Protein AF-A0A7S1L517-F1 (afdb_monomer_lite)

Sequence (515 aa):
VSVLYWRNRRLRQRVLGSGVAPTSGGRKPTMGRVLSFLVDAPTPRLFAAAFASRVALLAWVVMWGSVLRDYDEGALLYDADLRRPAVANGTRPSPALPMLWHWDAVHYRHIADYGYTHESNYAFFPLVPLLVRALEHLVPAAPFVAFTALQFVLFSASAVAMRSLLRRTIDDRLDAFLALAAQPTAAELAKAGGEEERRRRHRRTVLGVALFFYIASPASIFTIVSYTEPFYVALTLAGLLQLHVKGRPIVAAACLSFATAARSNGILAAPYLLLFGISRLRRLKDRSVAAVAGALHVAAVRVISAGLVCIPYFAVNKLAFARFCAVVEESPQSLEIAAWIRATADAIAPASRPTLQRMALSAAASAEYVLDGMLSTKAVSRTRDRSHSCPPNWLGMYTDIQRRHWGLGWFSYYEWRNGHNFCIAAPLFIGVAIALRMLSRRIGWRWSRPHRWITSLVFDSPQTCWLLAMLGIAATRMHVQVVTRFVFVCPAFYLLLGAAGAASGKYWGFLLTYV

Organism: Neobodo designis (NCBI:txid312471)

Structure (mmCIF, N/CA/C/O backbone):
data_AF-A0A7S1L517-F1
#
_entry.id   AF-A0A7S1L517-F1
#
loop_
_atom_site.group_PDB
_atom_site.id
_atom_site.type_symbol
_atom_site.label_atom_id
_atom_site.label_alt_id
_atom_site.label_comp_id
_atom_site.label_asym_id
_atom_site.label_entity_id
_atom_site.label_seq_id
_atom_site.pdbx_PDB_ins_code
_atom_site.Cartn_x
_atom_site.Cartn_y
_atom_site.Cartn_z
_atom_site.occupancy
_atom_site.B_iso_or_equiv
_atom_site.auth_seq_id
_atom_site.auth_comp_id
_atom_site.auth_asym_id
_atom_site.auth_atom_id
_atom_site.pdbx_PDB_model_num
ATOM 1 N N . VAL A 1 1 ? -27.236 -7.174 -16.263 1.00 30.88 1 VAL A N 1
ATOM 2 C CA . VAL A 1 1 ? -27.926 -8.101 -15.323 1.00 30.88 1 VAL A CA 1
ATOM 3 C C . VAL A 1 1 ? -28.453 -7.390 -14.064 1.00 30.88 1 VAL A C 1
ATOM 5 O O . VAL A 1 1 ? -29.631 -7.529 -13.756 1.00 30.88 1 VAL A O 1
ATOM 8 N N . SER A 1 2 ? -27.667 -6.540 -13.391 1.00 27.31 2 SER A N 1
ATOM 9 C CA . SER A 1 2 ? -28.066 -5.842 -12.146 1.00 27.31 2 SER A CA 1
ATOM 10 C C . SER A 1 2 ? -29.187 -4.794 -12.302 1.00 27.31 2 SER A C 1
ATOM 12 O O . SER A 1 2 ? -30.008 -4.629 -11.401 1.00 27.31 2 SER A O 1
ATOM 14 N N . VAL A 1 3 ? -29.296 -4.141 -13.465 1.00 26.31 3 VAL A N 1
ATOM 15 C CA . VAL A 1 3 ? -30.359 -3.150 -13.750 1.00 26.31 3 VAL A CA 1
ATOM 16 C C . VAL A 1 3 ? -31.722 -3.820 -14.001 1.00 26.31 3 VAL A C 1
ATOM 18 O O . VAL A 1 3 ? -32.757 -3.321 -13.558 1.00 26.31 3 VAL A O 1
ATOM 21 N N . LEU A 1 4 ? -31.729 -5.006 -14.621 1.00 27.56 4 LEU A N 1
ATOM 22 C CA . LEU A 1 4 ? -32.943 -5.804 -14.851 1.00 27.56 4 LEU A CA 1
ATOM 23 C C . LEU A 1 4 ? -33.474 -6.443 -13.557 1.00 27.56 4 LEU A C 1
ATOM 25 O O . LEU A 1 4 ? -34.687 -6.510 -13.358 1.00 27.56 4 LEU A O 1
ATOM 29 N N . TYR A 1 5 ? -32.582 -6.824 -12.634 1.00 32.12 5 TYR A N 1
ATOM 30 C CA . TYR A 1 5 ? -32.965 -7.344 -11.316 1.00 32.12 5 TYR A CA 1
ATOM 31 C C . TYR A 1 5 ? -33.659 -6.284 -10.440 1.00 32.12 5 TYR A C 1
ATOM 33 O O . TYR A 1 5 ? -34.587 -6.586 -9.682 1.00 32.12 5 TYR A O 1
ATOM 41 N N . TRP A 1 6 ? -33.252 -5.014 -10.556 1.00 34.19 6 TRP A N 1
ATOM 42 C CA . TRP A 1 6 ? -33.805 -3.947 -9.722 1.00 34.19 6 TRP A CA 1
ATOM 43 C C . TRP A 1 6 ? -35.203 -3.502 -10.169 1.00 34.19 6 TRP A C 1
ATOM 45 O O . TRP A 1 6 ? -36.048 -3.207 -9.321 1.00 34.19 6 TRP A O 1
ATOM 55 N N . ARG A 1 7 ? -35.489 -3.529 -11.476 1.00 31.22 7 ARG A N 1
ATOM 56 C CA . ARG A 1 7 ? -36.708 -2.932 -12.045 1.00 31.22 7 ARG A CA 1
ATOM 57 C C . ARG A 1 7 ? -37.954 -3.824 -11.976 1.00 31.22 7 ARG A C 1
ATOM 59 O O . ARG A 1 7 ? -39.061 -3.313 -12.102 1.00 31.22 7 ARG A O 1
ATOM 66 N N . ASN A 1 8 ? -37.815 -5.132 -11.736 1.00 35.50 8 ASN A N 1
ATOM 67 C CA . ASN A 1 8 ? -38.938 -6.064 -11.868 1.00 35.50 8 ASN A CA 1
ATOM 68 C C . ASN A 1 8 ? -39.344 -6.726 -10.533 1.00 35.50 8 ASN A C 1
ATOM 70 O O . ASN A 1 8 ? -38.799 -7.751 -10.119 1.00 35.50 8 ASN A O 1
ATOM 74 N N . ARG A 1 9 ? -40.338 -6.138 -9.843 1.00 38.47 9 ARG A N 1
ATOM 75 C CA . ARG A 1 9 ? -40.905 -6.666 -8.580 1.00 38.47 9 ARG A CA 1
ATOM 76 C C . ARG A 1 9 ? -41.480 -8.086 -8.731 1.00 38.47 9 ARG A C 1
ATOM 78 O O . ARG A 1 9 ? -41.397 -8.859 -7.780 1.00 38.47 9 ARG A O 1
ATOM 85 N N . ARG A 1 10 ? -41.993 -8.454 -9.915 1.00 35.91 10 ARG A N 1
ATOM 86 C CA . ARG A 1 10 ? -42.586 -9.781 -10.186 1.00 35.91 10 ARG A CA 1
ATOM 87 C C . ARG A 1 10 ? -41.539 -10.900 -10.287 1.00 35.91 10 ARG A C 1
ATOM 89 O O . ARG A 1 10 ? -41.813 -12.023 -9.875 1.00 35.91 10 ARG A O 1
ATOM 96 N N . LEU A 1 11 ? -40.319 -10.596 -10.744 1.00 40.09 11 LEU A N 1
ATOM 97 C CA . LEU A 1 11 ? -39.209 -11.564 -10.776 1.00 40.09 11 LEU A CA 1
ATOM 98 C C . LEU A 1 11 ? -38.697 -11.911 -9.368 1.00 40.09 11 LEU A C 1
ATOM 100 O O . LEU A 1 11 ? -38.358 -13.063 -9.113 1.00 40.09 11 LEU A O 1
ATOM 104 N N . ARG A 1 12 ? -38.726 -10.960 -8.420 1.00 43.03 12 ARG A N 1
ATOM 105 C CA . ARG A 1 12 ? -38.324 -11.219 -7.021 1.00 43.03 12 ARG A CA 1
ATOM 106 C C . ARG A 1 12 ? -39.244 -12.212 -6.316 1.00 43.03 12 ARG A C 1
ATOM 108 O O . ARG A 1 12 ? -38.759 -13.032 -5.547 1.00 43.03 12 ARG A O 1
ATOM 115 N N . GLN A 1 13 ? -40.548 -12.151 -6.580 1.00 38.31 13 GLN A N 1
ATOM 116 C CA . GLN A 1 13 ? -41.510 -13.071 -5.970 1.00 38.31 13 GLN A CA 1
ATOM 117 C C . GLN A 1 13 ? -41.484 -14.463 -6.613 1.00 38.31 13 GLN A C 1
ATOM 119 O O . GLN A 1 13 ? -41.633 -15.446 -5.900 1.00 38.31 13 GLN A O 1
ATOM 124 N N . ARG A 1 14 ? -41.213 -14.583 -7.922 1.00 38.28 14 ARG A N 1
ATOM 125 C CA . ARG A 1 14 ? -41.117 -15.899 -8.587 1.00 38.28 14 ARG A CA 1
ATOM 126 C C . ARG A 1 14 ? -39.850 -16.685 -8.225 1.00 38.28 14 ARG A C 1
ATOM 128 O O . ARG A 1 14 ? -39.923 -17.902 -8.103 1.00 38.28 14 ARG A O 1
ATOM 135 N N . VAL A 1 15 ? -38.719 -16.010 -7.994 1.00 40.88 15 VAL A N 1
ATOM 136 C CA . VAL A 1 15 ? -37.455 -16.671 -7.593 1.00 40.88 15 VAL A CA 1
ATOM 137 C C . VAL A 1 15 ? -37.445 -17.066 -6.108 1.00 40.88 15 VAL A C 1
ATOM 139 O O . VAL A 1 15 ? -36.773 -18.020 -5.736 1.00 40.88 15 VAL A O 1
ATOM 142 N N . LEU A 1 16 ? -38.205 -16.371 -5.254 1.00 40.09 16 LEU A N 1
ATOM 143 C CA . LEU A 1 16 ? -38.325 -16.692 -3.822 1.00 40.09 16 LEU A CA 1
ATOM 144 C C . LEU A 1 16 ? -39.571 -17.528 -3.471 1.00 40.09 16 LEU A C 1
ATOM 146 O O . LEU A 1 16 ? -39.708 -17.937 -2.323 1.00 40.09 16 LEU A O 1
ATOM 150 N N . GLY A 1 17 ? -40.476 -17.761 -4.428 1.00 33.09 17 GLY A N 1
ATOM 151 C CA . GLY A 1 17 ? -41.798 -18.354 -4.193 1.00 33.09 17 GLY A CA 1
ATOM 152 C C . GLY A 1 17 ? -42.031 -19.752 -4.771 1.00 33.09 17 GLY A C 1
ATOM 153 O O . GLY A 1 17 ? -43.119 -20.284 -4.586 1.00 33.09 17 GLY A O 1
ATOM 154 N N . SER A 1 18 ? -41.064 -20.374 -5.452 1.00 32.50 18 SER A N 1
ATOM 155 C CA . SER A 1 18 ? -41.191 -21.788 -5.836 1.00 32.50 18 SER A CA 1
ATOM 156 C C . SER A 1 18 ? -40.631 -22.669 -4.722 1.00 32.50 18 SER A C 1
ATOM 158 O O . SER A 1 18 ? -39.428 -22.899 -4.605 1.00 32.50 18 SER A O 1
ATOM 160 N N . GLY A 1 19 ? -41.537 -23.121 -3.856 1.00 41.62 19 GLY A N 1
ATOM 161 C CA . GLY A 1 19 ? -41.277 -24.163 -2.878 1.00 41.62 19 GLY A CA 1
ATOM 162 C C . GLY A 1 19 ? -40.930 -25.472 -3.578 1.00 41.62 19 GLY A C 1
ATOM 163 O O . GLY A 1 19 ? -41.811 -26.201 -4.013 1.00 41.62 19 GLY A O 1
ATOM 164 N N . VAL A 1 20 ? -39.638 -25.773 -3.644 1.00 32.75 20 VAL A N 1
ATOM 165 C CA . VAL A 1 20 ? -39.127 -27.142 -3.680 1.00 32.75 20 VAL A CA 1
ATOM 166 C C . VAL A 1 20 ? -38.073 -27.210 -2.585 1.00 32.75 20 VAL A C 1
ATOM 168 O O . VAL A 1 20 ? -37.036 -26.548 -2.651 1.00 32.75 20 VAL A O 1
ATOM 171 N N . ALA A 1 21 ? -38.394 -27.934 -1.517 1.00 31.91 21 ALA A N 1
ATOM 172 C CA . ALA A 1 21 ? -37.483 -28.166 -0.408 1.00 31.91 21 ALA A CA 1
ATOM 173 C C . ALA A 1 21 ? -36.251 -28.937 -0.919 1.00 31.91 21 ALA A C 1
ATOM 175 O O . ALA A 1 21 ? -36.416 -30.035 -1.448 1.00 31.91 21 ALA A O 1
ATOM 176 N N . PRO A 1 22 ? -35.015 -28.425 -0.760 1.00 32.72 22 PRO A N 1
ATOM 177 C CA . PRO A 1 22 ? -33.835 -29.223 -1.031 1.00 32.72 22 PRO A CA 1
ATOM 178 C C . PRO A 1 22 ? -33.607 -30.150 0.164 1.00 32.72 22 PRO A C 1
ATOM 180 O O . PRO A 1 22 ? -33.115 -29.739 1.219 1.00 32.72 22 PRO A O 1
ATOM 183 N N . THR A 1 23 ? -33.966 -31.416 -0.003 1.00 35.22 23 THR A N 1
ATOM 184 C CA . THR A 1 23 ? -33.528 -32.521 0.848 1.00 35.22 23 THR A CA 1
ATOM 185 C C . THR A 1 23 ? -32.037 -32.778 0.624 1.00 35.22 23 THR A C 1
ATOM 187 O O . THR A 1 23 ? -31.674 -33.628 -0.174 1.00 35.22 23 THR A O 1
ATOM 190 N N . SER A 1 24 ? -31.171 -32.017 1.304 1.00 35.25 24 SER A N 1
ATOM 191 C CA . SER A 1 24 ? -29.827 -32.448 1.745 1.00 35.25 24 SER A CA 1
ATOM 192 C C . SER A 1 24 ? -29.095 -31.305 2.469 1.00 35.25 24 SER A C 1
ATOM 194 O O . SER A 1 24 ? -28.639 -30.354 1.839 1.00 35.25 24 SER A O 1
ATOM 196 N N . GLY A 1 25 ? -29.007 -31.413 3.800 1.00 32.25 25 GLY A N 1
ATOM 197 C CA . GLY A 1 25 ? -27.970 -30.978 4.764 1.00 32.25 25 GLY A CA 1
ATOM 198 C C . GLY A 1 25 ? -26.966 -29.823 4.556 1.00 32.25 25 GLY A C 1
ATOM 199 O O . GLY A 1 25 ? -26.100 -29.666 5.411 1.00 32.25 25 GLY A O 1
ATOM 200 N N . GLY A 1 26 ? -27.019 -28.987 3.521 1.00 31.53 26 GLY A N 1
ATOM 201 C CA . GLY A 1 26 ? -26.048 -27.911 3.286 1.00 31.53 26 GLY A CA 1
ATOM 202 C C . GLY A 1 26 ? -26.593 -26.530 3.648 1.00 31.53 26 GLY A C 1
ATOM 203 O O . GLY A 1 26 ? -27.059 -25.799 2.775 1.00 31.53 26 GLY A O 1
ATOM 204 N N . ARG A 1 27 ? -26.539 -26.112 4.923 1.00 38.94 27 ARG A N 1
ATOM 205 C CA . ARG A 1 27 ? -26.881 -24.719 5.291 1.00 38.94 27 ARG A CA 1
ATOM 206 C C . ARG A 1 27 ? -25.893 -23.755 4.622 1.00 38.94 27 ARG A C 1
ATOM 208 O O . ARG A 1 27 ? -24.773 -23.611 5.114 1.00 38.94 27 ARG A O 1
ATOM 215 N N . LYS A 1 28 ? -26.333 -23.048 3.569 1.00 40.62 28 LYS A N 1
ATOM 216 C CA . LYS A 1 28 ? -25.604 -21.920 2.959 1.00 40.62 28 LYS A CA 1
ATOM 217 C C . LYS A 1 28 ? -25.056 -21.003 4.068 1.00 40.62 28 LYS A C 1
ATOM 219 O O . LYS A 1 28 ? -25.806 -20.670 4.994 1.00 40.62 28 LYS A O 1
ATOM 224 N N . PRO A 1 29 ? -23.770 -20.612 4.035 1.00 51.44 29 PRO A N 1
ATOM 225 C CA . PRO A 1 29 ? -23.211 -19.752 5.066 1.00 51.44 29 PRO A CA 1
ATOM 226 C C . PRO A 1 29 ? -23.944 -18.408 5.049 1.00 51.44 29 PRO A C 1
ATOM 228 O O . PRO A 1 29 ? -23.952 -17.696 4.048 1.00 51.44 29 PRO A O 1
ATOM 231 N N . THR A 1 30 ? -24.588 -18.057 6.161 1.00 73.88 30 THR A N 1
ATOM 232 C CA . THR A 1 30 ? -25.121 -16.706 6.339 1.00 73.88 30 THR A CA 1
ATOM 233 C C . THR A 1 30 ? -23.943 -15.732 6.414 1.00 73.88 30 THR A C 1
ATOM 235 O O . THR A 1 30 ? -22.904 -16.074 6.978 1.00 73.88 30 THR A O 1
ATOM 238 N N . MET A 1 31 ? -24.081 -14.512 5.877 1.00 75.31 31 MET A N 1
ATOM 239 C CA . MET A 1 31 ? -23.022 -13.484 5.920 1.00 75.31 31 MET A CA 1
ATOM 240 C C . MET A 1 31 ? -22.451 -13.313 7.338 1.00 75.31 31 MET A C 1
ATOM 242 O O . MET A 1 31 ? -21.244 -13.206 7.514 1.00 75.31 31 MET A O 1
ATOM 246 N N . GLY A 1 32 ? -23.299 -13.417 8.368 1.00 77.69 32 GLY A N 1
ATOM 247 C CA . GLY A 1 32 ? -22.867 -13.407 9.767 1.00 77.69 32 GLY A CA 1
ATOM 248 C C . GLY A 1 32 ? -21.795 -14.453 10.110 1.00 77.69 32 GLY A C 1
ATOM 249 O O . GLY A 1 32 ? -20.868 -14.122 10.841 1.00 77.69 32 GLY A O 1
ATOM 250 N N . ARG A 1 33 ? -21.861 -15.671 9.544 1.00 84.75 33 ARG A N 1
ATOM 251 C CA . ARG A 1 33 ? -20.833 -16.713 9.737 1.00 84.75 33 ARG A CA 1
ATOM 252 C C . ARG A 1 33 ? -19.513 -16.372 9.052 1.00 84.75 33 ARG A C 1
ATOM 254 O O . ARG A 1 33 ? -18.455 -16.667 9.599 1.00 84.75 33 ARG A O 1
ATOM 261 N N . VAL A 1 34 ? -19.566 -15.759 7.867 1.00 87.56 34 VAL A N 1
ATOM 262 C CA . VAL A 1 34 ? -18.362 -15.313 7.146 1.00 87.56 34 VAL A CA 1
ATOM 263 C C . VAL A 1 34 ? -17.670 -14.209 7.938 1.00 87.56 34 VAL A C 1
ATOM 265 O O . VAL A 1 34 ? -16.479 -14.306 8.217 1.00 87.56 34 VAL A O 1
ATOM 268 N N . LEU A 1 35 ? -18.426 -13.201 8.379 1.00 88.94 35 LEU A N 1
ATOM 269 C CA . LEU A 1 35 ? -17.888 -12.100 9.177 1.00 88.94 35 LEU A CA 1
ATOM 270 C C . LEU A 1 35 ? -17.298 -12.604 10.501 1.00 88.94 35 LEU A C 1
ATOM 272 O O . LEU A 1 35 ? -16.183 -12.218 10.847 1.00 88.94 35 LEU A O 1
ATOM 276 N N . SER A 1 36 ? -17.987 -13.508 11.211 1.00 88.12 36 SER A N 1
ATOM 277 C CA . SER A 1 36 ? -17.439 -14.107 12.436 1.00 88.12 36 SER A CA 1
ATOM 278 C C . SER A 1 36 ? -16.180 -14.924 12.161 1.00 88.12 36 SER A C 1
ATOM 280 O O . SER A 1 36 ? -15.226 -14.841 12.924 1.00 88.12 36 SER A O 1
ATOM 282 N N . PHE A 1 37 ? -16.128 -15.671 11.053 1.00 93.50 37 PHE A N 1
ATOM 283 C CA . PHE A 1 37 ? -14.931 -16.415 10.664 1.00 93.50 37 PHE A CA 1
ATOM 284 C C . PHE A 1 37 ? -13.739 -15.479 10.427 1.00 93.50 37 PHE A C 1
ATOM 286 O O . PHE A 1 37 ? -12.670 -15.703 10.987 1.00 93.50 37 PHE A O 1
ATOM 293 N N . LEU A 1 38 ? -13.916 -14.405 9.653 1.00 93.50 38 LEU A N 1
ATOM 294 C CA . LEU A 1 38 ? -12.832 -13.464 9.347 1.00 93.50 38 LEU A CA 1
ATOM 295 C C . LEU A 1 38 ? -12.242 -12.836 10.612 1.00 93.50 38 LEU A C 1
ATOM 297 O O . LEU A 1 38 ? -11.021 -12.683 10.732 1.00 93.50 38 LEU A O 1
ATOM 301 N N . VAL A 1 39 ? -13.103 -12.515 11.578 1.00 92.50 39 VAL A N 1
ATOM 302 C CA . VAL A 1 39 ? -12.659 -11.978 12.859 1.00 92.50 39 VAL A CA 1
ATOM 303 C C . VAL A 1 39 ? -12.010 -13.069 13.691 1.00 92.50 39 VAL A C 1
ATOM 305 O O . VAL A 1 39 ? -10.871 -12.877 14.088 1.00 92.50 39 VAL A O 1
ATOM 308 N N . ASP A 1 40 ? -12.671 -14.193 13.945 1.00 93.19 40 ASP A N 1
ATOM 309 C CA . ASP A 1 40 ? -12.338 -15.095 15.056 1.00 93.19 40 ASP A CA 1
ATOM 310 C C . ASP A 1 40 ? -11.493 -16.313 14.675 1.00 93.19 40 ASP A C 1
ATOM 312 O O . ASP A 1 40 ? -10.936 -16.967 15.555 1.00 93.19 40 ASP A O 1
ATOM 316 N N . ALA A 1 41 ? -11.360 -16.627 13.384 1.00 94.69 41 ALA A N 1
ATOM 317 C CA . ALA A 1 41 ? -10.629 -17.811 12.955 1.00 94.69 41 ALA A CA 1
ATOM 318 C C . ALA A 1 41 ? -9.158 -17.790 13.423 1.00 94.69 41 ALA A C 1
ATOM 320 O O . ALA A 1 41 ? -8.513 -16.733 13.415 1.00 94.69 41 ALA A O 1
ATOM 321 N N . PRO A 1 42 ? -8.566 -18.952 13.751 1.00 96.69 42 PRO A N 1
ATOM 322 C CA . PRO A 1 42 ? -7.125 -19.072 13.944 1.00 96.69 42 PRO A CA 1
ATOM 323 C C . PRO A 1 42 ? -6.346 -18.460 12.775 1.00 96.69 42 PRO A C 1
ATOM 325 O O . PRO A 1 42 ? -6.774 -18.541 11.622 1.00 96.69 42 PRO A O 1
ATOM 328 N N . THR A 1 43 ? -5.189 -17.855 13.056 1.00 96.06 43 THR A N 1
ATOM 329 C CA . THR A 1 43 ? -4.347 -17.203 12.035 1.00 96.06 43 THR A CA 1
ATOM 330 C C . THR A 1 43 ? -4.069 -18.076 10.804 1.00 96.06 43 THR A C 1
ATOM 332 O O . THR A 1 43 ? -4.274 -17.566 9.703 1.00 96.06 43 THR A O 1
ATOM 335 N N . PRO A 1 44 ? -3.730 -19.376 10.933 1.00 97.50 44 PRO A N 1
ATOM 336 C CA . PRO A 1 44 ? -3.534 -20.236 9.765 1.00 97.50 44 PRO A CA 1
ATOM 337 C C . PRO A 1 44 ? -4.794 -20.389 8.902 1.00 97.50 44 PRO A C 1
ATOM 339 O O . PRO A 1 44 ? -4.704 -20.418 7.680 1.00 97.50 44 PRO A O 1
ATOM 342 N N . ARG A 1 45 ? -5.986 -20.420 9.516 1.00 97.31 45 ARG A N 1
ATOM 343 C CA . ARG A 1 45 ? -7.256 -20.533 8.781 1.00 97.31 45 ARG A CA 1
ATOM 344 C C . ARG A 1 45 ? -7.606 -19.249 8.033 1.00 97.31 45 ARG A C 1
ATOM 346 O O . ARG A 1 45 ? -8.083 -19.331 6.907 1.00 97.31 45 ARG A O 1
ATOM 353 N N . LEU A 1 46 ? -7.354 -18.076 8.623 1.00 96.81 46 LEU A N 1
ATOM 354 C CA . LEU A 1 46 ? -7.528 -16.805 7.910 1.00 96.81 46 LEU A CA 1
ATOM 355 C C . LEU A 1 46 ? -6.548 -16.696 6.737 1.00 96.81 46 LEU A C 1
ATOM 357 O O . LEU A 1 46 ? -6.954 -16.302 5.648 1.00 96.81 46 LEU A O 1
ATOM 361 N N . PHE A 1 47 ? -5.284 -17.066 6.957 1.00 97.56 47 PHE A N 1
ATOM 362 C CA . PHE A 1 47 ? -4.271 -17.082 5.905 1.00 97.56 47 PHE A CA 1
ATOM 363 C C . PHE A 1 47 ? -4.698 -17.993 4.748 1.00 97.56 47 PHE A C 1
ATOM 365 O O . PHE A 1 47 ? -4.740 -17.546 3.607 1.00 97.56 47 PHE A O 1
ATOM 372 N N . ALA A 1 48 ? -5.100 -19.232 5.045 1.00 97.25 48 ALA A N 1
ATOM 373 C CA . ALA A 1 48 ? -5.569 -20.181 4.039 1.00 97.25 48 ALA A CA 1
ATOM 374 C C . ALA A 1 48 ? -6.809 -19.672 3.287 1.00 97.25 48 ALA A C 1
ATOM 376 O O . ALA A 1 48 ? -6.889 -19.824 2.073 1.00 97.25 48 ALA A O 1
ATOM 377 N N . ALA A 1 49 ? -7.754 -19.021 3.974 1.00 95.50 49 ALA A N 1
ATOM 378 C CA . ALA A 1 49 ? -8.928 -18.435 3.329 1.00 95.50 49 ALA A CA 1
ATOM 379 C C . ALA A 1 49 ? -8.566 -17.267 2.395 1.00 95.50 49 ALA A C 1
ATOM 381 O O . ALA A 1 49 ? -9.095 -17.177 1.287 1.00 95.50 49 ALA A O 1
ATOM 382 N N . ALA A 1 50 ? -7.647 -16.388 2.809 1.00 95.50 50 ALA A N 1
ATOM 383 C CA . ALA A 1 50 ? -7.146 -15.312 1.959 1.00 95.50 50 ALA A CA 1
ATOM 384 C C . ALA A 1 50 ? -6.399 -15.872 0.735 1.00 95.50 50 ALA A C 1
ATOM 386 O O . ALA A 1 50 ? -6.660 -15.434 -0.385 1.00 95.50 50 ALA A O 1
ATOM 387 N N . PHE A 1 51 ? -5.570 -16.899 0.924 1.00 96.38 51 PHE A N 1
ATOM 388 C CA . PHE A 1 51 ? -4.852 -17.575 -0.156 1.00 96.38 51 PHE A CA 1
ATOM 389 C C . PHE A 1 51 ? -5.818 -18.239 -1.143 1.00 96.38 51 PHE A C 1
ATOM 391 O O . PHE A 1 51 ? -5.764 -17.976 -2.343 1.00 96.38 51 PHE A O 1
ATOM 398 N N . ALA A 1 52 ? -6.776 -19.020 -0.635 1.00 95.38 52 ALA A N 1
ATOM 399 C CA . ALA A 1 52 ? -7.815 -19.658 -1.439 1.00 95.38 52 ALA A CA 1
ATOM 400 C C . ALA A 1 52 ? -8.637 -18.630 -2.231 1.00 95.38 52 ALA A C 1
ATOM 402 O O . ALA A 1 52 ? -9.004 -18.892 -3.373 1.00 95.38 52 ALA A O 1
ATOM 403 N N . SER A 1 53 ? -8.871 -17.433 -1.678 1.00 93.44 53 SER A N 1
ATOM 404 C CA . SER A 1 53 ? -9.545 -16.359 -2.415 1.00 93.44 53 SER A CA 1
ATOM 405 C C . SER A 1 53 ? -8.741 -15.866 -3.625 1.00 93.44 53 SER A C 1
ATOM 407 O O . SER A 1 53 ? -9.341 -15.507 -4.632 1.00 93.44 53 SER A O 1
ATOM 409 N N . ARG A 1 54 ? -7.398 -15.857 -3.558 1.00 93.06 54 ARG A N 1
ATOM 410 C CA . ARG A 1 54 ? -6.540 -15.500 -4.702 1.00 93.06 54 ARG A CA 1
ATOM 411 C C . ARG A 1 54 ? -6.535 -16.600 -5.754 1.00 93.06 54 ARG A C 1
ATOM 413 O O . ARG A 1 54 ? -6.663 -16.297 -6.933 1.00 93.06 54 ARG A O 1
ATOM 420 N N . VAL A 1 55 ? -6.477 -17.863 -5.329 1.00 93.44 55 VAL A N 1
ATOM 421 C CA . VAL A 1 55 ? -6.588 -19.021 -6.232 1.00 93.44 55 VAL A CA 1
ATOM 422 C C . VAL A 1 55 ? -7.933 -19.013 -6.960 1.00 93.44 55 VAL A C 1
ATOM 424 O O . VAL A 1 55 ? -7.968 -19.159 -8.177 1.00 93.44 55 VAL A O 1
ATOM 427 N N . ALA A 1 56 ? -9.033 -18.773 -6.242 1.00 92.19 56 ALA A N 1
ATOM 428 C CA . ALA A 1 56 ? -10.363 -18.673 -6.835 1.00 92.19 56 ALA A CA 1
ATOM 429 C C . ALA A 1 56 ? -10.472 -17.500 -7.823 1.00 92.19 56 ALA A C 1
ATOM 431 O O . ALA A 1 56 ? -11.054 -17.657 -8.892 1.00 92.19 56 ALA A O 1
ATOM 432 N N . LEU A 1 57 ? -9.888 -16.342 -7.493 1.00 89.25 57 LEU A N 1
ATOM 433 C CA . LEU A 1 57 ? -9.870 -15.188 -8.391 1.00 89.25 57 LEU A CA 1
ATOM 434 C C . LEU A 1 57 ? -9.017 -15.447 -9.641 1.00 89.25 57 LEU A C 1
ATOM 436 O O . LEU A 1 57 ? -9.423 -15.076 -10.736 1.00 89.25 57 LEU A O 1
ATOM 440 N N . LEU A 1 58 ? -7.869 -16.114 -9.501 1.00 88.75 58 LEU A N 1
ATOM 441 C CA . LEU A 1 58 ? -7.047 -16.519 -10.639 1.00 88.75 58 LEU A CA 1
ATOM 442 C C . LEU A 1 58 ? -7.803 -17.500 -11.537 1.00 88.75 58 LEU A C 1
ATOM 444 O O . LEU A 1 58 ? -7.859 -17.285 -12.741 1.00 88.75 58 LEU A O 1
ATOM 448 N N . ALA A 1 59 ? -8.430 -18.530 -10.963 1.00 89.00 59 ALA A N 1
ATOM 449 C CA . ALA A 1 59 ? -9.249 -19.478 -11.716 1.00 89.00 59 ALA A CA 1
ATOM 450 C C . ALA A 1 59 ? -10.400 -18.773 -12.453 1.00 89.00 59 ALA A C 1
ATOM 452 O O . ALA A 1 59 ? -10.673 -19.082 -13.609 1.00 89.00 59 ALA A O 1
ATOM 453 N N . TRP A 1 60 ? -11.028 -17.784 -11.810 1.00 87.12 60 TRP A N 1
ATOM 454 C CA . TRP A 1 60 ? -12.050 -16.945 -12.430 1.00 87.12 60 TRP A CA 1
ATOM 455 C C . TRP A 1 60 ? -11.502 -16.164 -13.629 1.00 87.12 60 TRP A C 1
ATOM 457 O O . TRP A 1 60 ? -12.117 -16.180 -14.691 1.00 87.12 60 TRP A O 1
ATOM 467 N N . VAL A 1 61 ? -10.342 -15.517 -13.492 1.00 82.81 61 VAL A N 1
ATOM 468 C CA . VAL A 1 61 ? -9.708 -14.777 -14.595 1.00 82.81 61 VAL A CA 1
ATOM 469 C C . VAL A 1 61 ? -9.292 -15.707 -15.733 1.00 82.81 61 VAL A C 1
ATOM 471 O O . VAL A 1 61 ? -9.593 -15.400 -16.879 1.00 82.81 61 VAL A O 1
ATOM 474 N N . VAL A 1 62 ? -8.686 -16.861 -15.436 1.00 83.19 62 VAL A N 1
ATOM 475 C CA . VAL A 1 62 ? -8.326 -17.879 -16.443 1.00 83.19 62 VAL A CA 1
ATOM 476 C C . VAL A 1 62 ? -9.568 -18.332 -17.217 1.00 83.19 62 VAL A C 1
ATOM 478 O O . VAL A 1 62 ? -9.563 -18.363 -18.445 1.00 83.19 62 VAL A O 1
ATOM 481 N N . MET A 1 63 ? -10.653 -18.646 -16.502 1.00 85.31 63 MET A N 1
ATOM 482 C CA . MET A 1 63 ? -11.922 -19.057 -17.101 1.00 85.31 63 MET A CA 1
ATOM 483 C C . MET A 1 63 ? -12.465 -17.982 -18.046 1.00 85.31 63 MET A C 1
ATOM 485 O O . MET A 1 63 ? -12.795 -18.292 -19.186 1.00 85.31 63 MET A O 1
ATOM 489 N N . TRP A 1 64 ? -12.527 -16.721 -17.614 1.00 81.69 64 TRP A N 1
ATOM 490 C CA . TRP A 1 64 ? -13.024 -15.643 -18.472 1.00 81.69 64 TRP A CA 1
ATOM 491 C C . TRP A 1 64 ? -12.089 -15.310 -19.632 1.00 81.69 64 TRP A C 1
ATOM 493 O O . TRP A 1 64 ? -12.597 -15.053 -20.717 1.00 81.69 64 TRP A O 1
ATOM 503 N N . GLY A 1 65 ? -10.769 -15.391 -19.455 1.00 76.25 65 GLY A N 1
ATOM 504 C CA . GLY A 1 65 ? -9.799 -15.214 -20.543 1.00 76.25 65 GLY A CA 1
ATOM 505 C C . GLY A 1 65 ? -9.884 -16.309 -21.613 1.00 76.25 65 GLY A C 1
ATOM 506 O O . GLY A 1 65 ? -9.576 -16.068 -22.772 1.00 76.25 65 GLY A O 1
ATOM 507 N N . SER A 1 66 ? -10.375 -17.507 -21.269 1.00 75.31 66 SER A N 1
ATOM 508 C CA . SER A 1 66 ? -10.660 -18.547 -22.274 1.00 75.31 66 SER A CA 1
ATOM 509 C C . SER A 1 66 ? -11.951 -18.314 -23.071 1.00 75.31 66 SER A C 1
ATOM 511 O O . SER A 1 66 ? -12.128 -18.893 -24.140 1.00 75.31 66 SER A O 1
ATOM 513 N N . VAL A 1 67 ? -12.864 -17.483 -22.554 1.00 80.50 67 VAL A N 1
ATOM 514 C CA . VAL A 1 67 ? -14.190 -17.234 -23.147 1.00 80.50 67 VAL A CA 1
ATOM 515 C C . VAL A 1 67 ? -14.210 -15.916 -23.917 1.00 80.50 67 VAL A C 1
ATOM 517 O O . VAL A 1 67 ? -14.823 -15.816 -24.978 1.00 80.50 67 VAL A O 1
ATOM 520 N N . LEU A 1 68 ? -13.563 -14.892 -23.371 1.00 74.25 68 LEU A N 1
ATOM 521 C CA . LEU A 1 68 ? -13.488 -13.553 -23.931 1.00 74.25 68 LEU A CA 1
ATOM 522 C C . LEU A 1 68 ? -12.121 -13.380 -24.588 1.00 74.25 68 LEU A C 1
ATOM 524 O O . LEU A 1 68 ? -11.102 -13.638 -23.959 1.00 74.25 68 LEU A O 1
ATOM 528 N N . ARG A 1 69 ? -12.094 -12.927 -25.845 1.00 62.31 69 ARG A N 1
ATOM 529 C CA . ARG A 1 69 ? -10.838 -12.511 -26.480 1.00 62.31 69 ARG A CA 1
ATOM 530 C C . ARG A 1 69 ? -10.290 -11.287 -25.749 1.00 62.31 69 ARG A C 1
ATOM 532 O O . ARG A 1 69 ? -11.051 -10.359 -25.470 1.00 62.31 69 ARG A O 1
ATOM 539 N N . ASP A 1 70 ? -8.989 -11.298 -25.473 1.00 58.88 70 ASP A N 1
ATOM 540 C CA . ASP A 1 70 ? -8.300 -10.174 -24.847 1.00 58.88 70 ASP A CA 1
ATOM 541 C C . ASP A 1 70 ? -8.472 -8.912 -25.706 1.00 58.88 70 ASP A C 1
ATOM 543 O O . ASP A 1 70 ? -8.185 -8.902 -26.901 1.00 58.88 70 ASP A O 1
ATOM 547 N N . TYR A 1 71 ? -8.992 -7.852 -25.086 1.00 47.84 71 TYR A N 1
ATOM 548 C CA . TYR A 1 71 ? -9.210 -6.541 -25.707 1.00 47.84 71 TYR A CA 1
ATOM 549 C C . TYR A 1 71 ? -7.934 -5.674 -25.691 1.00 47.84 71 TYR A C 1
ATOM 551 O O . TYR A 1 71 ? -7.900 -4.602 -26.288 1.00 47.84 71 TYR A O 1
ATOM 559 N N . ASP A 1 72 ? -6.888 -6.102 -24.979 1.00 52.53 72 ASP A N 1
ATOM 560 C CA . ASP A 1 72 ? -5.742 -5.254 -24.648 1.00 52.53 72 ASP A CA 1
ATOM 561 C C . ASP A 1 72 ? -4.566 -5.469 -25.620 1.00 52.53 72 ASP A C 1
ATOM 563 O O . ASP A 1 72 ? -3.661 -6.272 -25.395 1.00 52.53 72 ASP A O 1
ATOM 567 N N . GLU A 1 73 ? -4.573 -4.721 -26.725 1.00 45.91 73 GLU A N 1
ATOM 568 C CA . GLU A 1 73 ? -3.482 -4.681 -27.713 1.00 45.91 73 GLU A CA 1
ATOM 569 C C . GLU A 1 73 ? -2.196 -4.012 -27.172 1.00 45.91 73 GLU A C 1
ATOM 571 O O . GLU A 1 73 ? -1.140 -4.077 -27.803 1.00 45.91 73 GLU A O 1
ATOM 576 N N . GLY A 1 74 ? -2.234 -3.392 -25.983 1.00 44.53 74 GLY A N 1
ATOM 577 C CA . GLY A 1 74 ? -1.092 -2.671 -25.407 1.00 44.53 74 GLY A CA 1
ATOM 578 C C . GLY A 1 74 ? 0.113 -3.561 -25.077 1.00 44.53 74 GLY A C 1
ATOM 579 O O . GLY A 1 74 ? 1.256 -3.116 -25.184 1.00 44.53 74 GLY A O 1
ATOM 580 N N . ALA A 1 75 ? -0.120 -4.834 -24.740 1.00 45.56 75 ALA A N 1
ATOM 581 C CA . ALA A 1 75 ? 0.952 -5.808 -24.526 1.00 45.56 75 ALA A CA 1
ATOM 582 C C . ALA A 1 75 ? 1.680 -6.174 -25.836 1.00 45.56 75 ALA A C 1
ATOM 584 O O . ALA A 1 75 ? 2.875 -6.464 -25.808 1.00 45.56 75 ALA A O 1
ATOM 585 N N . LEU A 1 76 ? 0.992 -6.105 -26.984 1.00 42.00 76 LEU A N 1
ATOM 586 C CA . LEU A 1 76 ? 1.554 -6.425 -28.302 1.00 42.00 76 LEU A CA 1
ATOM 587 C C . LEU A 1 76 ? 2.489 -5.325 -28.827 1.00 42.00 76 LEU A C 1
ATOM 589 O O . LEU A 1 76 ? 3.440 -5.633 -29.542 1.00 42.00 76 LEU A O 1
ATOM 593 N N . LEU A 1 77 ? 2.262 -4.061 -28.452 1.00 41.78 77 LEU A N 1
ATOM 594 C CA . LEU A 1 77 ? 3.083 -2.932 -28.910 1.00 41.78 77 LEU A CA 1
ATOM 595 C C . LEU A 1 77 ? 4.503 -2.952 -28.329 1.00 41.78 77 LEU A C 1
ATOM 597 O O . LEU A 1 77 ? 5.454 -2.663 -29.046 1.00 41.78 77 LEU A O 1
ATOM 601 N N . TYR A 1 78 ? 4.665 -3.339 -27.060 1.00 44.06 78 TYR A N 1
ATOM 602 C CA . TYR A 1 78 ? 5.995 -3.483 -26.454 1.00 44.06 78 TYR A CA 1
ATOM 603 C C . TYR A 1 78 ? 6.664 -4.809 -26.873 1.00 44.06 78 TYR A C 1
ATOM 605 O O . TYR A 1 78 ? 7.874 -4.859 -27.078 1.00 44.06 78 TYR A O 1
ATOM 613 N N . ASP A 1 79 ? 5.875 -5.876 -27.073 1.00 42.84 79 ASP A N 1
ATOM 614 C CA . ASP A 1 79 ? 6.355 -7.191 -27.534 1.00 42.84 79 ASP A CA 1
ATOM 615 C C . ASP A 1 79 ? 6.896 -7.158 -28.983 1.00 42.84 79 ASP A C 1
ATOM 617 O O . ASP A 1 79 ? 7.828 -7.889 -29.319 1.00 42.84 79 ASP A O 1
ATOM 621 N N . ALA A 1 80 ? 6.377 -6.274 -29.845 1.00 43.41 80 ALA A N 1
ATOM 622 C CA . ALA A 1 80 ? 6.858 -6.108 -31.221 1.00 43.41 80 ALA A CA 1
ATOM 623 C C . ALA A 1 80 ? 8.311 -5.592 -31.303 1.00 43.41 80 ALA A C 1
ATOM 625 O O . ALA A 1 80 ? 9.080 -6.073 -32.141 1.00 43.41 80 ALA A O 1
ATOM 626 N N . ASP A 1 81 ? 8.713 -4.685 -30.406 1.00 42.31 81 ASP A N 1
ATOM 627 C CA . ASP A 1 81 ? 10.102 -4.212 -30.304 1.00 42.31 81 ASP A CA 1
ATOM 628 C C . ASP A 1 81 ? 11.001 -5.206 -29.540 1.00 42.31 81 ASP A C 1
ATOM 630 O O . ASP A 1 81 ? 12.169 -5.390 -29.893 1.00 42.31 81 ASP A O 1
ATOM 634 N N . LEU A 1 82 ? 10.454 -5.931 -28.554 1.00 44.81 82 LEU A N 1
ATOM 635 C CA . LEU A 1 82 ? 11.166 -6.960 -27.777 1.00 44.81 82 LEU A CA 1
ATOM 636 C C . LEU A 1 82 ? 11.489 -8.245 -28.565 1.00 44.81 82 LEU A C 1
ATOM 638 O O . LEU A 1 82 ? 12.423 -8.969 -28.208 1.00 44.81 82 LEU A O 1
ATOM 642 N N . ARG A 1 83 ? 10.766 -8.545 -29.653 1.00 42.78 83 ARG A N 1
ATOM 643 C CA . ARG A 1 83 ? 11.066 -9.704 -30.517 1.00 42.78 83 ARG A CA 1
ATOM 644 C C . ARG A 1 83 ? 12.361 -9.553 -31.310 1.00 42.78 83 ARG A C 1
ATOM 646 O O . ARG A 1 83 ? 12.957 -10.570 -31.667 1.00 42.78 83 ARG A O 1
ATOM 653 N N . ARG A 1 84 ? 12.823 -8.327 -31.578 1.00 39.91 84 ARG A N 1
ATOM 654 C CA . ARG A 1 84 ? 13.970 -8.103 -32.475 1.00 39.91 84 ARG A CA 1
ATOM 655 C C . ARG A 1 84 ? 15.302 -8.668 -31.949 1.00 39.91 84 ARG A C 1
ATOM 657 O O . ARG A 1 84 ? 16.035 -9.202 -32.776 1.00 39.91 84 ARG A O 1
ATOM 664 N N . PRO A 1 85 ? 15.611 -8.673 -30.633 1.00 40.19 85 PRO A N 1
ATOM 665 C CA . PRO A 1 85 ? 16.816 -9.344 -30.130 1.00 40.19 85 PRO A CA 1
ATOM 666 C C . PRO A 1 85 ? 16.563 -10.770 -29.608 1.00 40.19 85 PRO A C 1
ATOM 668 O O . PRO A 1 85 ? 17.452 -11.615 -29.677 1.00 40.19 85 PRO A O 1
ATOM 671 N N . ALA A 1 86 ? 15.374 -11.065 -29.064 1.00 42.97 86 ALA A N 1
ATOM 672 C CA . ALA A 1 86 ? 15.122 -12.329 -28.358 1.00 42.97 86 ALA A CA 1
ATOM 673 C C . ALA A 1 86 ? 14.870 -13.524 -29.297 1.00 42.97 86 ALA A C 1
ATOM 675 O O . ALA A 1 86 ? 15.216 -14.658 -28.959 1.00 42.97 86 ALA A O 1
ATOM 676 N N . VAL A 1 87 ? 14.321 -13.281 -30.493 1.00 39.16 87 VAL A N 1
ATOM 677 C CA . VAL A 1 87 ? 14.078 -14.338 -31.492 1.00 39.16 87 VAL A CA 1
ATOM 678 C C . VAL A 1 87 ? 15.384 -14.811 -32.144 1.00 39.16 87 VAL A C 1
ATOM 680 O O . VAL A 1 87 ? 15.454 -15.950 -32.595 1.00 39.16 87 VAL A O 1
ATOM 683 N N . ALA A 1 88 ? 16.454 -14.008 -32.109 1.00 39.72 88 ALA A N 1
ATOM 684 C CA . ALA A 1 88 ? 17.749 -14.395 -32.669 1.00 39.72 88 ALA A CA 1
ATOM 685 C C . ALA A 1 88 ? 18.441 -15.541 -31.898 1.00 39.72 88 ALA A C 1
ATOM 687 O O . ALA A 1 88 ? 19.253 -16.246 -32.487 1.00 39.72 88 ALA A O 1
ATOM 688 N N . ASN A 1 89 ? 18.097 -15.768 -30.618 1.00 37.22 89 ASN A N 1
ATOM 689 C CA . ASN A 1 89 ? 18.777 -16.748 -29.754 1.00 37.22 89 ASN A CA 1
ATOM 690 C C . ASN A 1 89 ? 17.881 -17.851 -29.155 1.00 37.22 89 ASN A C 1
ATOM 692 O O . ASN A 1 89 ? 18.351 -18.585 -28.290 1.00 37.22 89 ASN A O 1
ATOM 696 N N . GLY A 1 90 ? 16.613 -17.993 -29.562 1.00 39.06 90 GLY A N 1
ATOM 697 C CA . GLY A 1 90 ? 15.789 -19.198 -29.319 1.00 39.06 90 GLY A CA 1
ATOM 698 C C . GLY A 1 90 ? 15.609 -19.705 -27.870 1.00 39.06 90 GLY A C 1
ATOM 699 O O . GLY A 1 90 ? 15.153 -20.827 -27.685 1.00 39.06 90 GLY A O 1
ATOM 700 N N . THR A 1 91 ? 15.961 -18.940 -26.832 1.00 42.44 91 THR A N 1
ATOM 701 C CA . THR A 1 91 ? 16.221 -19.493 -25.482 1.00 42.44 91 THR A CA 1
ATOM 702 C C . THR A 1 91 ? 15.217 -19.112 -24.398 1.00 42.44 91 THR A C 1
ATOM 704 O O . THR A 1 91 ? 15.402 -19.519 -23.251 1.00 42.44 91 THR A O 1
ATOM 707 N N . ARG A 1 92 ? 14.149 -18.356 -24.690 1.00 51.72 92 ARG A N 1
ATOM 708 C CA . ARG A 1 92 ? 13.196 -17.944 -23.641 1.00 51.72 92 ARG A CA 1
ATOM 709 C C . ARG A 1 92 ? 11.748 -18.307 -23.980 1.00 51.72 92 ARG A C 1
ATOM 711 O O . ARG A 1 92 ? 11.236 -17.825 -24.989 1.00 51.72 92 ARG A O 1
ATOM 718 N N . PRO A 1 93 ? 11.079 -19.135 -23.154 1.00 43.03 93 PRO A N 1
ATOM 719 C CA . PRO A 1 93 ? 9.682 -19.480 -23.367 1.00 43.03 93 PRO A CA 1
ATOM 720 C C . PRO A 1 93 ? 8.797 -18.249 -23.153 1.00 43.03 93 PRO A C 1
ATOM 722 O O . PRO A 1 93 ? 8.938 -17.526 -22.165 1.00 43.03 93 PRO A O 1
ATOM 725 N N . SER A 1 94 ? 7.852 -18.035 -24.068 1.00 49.47 94 SER A N 1
ATOM 726 C CA . SER A 1 94 ? 6.740 -17.105 -23.872 1.00 49.47 94 SER A CA 1
ATOM 727 C C . SER A 1 94 ? 5.996 -17.450 -22.573 1.00 49.47 94 SER A C 1
ATOM 729 O O . SER A 1 94 ? 5.786 -18.638 -22.302 1.00 49.47 9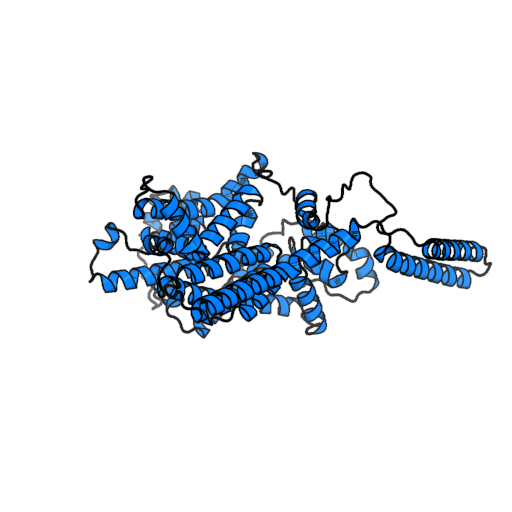4 SER A O 1
ATOM 731 N N . PRO A 1 95 ? 5.586 -16.462 -21.754 1.00 55.16 95 PRO A N 1
ATOM 732 C CA . PRO A 1 95 ? 4.880 -16.741 -20.510 1.00 55.16 95 PRO A CA 1
ATOM 733 C C . PRO A 1 95 ? 3.614 -17.554 -20.799 1.00 55.16 95 PRO A C 1
ATOM 735 O O . PRO A 1 95 ? 2.797 -17.159 -21.625 1.00 55.16 95 PRO A O 1
ATOM 738 N N . ALA A 1 96 ? 3.434 -18.675 -20.092 1.00 51.34 96 ALA A N 1
ATOM 739 C CA . ALA A 1 96 ? 2.293 -19.581 -20.275 1.00 51.34 96 ALA A CA 1
ATOM 740 C C . ALA A 1 96 ? 0.923 -18.909 -20.037 1.00 51.34 96 ALA A C 1
ATOM 742 O O . ALA A 1 96 ? -0.101 -19.424 -20.470 1.00 51.34 96 ALA A O 1
ATOM 743 N N . LEU A 1 97 ? 0.907 -17.757 -19.354 1.00 64.50 97 LEU A N 1
ATOM 744 C CA . LEU A 1 97 ? -0.268 -16.914 -19.136 1.00 64.50 97 LEU A CA 1
ATOM 745 C C . LEU A 1 97 ? 0.103 -15.437 -19.382 1.00 64.50 97 LEU A C 1
ATOM 747 O O . LEU A 1 97 ? 0.410 -14.719 -18.422 1.00 64.50 97 LEU A O 1
ATOM 751 N N . PRO A 1 98 ? 0.080 -14.959 -20.641 1.00 63.88 98 PRO A N 1
ATOM 752 C CA . PRO A 1 98 ? 0.395 -13.568 -20.985 1.00 63.88 98 PRO A CA 1
ATOM 753 C C . PRO A 1 98 ? -0.485 -12.557 -20.235 1.00 63.88 98 PRO A C 1
ATOM 755 O O . PRO A 1 98 ? -0.009 -11.494 -19.838 1.00 63.88 98 PRO A O 1
ATOM 758 N N . MET A 1 99 ? -1.735 -12.933 -19.929 1.00 65.50 99 MET A N 1
ATOM 759 C CA . MET A 1 99 ? -2.693 -12.162 -19.116 1.00 65.50 99 MET A CA 1
ATOM 760 C C . MET A 1 99 ? -2.159 -11.716 -17.745 1.00 65.50 99 MET A C 1
ATOM 762 O O . MET A 1 99 ? -2.589 -10.702 -17.203 1.00 65.50 99 MET A O 1
ATOM 766 N N . LEU A 1 100 ? -1.189 -12.439 -17.173 1.00 68.44 100 LEU A N 1
ATOM 767 C CA . LEU A 1 100 ? -0.585 -12.077 -15.887 1.00 68.44 100 LEU A CA 1
ATOM 768 C C . LEU A 1 100 ? 0.437 -10.936 -15.999 1.00 68.44 100 LEU A C 1
ATOM 770 O O . LEU A 1 100 ? 0.831 -10.384 -14.975 1.00 68.44 100 LEU A O 1
ATOM 774 N N . TRP A 1 101 ? 0.844 -10.573 -17.217 1.00 69.38 101 TRP A N 1
ATOM 775 C CA . TRP A 1 101 ? 1.878 -9.577 -17.521 1.00 69.38 101 TRP A CA 1
ATOM 776 C C . TRP A 1 101 ? 1.332 -8.344 -18.253 1.00 69.38 101 TRP A C 1
ATOM 778 O O . TRP A 1 101 ? 2.060 -7.668 -18.972 1.00 69.38 101 TRP A O 1
ATOM 788 N N . HIS A 1 102 ? 0.053 -8.034 -18.047 1.00 70.31 102 HIS A N 1
ATOM 789 C CA . HIS A 1 102 ? -0.610 -6.876 -18.646 1.00 70.31 102 HIS A CA 1
ATOM 790 C C . HIS A 1 102 ? -0.337 -5.560 -17.901 1.00 70.31 102 HIS A C 1
ATOM 792 O O . HIS A 1 102 ? 0.076 -5.542 -16.735 1.00 70.31 102 HIS A O 1
ATOM 798 N N . TRP A 1 103 ? -0.631 -4.447 -18.581 1.00 77.38 103 TRP A N 1
ATOM 799 C CA . TRP A 1 103 ? -0.490 -3.077 -18.070 1.00 77.38 103 TRP A CA 1
ATOM 800 C C . TRP A 1 103 ? 0.953 -2.772 -17.654 1.00 77.38 103 TRP A C 1
ATOM 802 O O . TRP A 1 103 ? 1.888 -3.156 -18.347 1.00 77.38 103 TRP A O 1
ATOM 812 N N . ASP A 1 104 ? 1.164 -2.114 -16.511 1.00 79.69 104 ASP A N 1
ATOM 813 C CA . ASP A 1 104 ? 2.498 -1.723 -16.049 1.00 79.69 104 ASP A CA 1
ATOM 814 C C . ASP A 1 104 ? 3.461 -2.903 -15.798 1.00 79.69 104 ASP A C 1
ATOM 816 O O . ASP A 1 104 ? 4.663 -2.688 -15.628 1.00 79.69 104 ASP A O 1
ATOM 820 N N . ALA A 1 105 ? 2.972 -4.150 -15.780 1.00 80.69 105 ALA A N 1
ATOM 821 C CA . ALA A 1 105 ? 3.822 -5.326 -15.612 1.00 80.69 105 ALA A CA 1
ATOM 822 C C . ALA A 1 105 ? 4.864 -5.482 -16.731 1.00 80.69 105 ALA A C 1
ATOM 824 O O . ALA A 1 105 ? 5.957 -5.996 -16.471 1.00 80.69 105 ALA A O 1
ATOM 825 N N . VAL A 1 106 ? 4.582 -4.961 -17.932 1.00 79.00 106 VAL A N 1
ATOM 826 C CA . VAL A 1 106 ? 5.547 -4.929 -19.044 1.00 79.00 106 VAL A CA 1
ATOM 827 C C . VAL A 1 106 ? 6.787 -4.103 -18.695 1.00 79.00 106 VAL A C 1
ATOM 829 O O . VAL A 1 106 ? 7.905 -4.515 -18.998 1.00 79.00 106 VAL A O 1
ATOM 832 N N . HIS A 1 107 ? 6.628 -2.999 -17.957 1.00 84.62 107 HIS A N 1
ATOM 833 C CA . HIS A 1 107 ? 7.759 -2.192 -17.502 1.00 84.62 107 HIS A CA 1
ATOM 834 C C . HIS A 1 107 ? 8.581 -2.927 -16.445 1.00 84.62 107 HIS A C 1
ATOM 836 O O . HIS A 1 107 ? 9.809 -2.882 -16.487 1.00 84.62 107 HIS A O 1
ATOM 842 N N . TYR A 1 108 ? 7.938 -3.642 -15.512 1.00 86.69 108 TYR A N 1
ATOM 843 C CA . TYR A 1 108 ? 8.671 -4.431 -14.517 1.00 86.69 108 TYR A CA 1
ATOM 844 C C . TYR A 1 108 ? 9.496 -5.544 -15.171 1.00 86.69 108 TYR A C 1
ATOM 846 O O . TYR A 1 108 ? 10.642 -5.755 -14.772 1.00 86.69 108 TYR A O 1
ATOM 854 N N . ARG A 1 109 ? 8.938 -6.209 -16.193 1.00 81.12 109 ARG A N 1
ATOM 855 C CA . ARG A 1 109 ? 9.650 -7.204 -17.005 1.00 81.12 109 ARG A CA 1
ATOM 856 C C . ARG A 1 109 ? 10.835 -6.578 -17.733 1.00 81.12 109 ARG A C 1
ATOM 858 O O . ARG A 1 109 ? 11.955 -7.055 -17.585 1.00 81.12 109 ARG A O 1
ATOM 865 N N . HIS A 1 110 ? 10.603 -5.481 -18.451 1.00 79.69 110 HIS A N 1
ATOM 866 C CA . HIS A 1 110 ? 11.651 -4.773 -19.183 1.00 79.69 110 HIS A CA 1
ATOM 867 C C . HIS A 1 110 ? 12.809 -4.360 -18.274 1.00 79.69 110 HIS A C 1
ATOM 869 O O . HIS A 1 110 ? 13.970 -4.572 -18.606 1.00 79.69 110 HIS A O 1
ATOM 875 N N . ILE A 1 111 ? 12.512 -3.801 -17.098 1.00 83.50 111 ILE A N 1
ATOM 876 C CA . ILE A 1 111 ? 13.546 -3.386 -16.141 1.00 83.50 111 ILE A CA 1
ATOM 877 C C . ILE A 1 111 ? 14.311 -4.597 -15.592 1.00 83.50 111 ILE A C 1
ATOM 879 O O . ILE A 1 111 ? 15.512 -4.491 -15.344 1.00 83.50 111 ILE A O 1
ATOM 883 N N . ALA A 1 112 ? 13.650 -5.740 -15.393 1.00 83.81 112 ALA A N 1
ATOM 884 C CA . ALA A 1 112 ? 14.321 -6.960 -14.952 1.00 83.81 112 ALA A CA 1
ATOM 885 C C . ALA A 1 112 ? 15.317 -7.477 -16.006 1.00 83.81 112 ALA A C 1
ATOM 887 O O . ALA A 1 112 ? 16.439 -7.832 -15.641 1.00 83.81 112 ALA A O 1
ATOM 888 N N . ASP A 1 113 ? 14.931 -7.450 -17.287 1.00 78.31 113 ASP A N 1
ATOM 889 C CA . ASP A 1 113 ? 15.736 -7.947 -18.410 1.00 78.31 113 ASP A CA 1
ATOM 890 C C . ASP A 1 113 ? 16.846 -6.980 -18.851 1.00 78.31 113 ASP A C 1
ATOM 892 O O . ASP A 1 113 ? 17.990 -7.388 -19.043 1.00 78.31 113 ASP A O 1
ATOM 896 N N . TYR A 1 114 ? 16.516 -5.698 -19.011 1.00 78.25 114 TYR A N 1
ATOM 897 C CA . TYR A 1 114 ? 17.364 -4.701 -19.679 1.00 78.25 114 TYR A CA 1
ATOM 898 C C . TYR A 1 114 ? 17.766 -3.537 -18.767 1.00 78.25 114 TYR A C 1
ATOM 900 O O . TYR A 1 114 ? 18.572 -2.684 -19.138 1.00 78.25 114 TYR A O 1
ATOM 908 N N . GLY A 1 115 ? 17.210 -3.474 -17.557 1.00 81.94 115 GLY A N 1
ATOM 909 C CA . GLY A 1 115 ? 17.402 -2.347 -16.655 1.00 81.94 115 GLY A CA 1
ATOM 910 C C . GLY A 1 115 ? 16.624 -1.093 -17.068 1.00 81.94 115 GLY A C 1
ATOM 911 O O . GLY A 1 115 ? 15.692 -1.101 -17.874 1.00 81.94 115 GLY A O 1
ATOM 912 N N . TYR A 1 116 ? 16.995 0.031 -16.460 1.00 80.44 116 TYR A N 1
ATOM 913 C CA . TYR A 1 116 ? 16.333 1.318 -16.668 1.00 80.44 116 TYR A CA 1
ATOM 914 C C . TYR A 1 116 ? 16.834 2.018 -17.941 1.00 80.44 116 TYR A C 1
ATOM 916 O O . TYR A 1 116 ? 17.648 2.937 -17.863 1.00 80.44 116 TYR A O 1
ATOM 924 N N . THR A 1 117 ? 16.373 1.570 -19.111 1.00 79.38 117 THR A N 1
ATOM 925 C CA . THR A 1 117 ? 16.783 2.138 -20.412 1.00 79.38 117 THR A CA 1
ATOM 926 C C . THR A 1 117 ? 15.974 3.370 -20.828 1.00 79.38 117 THR A C 1
ATOM 928 O O . THR A 1 117 ? 16.531 4.277 -21.434 1.00 79.38 117 THR A O 1
ATOM 931 N N . HIS A 1 118 ? 14.683 3.431 -20.485 1.00 80.69 118 HIS A N 1
ATOM 932 C CA . HIS A 1 118 ? 13.780 4.528 -20.851 1.00 80.69 118 HIS A CA 1
ATOM 933 C C . HIS A 1 118 ? 13.502 5.462 -19.666 1.00 80.69 118 HIS A C 1
ATOM 935 O O . HIS A 1 118 ? 13.465 5.018 -18.517 1.00 80.69 118 HIS A O 1
ATOM 941 N N . GLU A 1 119 ? 13.242 6.745 -19.935 1.00 84.06 119 GLU A N 1
ATOM 942 C CA . GLU A 1 119 ? 12.890 7.735 -18.903 1.00 84.06 119 GLU A CA 1
ATOM 943 C C . GLU A 1 119 ? 11.624 7.327 -18.128 1.00 84.06 119 GLU A C 1
ATOM 945 O O . GLU A 1 119 ? 11.618 7.317 -16.894 1.00 84.06 119 GLU A O 1
ATOM 950 N N . SER A 1 120 ? 10.589 6.871 -18.839 1.00 87.12 120 SER A N 1
ATOM 951 C CA . SER A 1 120 ? 9.338 6.371 -18.255 1.00 87.12 120 SER A CA 1
ATOM 952 C C . SER A 1 120 ? 9.540 5.206 -17.280 1.00 87.12 120 SER A C 1
ATOM 954 O O . SER A 1 120 ? 8.781 5.079 -16.317 1.00 87.12 120 SER A O 1
ATOM 956 N N . ASN A 1 121 ? 10.598 4.398 -17.444 1.00 87.75 121 ASN A N 1
ATOM 957 C CA . ASN A 1 121 ? 10.872 3.271 -16.552 1.00 87.75 121 ASN A CA 1
ATOM 958 C C . ASN A 1 121 ? 11.136 3.723 -15.110 1.00 87.75 121 ASN A C 1
ATOM 960 O O . ASN A 1 121 ? 10.825 2.985 -14.182 1.00 87.75 121 ASN A O 1
ATOM 964 N N . TYR A 1 122 ? 11.640 4.940 -14.887 1.00 91.56 122 TYR A N 1
ATOM 965 C CA . TYR A 1 122 ? 11.917 5.467 -13.544 1.00 91.56 122 TYR A CA 1
ATOM 966 C C . TYR A 1 122 ? 10.654 5.824 -12.738 1.00 91.56 122 TYR A C 1
ATOM 968 O O . TYR A 1 122 ? 10.747 6.116 -11.544 1.00 91.56 122 TYR A O 1
ATOM 976 N N . ALA A 1 123 ? 9.462 5.728 -13.339 1.00 91.88 123 ALA A N 1
ATOM 977 C CA . ALA A 1 123 ? 8.204 5.683 -12.593 1.00 91.88 123 ALA A CA 1
ATOM 978 C C . ALA A 1 123 ? 8.023 4.360 -11.817 1.00 91.88 123 ALA A C 1
ATOM 980 O O . ALA A 1 123 ? 7.316 4.316 -10.806 1.00 91.88 123 ALA A O 1
ATOM 981 N N . PHE A 1 124 ? 8.687 3.288 -12.256 1.00 93.44 124 PHE A N 1
ATOM 982 C CA . PHE A 1 124 ? 8.572 1.938 -11.715 1.00 93.44 124 PHE A CA 1
ATOM 983 C C . PHE A 1 124 ? 9.757 1.626 -10.806 1.00 93.44 124 PHE A C 1
ATOM 985 O O . PHE A 1 124 ? 10.898 1.512 -11.241 1.00 93.44 124 PHE A O 1
ATOM 992 N N . PHE A 1 125 ? 9.492 1.516 -9.508 1.00 94.62 125 PHE A N 1
ATOM 993 C CA . PHE A 1 125 ? 10.536 1.414 -8.490 1.00 94.62 125 PHE A CA 1
ATOM 994 C C . PHE A 1 125 ? 11.183 0.014 -8.426 1.00 94.62 125 PHE A C 1
ATOM 996 O O . PHE A 1 125 ? 10.564 -0.974 -8.826 1.00 94.62 125 PHE A O 1
ATOM 1003 N N . PRO A 1 126 ? 12.434 -0.090 -7.934 1.00 94.62 126 PRO A N 1
ATOM 1004 C CA . PRO A 1 126 ? 13.316 -1.207 -8.275 1.00 94.62 126 PRO A CA 1
ATOM 1005 C C . PRO A 1 126 ? 13.024 -2.531 -7.564 1.00 94.62 126 PRO A C 1
ATOM 1007 O O . PRO A 1 126 ? 13.496 -3.562 -8.033 1.00 94.62 126 PRO A O 1
ATOM 1010 N N . LEU A 1 127 ? 12.271 -2.563 -6.457 1.00 94.44 127 LEU A N 1
ATOM 1011 C CA . LEU A 1 127 ? 12.131 -3.794 -5.666 1.00 94.44 127 LEU A CA 1
ATOM 1012 C C . LEU A 1 127 ? 11.505 -4.939 -6.469 1.00 94.44 127 LEU A C 1
ATOM 1014 O O . LEU A 1 127 ? 12.027 -6.048 -6.448 1.00 94.44 127 LEU A O 1
ATOM 1018 N N . VAL A 1 128 ? 10.403 -4.687 -7.177 1.00 92.00 128 VAL A N 1
ATOM 1019 C CA . VAL A 1 128 ? 9.726 -5.742 -7.946 1.00 92.00 128 VAL A CA 1
ATOM 1020 C C . VAL A 1 128 ? 10.560 -6.216 -9.140 1.00 92.00 128 VAL A C 1
ATOM 1022 O O . VAL A 1 128 ? 10.756 -7.424 -9.236 1.00 92.00 128 VAL A O 1
ATOM 1025 N N . PRO A 1 129 ? 11.133 -5.341 -9.989 1.00 91.25 129 PRO A N 1
ATOM 1026 C CA . PRO A 1 129 ? 12.056 -5.775 -11.040 1.00 91.25 129 PRO A CA 1
ATOM 1027 C C . PRO A 1 129 ? 13.244 -6.600 -10.522 1.00 91.25 129 PRO A C 1
ATOM 1029 O O . PRO A 1 129 ? 13.591 -7.625 -11.105 1.00 91.25 129 PRO A O 1
ATOM 1032 N N . LEU A 1 130 ? 13.843 -6.201 -9.392 1.00 91.75 130 LEU A N 1
ATOM 1033 C CA . LEU A 1 130 ? 14.932 -6.958 -8.766 1.00 91.75 130 LEU A CA 1
ATOM 1034 C C . LEU A 1 130 ? 14.473 -8.341 -8.287 1.00 91.75 130 LEU A C 1
ATOM 1036 O O . LEU A 1 130 ? 15.219 -9.307 -8.429 1.00 91.75 130 LEU A O 1
ATOM 1040 N N . LEU A 1 131 ? 13.257 -8.447 -7.745 1.00 91.69 131 LEU A N 1
ATOM 1041 C CA . LEU A 1 131 ? 12.670 -9.724 -7.334 1.00 91.69 131 LEU A CA 1
ATOM 1042 C C . LEU A 1 131 ? 12.355 -10.627 -8.528 1.00 91.69 131 LEU A C 1
ATOM 1044 O O . LEU A 1 131 ? 12.620 -11.822 -8.451 1.00 91.69 131 LEU A O 1
ATOM 1048 N N . VAL A 1 132 ? 11.831 -10.071 -9.624 1.00 87.50 132 VAL A N 1
ATOM 1049 C CA . VAL A 1 132 ? 11.600 -10.820 -10.869 1.00 87.50 132 VAL A CA 1
ATOM 1050 C C . VAL A 1 132 ? 12.919 -11.417 -11.361 1.00 87.50 132 VAL A C 1
ATOM 1052 O O . VAL A 1 132 ? 13.008 -12.632 -11.519 1.00 87.50 132 VAL A O 1
ATOM 1055 N N . ARG A 1 133 ? 13.976 -10.602 -11.466 1.00 86.25 133 ARG A N 1
ATOM 1056 C CA . ARG A 1 133 ? 15.312 -11.073 -11.861 1.00 86.25 133 ARG A CA 1
ATOM 1057 C C . ARG A 1 133 ? 15.881 -12.118 -10.896 1.00 86.25 133 ARG A C 1
ATOM 1059 O O . ARG A 1 133 ? 16.446 -13.117 -11.324 1.00 86.25 133 ARG A O 1
ATOM 1066 N N . ALA A 1 134 ? 15.725 -11.924 -9.586 1.00 89.31 134 ALA A N 1
ATOM 1067 C CA . ALA A 1 134 ? 16.187 -12.898 -8.598 1.00 89.31 134 ALA A CA 1
ATOM 1068 C C . ALA A 1 134 ? 15.469 -14.251 -8.741 1.00 89.31 134 ALA A C 1
ATOM 1070 O O . ALA A 1 134 ? 16.113 -15.294 -8.684 1.00 89.31 134 ALA A O 1
ATOM 1071 N N . LEU A 1 135 ? 14.151 -14.250 -8.963 1.00 88.31 135 LEU A N 1
ATOM 1072 C CA . LEU A 1 135 ? 13.378 -15.480 -9.154 1.00 88.31 135 LEU A CA 1
ATOM 1073 C C . LEU A 1 135 ? 13.710 -16.194 -10.463 1.00 88.31 135 LEU A C 1
ATOM 1075 O O . LEU A 1 135 ? 13.676 -17.418 -10.491 1.00 88.31 135 LEU A O 1
ATOM 1079 N N . GLU A 1 136 ? 14.075 -15.466 -11.516 1.00 86.19 136 GLU A N 1
ATOM 1080 C CA . GLU A 1 136 ? 14.589 -16.066 -12.754 1.00 86.19 136 GLU A CA 1
ATOM 1081 C C . GLU A 1 136 ? 15.875 -16.855 -12.533 1.00 86.19 136 GLU A C 1
ATOM 1083 O O . GLU A 1 136 ? 16.042 -17.922 -13.116 1.00 86.19 136 GLU A O 1
ATOM 1088 N N . HIS A 1 137 ? 16.755 -16.380 -11.652 1.00 86.81 137 HIS A N 1
ATOM 1089 C CA . HIS A 1 137 ? 17.964 -17.116 -11.292 1.00 86.81 137 HIS A CA 1
ATOM 1090 C C . HIS A 1 137 ? 17.694 -18.269 -10.315 1.00 86.81 137 HIS A C 1
ATOM 1092 O O . HIS A 1 137 ? 18.322 -19.318 -10.426 1.00 86.81 137 HIS A O 1
ATOM 1098 N N . LEU A 1 138 ? 16.776 -18.092 -9.357 1.00 90.25 138 LEU A N 1
ATOM 1099 C CA . LEU A 1 138 ? 16.507 -19.083 -8.306 1.00 90.25 138 LEU A CA 1
ATOM 1100 C C . LEU A 1 138 ? 15.571 -20.214 -8.753 1.00 90.25 138 LEU A C 1
ATOM 1102 O O . LEU A 1 138 ? 15.701 -21.341 -8.282 1.00 90.25 138 LEU A O 1
ATOM 1106 N N . VAL A 1 139 ? 14.606 -19.919 -9.626 1.00 89.44 139 VAL A N 1
ATOM 1107 C CA . VAL A 1 139 ? 13.586 -20.863 -10.108 1.00 89.44 139 VAL A CA 1
ATOM 1108 C C . VAL A 1 139 ? 13.449 -20.735 -11.634 1.00 89.44 139 VAL A C 1
ATOM 1110 O O . VAL A 1 139 ? 12.372 -20.397 -12.129 1.00 89.44 139 VAL A O 1
ATOM 1113 N N . PRO A 1 140 ? 14.515 -21.008 -12.414 1.00 82.94 140 PRO A N 1
ATOM 1114 C CA . PRO A 1 140 ? 14.544 -20.747 -13.858 1.00 82.94 140 PRO A CA 1
ATOM 1115 C C . PRO A 1 140 ? 13.488 -21.532 -14.644 1.00 82.94 140 PRO A C 1
ATOM 1117 O O . PRO A 1 140 ? 13.009 -21.065 -15.673 1.00 82.94 140 PRO A O 1
ATOM 1120 N N . ALA A 1 141 ? 13.077 -22.701 -14.144 1.00 81.88 141 ALA A N 1
ATOM 1121 C CA . ALA A 1 141 ? 12.053 -23.525 -14.783 1.00 81.88 141 ALA A CA 1
ATOM 1122 C C . ALA A 1 141 ? 10.644 -22.904 -14.723 1.00 81.88 141 ALA A C 1
ATOM 1124 O O . ALA A 1 141 ? 9.812 -23.193 -15.579 1.00 81.88 141 ALA A O 1
ATOM 1125 N N . ALA A 1 142 ? 10.350 -22.083 -13.707 1.00 82.31 142 ALA A N 1
ATOM 1126 C CA . ALA A 1 142 ? 9.010 -21.531 -13.494 1.00 82.31 142 ALA A CA 1
ATOM 1127 C C . ALA A 1 142 ? 9.013 -20.210 -12.688 1.00 82.31 142 ALA A C 1
ATOM 1129 O O . ALA A 1 142 ? 8.292 -20.096 -11.686 1.00 82.31 142 ALA A O 1
ATOM 1130 N N . PRO A 1 143 ? 9.770 -19.178 -13.106 1.00 82.00 143 PRO A N 1
ATOM 1131 C CA . PRO A 1 143 ? 9.934 -17.953 -12.318 1.00 82.00 143 PRO A CA 1
ATOM 1132 C C . PRO A 1 143 ? 8.614 -17.195 -12.144 1.00 82.00 143 PRO A C 1
ATOM 1134 O O . PRO A 1 143 ? 8.349 -16.601 -11.100 1.00 82.00 143 PRO A O 1
ATOM 1137 N N . PHE A 1 144 ? 7.733 -17.282 -13.140 1.00 78.62 144 PHE A N 1
ATOM 1138 C CA . PHE A 1 144 ? 6.413 -16.661 -13.118 1.00 78.62 144 PHE A CA 1
ATOM 1139 C C . PHE A 1 144 ? 5.471 -17.304 -12.103 1.00 78.62 144 PHE A C 1
ATOM 1141 O O . PHE A 1 144 ? 4.805 -16.598 -11.350 1.00 78.62 144 PHE A O 1
ATOM 1148 N N . VAL A 1 145 ? 5.459 -18.636 -12.031 1.00 85.00 145 VAL A N 1
ATOM 1149 C CA . VAL A 1 145 ? 4.655 -19.364 -11.041 1.00 85.00 145 VAL A CA 1
ATOM 1150 C C . VAL A 1 145 ? 5.149 -19.037 -9.633 1.00 85.00 145 VAL A C 1
ATOM 1152 O O . VAL A 1 145 ? 4.338 -18.767 -8.747 1.00 85.00 145 VAL A O 1
ATOM 1155 N N . ALA A 1 146 ? 6.472 -18.978 -9.438 1.00 89.31 146 ALA A N 1
ATOM 1156 C CA . ALA A 1 146 ? 7.071 -18.576 -8.170 1.00 89.31 146 ALA A CA 1
ATOM 1157 C C . ALA A 1 146 ? 6.681 -17.139 -7.777 1.00 89.31 146 ALA A C 1
ATOM 1159 O O . ALA A 1 146 ? 6.304 -16.898 -6.628 1.00 89.31 146 ALA A O 1
ATOM 1160 N N . PHE A 1 147 ? 6.695 -16.195 -8.725 1.00 89.12 147 PHE A N 1
ATOM 1161 C CA . PHE A 1 147 ? 6.285 -14.809 -8.481 1.00 89.12 147 PHE A CA 1
ATOM 1162 C C . PHE A 1 147 ? 4.798 -14.708 -8.104 1.00 89.12 147 PHE A C 1
ATOM 1164 O O . PHE A 1 147 ? 4.453 -14.061 -7.113 1.00 89.12 147 PHE A O 1
ATOM 1171 N N . THR A 1 148 ? 3.904 -15.385 -8.831 1.00 88.50 148 THR A N 1
ATOM 1172 C CA . THR A 1 148 ? 2.467 -15.428 -8.508 1.00 88.50 148 THR A CA 1
ATOM 1173 C C . THR A 1 148 ? 2.211 -16.064 -7.139 1.00 88.50 148 THR A C 1
ATOM 1175 O O . THR A 1 148 ? 1.465 -15.507 -6.332 1.00 88.50 148 THR A O 1
ATOM 1178 N N . ALA A 1 149 ? 2.873 -17.180 -6.822 1.00 91.88 149 ALA A N 1
ATOM 1179 C CA . ALA A 1 149 ? 2.762 -17.819 -5.512 1.00 91.88 149 ALA A CA 1
ATOM 1180 C C . ALA A 1 149 ? 3.229 -16.887 -4.381 1.00 91.88 149 ALA A C 1
ATOM 1182 O O . ALA A 1 149 ? 2.541 -16.751 -3.365 1.00 91.88 149 ALA A O 1
ATOM 1183 N N . LEU A 1 150 ? 4.351 -16.185 -4.576 1.00 94.12 150 LEU A N 1
ATOM 1184 C CA . LEU A 1 150 ? 4.863 -15.202 -3.623 1.00 94.12 150 LEU A CA 1
ATOM 1185 C C . LEU A 1 150 ? 3.857 -14.067 -3.387 1.00 94.12 150 LEU A C 1
ATOM 1187 O O . LEU A 1 150 ? 3.592 -13.718 -2.237 1.00 94.12 150 LEU A O 1
ATOM 1191 N N . GLN A 1 151 ? 3.241 -13.531 -4.442 1.00 93.12 151 GLN A N 1
ATOM 1192 C CA . GLN A 1 151 ? 2.197 -12.510 -4.312 1.00 93.12 151 GLN A CA 1
ATOM 1193 C C . GLN A 1 151 ? 1.006 -13.001 -3.481 1.00 93.12 151 GLN A C 1
ATOM 1195 O O . GLN A 1 151 ? 0.514 -12.270 -2.618 1.00 93.12 151 GLN A O 1
ATOM 1200 N N . PHE A 1 152 ? 0.569 -14.248 -3.680 1.00 94.94 152 PHE A N 1
ATOM 1201 C CA . PHE A 1 152 ? -0.556 -14.812 -2.928 1.00 94.94 152 PHE A CA 1
ATOM 1202 C C . PHE A 1 152 ? -0.208 -14.980 -1.450 1.00 94.94 152 PHE A C 1
ATOM 1204 O O . PHE A 1 152 ? -1.027 -14.669 -0.580 1.00 94.94 152 PHE A O 1
ATOM 1211 N N . VAL A 1 153 ? 1.015 -15.426 -1.155 1.00 96.88 153 VAL A N 1
ATOM 1212 C CA . VAL A 1 153 ? 1.536 -15.527 0.213 1.00 96.88 153 VAL A CA 1
ATOM 1213 C C . VAL A 1 153 ? 1.597 -14.148 0.868 1.00 96.88 153 VAL A C 1
ATOM 1215 O O . VAL A 1 153 ? 1.090 -13.981 1.978 1.00 96.88 153 VAL A O 1
ATOM 1218 N N . LEU A 1 154 ? 2.152 -13.147 0.181 1.00 96.69 154 LEU A N 1
ATOM 1219 C CA . LEU A 1 154 ? 2.272 -11.780 0.693 1.00 96.69 154 LEU A CA 1
ATOM 1220 C C . LEU A 1 154 ? 0.905 -11.143 0.952 1.00 96.69 154 LEU A C 1
ATOM 1222 O O . LEU A 1 154 ? 0.699 -10.569 2.021 1.00 96.69 154 LEU A O 1
ATOM 1226 N N . PHE A 1 155 ? -0.050 -11.311 0.037 1.00 95.81 155 PHE A N 1
ATOM 1227 C CA . PHE A 1 155 ? -1.423 -10.845 0.231 1.00 95.81 155 PHE A CA 1
ATOM 1228 C C . PHE A 1 155 ? -2.120 -11.547 1.411 1.00 95.81 155 PHE A C 1
ATOM 1230 O O . PHE A 1 155 ? -2.850 -10.947 2.202 1.00 95.81 155 PHE A O 1
ATOM 1237 N N . SER A 1 156 ? -1.887 -12.846 1.572 1.00 96.44 156 SER A N 1
ATOM 1238 C CA . SER A 1 156 ? -2.477 -13.609 2.676 1.00 96.44 156 SER A CA 1
ATOM 1239 C C . SER A 1 156 ? -1.875 -13.194 4.022 1.00 96.44 156 SER A C 1
ATOM 1241 O O . SER A 1 156 ? -2.594 -13.032 5.013 1.00 96.44 156 SER A O 1
ATOM 1243 N N . ALA A 1 157 ? -0.566 -12.929 4.055 1.00 97.12 157 ALA A N 1
ATOM 1244 C CA . ALA A 1 157 ? 0.117 -12.360 5.211 1.00 97.12 157 ALA A CA 1
ATOM 1245 C C . ALA A 1 157 ? -0.384 -10.940 5.523 1.00 97.12 157 ALA A C 1
ATOM 1247 O O . ALA A 1 157 ? -0.605 -10.604 6.690 1.00 97.12 157 ALA A O 1
ATOM 1248 N N . SER A 1 158 ? -0.636 -10.119 4.500 1.00 96.44 158 SER A N 1
ATOM 1249 C CA . SER A 1 158 ? -1.162 -8.766 4.671 1.00 96.44 158 SER A CA 1
ATOM 1250 C C . SER A 1 158 ? -2.601 -8.770 5.200 1.00 96.44 158 SER A C 1
ATOM 1252 O O . SER A 1 158 ? -2.928 -7.934 6.037 1.00 96.44 158 SER A O 1
ATOM 1254 N N . ALA A 1 159 ? -3.438 -9.753 4.847 1.00 96.12 159 ALA A N 1
ATOM 1255 C CA . ALA A 1 159 ? -4.768 -9.931 5.446 1.00 96.12 159 ALA A CA 1
ATOM 1256 C C . ALA A 1 159 ? -4.703 -10.251 6.953 1.00 96.12 159 ALA A C 1
ATOM 1258 O O . ALA A 1 159 ? -5.456 -9.691 7.757 1.00 96.12 159 ALA A O 1
ATOM 1259 N N . VAL A 1 160 ? -3.761 -11.106 7.364 1.00 96.88 160 VAL A N 1
ATOM 1260 C CA . VAL A 1 160 ? -3.498 -11.393 8.786 1.00 96.88 160 VAL A CA 1
ATOM 1261 C C . VAL A 1 160 ? -2.985 -10.147 9.516 1.00 96.88 160 VAL A C 1
ATOM 1263 O O . VAL A 1 160 ? -3.416 -9.858 10.642 1.00 96.88 160 VAL A O 1
ATOM 1266 N N . ALA A 1 161 ? -2.088 -9.393 8.877 1.00 96.06 161 ALA A N 1
ATOM 1267 C CA . ALA A 1 161 ? -1.566 -8.145 9.416 1.00 96.06 161 ALA A CA 1
ATOM 1268 C C . ALA A 1 161 ? -2.668 -7.095 9.576 1.00 96.06 161 ALA A C 1
ATOM 1270 O O . ALA A 1 161 ? -2.795 -6.502 10.649 1.00 96.06 161 ALA A O 1
ATOM 1271 N N . MET A 1 162 ? -3.518 -6.944 8.558 1.00 95.06 162 MET A N 1
ATOM 1272 C CA . MET A 1 162 ? -4.683 -6.069 8.570 1.00 95.06 162 MET A CA 1
ATOM 1273 C C . MET A 1 162 ? -5.593 -6.414 9.747 1.00 95.06 162 MET A C 1
ATOM 1275 O O . MET A 1 162 ? -5.875 -5.545 10.563 1.00 95.06 162 MET A O 1
ATOM 1279 N N . ARG A 1 163 ? -5.966 -7.687 9.943 1.00 94.88 163 ARG A N 1
ATOM 1280 C CA . ARG A 1 163 ? -6.780 -8.096 11.105 1.00 94.88 163 ARG A CA 1
ATOM 1281 C C . ARG A 1 163 ? -6.155 -7.692 12.435 1.00 94.88 163 ARG A C 1
ATOM 1283 O O . ARG A 1 163 ? -6.858 -7.222 13.327 1.00 94.88 163 ARG A O 1
ATOM 1290 N N . SER A 1 164 ? -4.855 -7.915 12.578 1.00 92.75 164 SER A N 1
ATOM 1291 C CA . SER A 1 164 ? -4.135 -7.629 13.819 1.00 92.75 164 SER A CA 1
ATOM 1292 C C . SER A 1 164 ? -4.096 -6.125 14.109 1.00 92.75 164 SER A C 1
ATOM 1294 O O . SER A 1 164 ? -4.312 -5.720 15.249 1.00 92.75 164 SER A O 1
ATOM 1296 N N . LEU A 1 165 ? -3.889 -5.304 13.074 1.00 91.00 165 LEU A N 1
ATOM 1297 C CA . LEU A 1 165 ? -3.951 -3.846 13.165 1.00 91.00 165 LEU A CA 1
ATOM 1298 C C . LEU A 1 165 ? -5.366 -3.372 13.494 1.00 91.00 165 LEU A C 1
ATOM 1300 O O . LEU A 1 165 ? -5.533 -2.648 14.464 1.00 91.00 165 LEU A O 1
ATOM 1304 N N . LEU A 1 166 ? -6.380 -3.836 12.759 1.00 88.81 166 LEU A N 1
ATOM 1305 C CA . LEU A 1 166 ? -7.776 -3.444 12.965 1.00 88.81 166 LEU A CA 1
ATOM 1306 C C . LEU A 1 166 ? -8.261 -3.762 14.387 1.00 88.81 166 LEU A C 1
ATOM 1308 O O . LEU A 1 166 ? -8.889 -2.914 15.017 1.00 88.81 166 LEU A O 1
ATOM 1312 N N . ARG A 1 167 ? -7.942 -4.955 14.917 1.00 86.75 167 ARG A N 1
ATOM 1313 C CA . ARG A 1 167 ? -8.257 -5.324 16.309 1.00 86.75 167 ARG A CA 1
ATOM 1314 C C . ARG A 1 167 ? -7.619 -4.349 17.292 1.00 86.75 167 ARG A C 1
ATOM 1316 O O . ARG A 1 167 ? -8.329 -3.763 18.097 1.00 86.75 167 ARG A O 1
ATOM 1323 N N . ARG A 1 168 ? -6.314 -4.085 17.162 1.00 80.06 168 ARG A N 1
ATOM 1324 C CA . ARG A 1 168 ? -5.626 -3.124 18.036 1.00 80.06 168 ARG A CA 1
ATOM 1325 C C . ARG A 1 168 ? -6.169 -1.709 17.917 1.00 80.06 168 ARG A C 1
ATOM 1327 O O . ARG A 1 168 ? -6.362 -1.071 18.936 1.00 80.06 168 ARG A O 1
ATOM 1334 N N . THR A 1 169 ? -6.457 -1.225 16.712 1.00 74.31 169 THR A N 1
ATOM 1335 C CA . THR A 1 169 ? -7.034 0.113 16.517 1.00 74.31 169 THR A CA 1
ATOM 1336 C C . THR A 1 169 ? -8.409 0.247 17.184 1.00 74.31 169 THR A C 1
ATOM 1338 O O . THR A 1 169 ? -8.790 1.344 17.583 1.00 74.31 169 THR A O 1
ATOM 1341 N N . ILE A 1 170 ? -9.155 -0.853 17.340 1.00 65.56 170 ILE A N 1
ATOM 1342 C CA . ILE A 1 170 ? -10.436 -0.867 18.060 1.00 65.56 170 ILE A CA 1
ATOM 1343 C C . ILE A 1 170 ? -10.263 -1.086 19.578 1.00 65.56 170 ILE A C 1
ATOM 1345 O O . ILE A 1 170 ? -11.030 -0.509 20.362 1.00 65.56 170 ILE A O 1
ATOM 1349 N N . ASP A 1 171 ? -9.298 -1.908 19.996 1.00 57.28 171 ASP A N 1
ATOM 1350 C CA . ASP A 1 171 ? -9.080 -2.326 21.389 1.00 57.28 171 ASP A CA 1
ATOM 1351 C C . ASP A 1 171 ? -8.234 -1.317 22.187 1.00 57.28 171 ASP A C 1
ATOM 1353 O O . ASP A 1 171 ? -8.642 -0.882 23.264 1.00 57.28 171 ASP A O 1
ATOM 1357 N N . ASP A 1 172 ? -7.108 -0.865 21.633 1.00 53.53 172 ASP A N 1
ATOM 1358 C CA . ASP A 1 172 ? -6.214 0.115 22.249 1.00 53.53 172 ASP A CA 1
ATOM 1359 C C . ASP A 1 172 ? -6.656 1.527 21.873 1.00 53.53 172 ASP A C 1
ATOM 1361 O O . ASP A 1 172 ? -6.301 2.032 20.811 1.00 53.53 172 ASP A O 1
ATOM 1365 N N . ARG A 1 173 ? -7.399 2.189 22.770 1.00 54.06 173 ARG A N 1
ATOM 1366 C CA . ARG A 1 173 ? -7.618 3.651 22.732 1.00 54.06 173 ARG A CA 1
ATOM 1367 C C . ARG A 1 173 ? -7.942 4.184 21.336 1.00 54.06 173 ARG A C 1
ATOM 1369 O O . ARG A 1 173 ? -7.327 5.137 20.874 1.00 54.06 173 ARG A O 1
ATOM 1376 N N . LEU A 1 174 ? -8.893 3.523 20.696 1.00 50.28 174 LEU A N 1
ATOM 1377 C CA . LEU A 1 174 ? -9.769 4.039 19.663 1.00 50.28 174 LEU A CA 1
ATOM 1378 C C . LEU A 1 174 ? -9.566 5.543 19.423 1.00 50.28 174 LEU A C 1
ATOM 1380 O O . LEU A 1 174 ? -9.954 6.354 20.269 1.00 50.28 174 LEU A O 1
ATOM 1384 N N . ASP A 1 175 ? -8.947 5.900 18.294 1.00 55.91 175 ASP A N 1
ATOM 1385 C CA . ASP A 1 175 ? -8.884 7.289 17.841 1.00 55.91 175 ASP A CA 1
ATOM 1386 C C . ASP A 1 175 ? -10.288 7.875 18.013 1.00 55.91 175 ASP A C 1
ATOM 1388 O O . ASP A 1 175 ? -11.232 7.289 17.487 1.00 55.91 175 ASP A O 1
ATOM 1392 N N . ALA A 1 176 ? -10.474 8.972 18.756 1.00 56.75 176 ALA A N 1
ATOM 1393 C CA . ALA A 1 176 ? -11.817 9.492 19.063 1.00 56.75 176 ALA A CA 1
ATOM 1394 C C . ALA A 1 176 ? -12.693 9.627 17.797 1.00 56.75 176 ALA A C 1
ATOM 1396 O O . ALA A 1 176 ? -13.902 9.411 17.817 1.00 56.75 176 ALA A O 1
ATOM 1397 N N . PHE A 1 177 ? -12.045 9.891 16.665 1.00 60.50 177 PHE A N 1
ATOM 1398 C CA . PHE A 1 177 ? -12.617 9.858 15.328 1.00 60.50 177 PHE A CA 1
ATOM 1399 C C . PHE A 1 177 ? -13.154 8.473 14.906 1.00 60.50 177 PHE A C 1
ATOM 1401 O O . PHE A 1 177 ? -14.345 8.316 14.637 1.00 60.50 177 PHE A O 1
ATOM 1408 N N . LEU A 1 178 ? -12.308 7.439 14.891 1.00 64.06 178 LEU A N 1
ATOM 1409 C CA . LEU A 1 178 ? -12.711 6.063 14.564 1.00 64.06 178 LEU A CA 1
ATOM 1410 C C . LEU A 1 178 ? -13.637 5.471 15.641 1.00 64.06 178 LEU A C 1
ATOM 1412 O O . LEU A 1 178 ? -14.442 4.584 15.353 1.00 64.06 178 LEU A O 1
ATOM 1416 N N . ALA A 1 179 ? -13.585 6.017 16.860 1.00 62.03 179 ALA A N 1
ATOM 1417 C CA . ALA A 1 179 ? -14.459 5.668 17.967 1.00 62.03 179 ALA A CA 1
ATOM 1418 C C . ALA A 1 179 ? -15.906 5.923 17.682 1.00 62.03 179 ALA A C 1
ATOM 1420 O O . ALA A 1 179 ? -16.751 5.048 17.855 1.00 62.03 179 ALA A O 1
ATOM 1421 N N . LEU A 1 180 ? -16.155 7.152 17.259 1.00 64.94 180 LEU A N 1
ATOM 1422 C CA . LEU A 1 180 ? -17.475 7.628 16.942 1.00 64.94 180 LEU A CA 1
ATOM 1423 C C . LEU A 1 180 ? -18.007 6.839 15.751 1.00 64.94 180 LEU A C 1
ATOM 1425 O O . LEU A 1 180 ? -19.146 6.385 15.799 1.00 64.94 180 LEU A O 1
ATOM 1429 N N . ALA A 1 181 ? -17.177 6.577 14.736 1.00 65.31 181 ALA A N 1
ATOM 1430 C CA . ALA A 1 181 ? -17.573 5.741 13.606 1.00 65.31 181 ALA A CA 1
ATOM 1431 C C . ALA A 1 181 ? -18.013 4.330 14.048 1.00 65.31 181 ALA A C 1
ATOM 1433 O O . ALA A 1 181 ? -19.065 3.862 13.621 1.00 65.31 181 ALA A O 1
ATOM 1434 N N . ALA A 1 182 ? -17.259 3.687 14.945 1.00 65.50 182 ALA A N 1
ATOM 1435 C CA . ALA A 1 182 ? -17.497 2.315 15.404 1.00 65.50 182 ALA A CA 1
ATOM 1436 C C . ALA A 1 182 ? -18.496 2.176 16.576 1.00 65.50 182 ALA A C 1
ATOM 1438 O O . ALA A 1 182 ? -18.563 1.117 17.201 1.00 65.50 182 ALA A O 1
ATOM 1439 N N . GLN A 1 183 ? -19.232 3.227 16.946 1.00 69.06 183 GLN A N 1
ATOM 1440 C CA . GLN A 1 183 ? -20.286 3.139 17.964 1.00 69.06 183 GLN A CA 1
ATOM 1441 C C . GLN A 1 183 ? -21.616 2.664 17.334 1.00 69.06 183 GLN A C 1
ATOM 1443 O O . GLN A 1 183 ? -21.932 3.064 16.214 1.00 69.06 183 GLN A O 1
ATOM 1448 N N . PRO A 1 184 ? -22.465 1.897 18.036 1.00 69.38 184 PRO A N 1
ATOM 1449 C CA . PRO A 1 184 ? -23.798 1.551 17.534 1.00 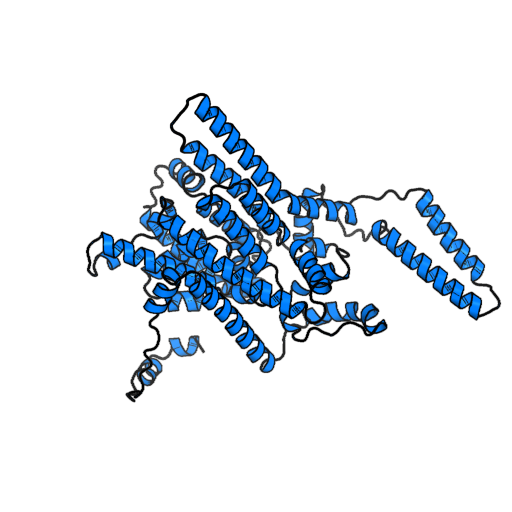69.38 184 PRO A CA 1
ATOM 1450 C C . PRO A 1 184 ? -24.703 2.791 17.405 1.00 69.38 184 PRO A C 1
ATOM 1452 O O . PRO A 1 184 ? -24.584 3.745 18.171 1.00 69.38 184 PRO A O 1
ATOM 1455 N N . THR A 1 185 ? -25.601 2.792 16.423 1.00 67.69 185 THR A N 1
ATOM 1456 C CA . THR A 1 185 ? -26.608 3.846 16.196 1.00 67.69 185 THR A CA 1
ATOM 1457 C C . THR A 1 185 ? -27.797 3.730 17.157 1.00 67.69 185 THR A C 1
ATOM 1459 O O . THR A 1 185 ? -28.063 2.654 17.685 1.00 67.69 185 THR A O 1
ATOM 1462 N N . ALA A 1 186 ? -28.565 4.813 17.349 1.00 65.50 186 ALA A N 1
ATOM 1463 C CA . ALA A 1 186 ? -29.782 4.822 18.182 1.00 65.50 186 ALA A CA 1
ATOM 1464 C C . ALA A 1 186 ? -30.825 3.763 17.759 1.00 65.50 186 ALA A C 1
ATOM 1466 O O . ALA A 1 186 ? -31.504 3.175 18.595 1.00 65.50 186 ALA A O 1
ATOM 1467 N N . ALA A 1 187 ? -30.903 3.455 16.462 1.00 62.78 187 ALA A N 1
ATOM 1468 C CA . ALA A 1 187 ? -31.770 2.400 15.939 1.00 62.78 187 ALA A CA 1
ATOM 1469 C C . ALA A 1 187 ? -31.253 0.981 16.260 1.00 62.78 187 ALA A C 1
ATOM 1471 O O . ALA A 1 187 ? -32.049 0.073 16.488 1.00 62.78 187 ALA A O 1
ATOM 1472 N N . GLU A 1 188 ? -29.930 0.779 16.304 1.00 62.81 188 GLU A N 1
ATOM 1473 C CA . GLU A 1 188 ? -29.313 -0.474 16.773 1.00 62.81 188 GLU A CA 1
ATOM 1474 C C . GLU A 1 188 ? -29.397 -0.603 18.296 1.00 62.81 188 GLU A C 1
ATOM 1476 O O . GLU A 1 188 ? -29.511 -1.713 18.815 1.00 62.81 188 GLU A O 1
ATOM 1481 N N . LEU A 1 189 ? -29.382 0.531 19.008 1.00 64.50 189 LEU A N 1
ATOM 1482 C CA . LEU A 1 189 ? -29.576 0.599 20.452 1.00 64.50 189 LEU A CA 1
ATOM 1483 C C . LEU A 1 189 ? -30.917 -0.008 20.889 1.00 64.50 189 LEU A C 1
ATOM 1485 O O . LEU A 1 189 ? -30.966 -0.656 21.930 1.00 64.50 189 LEU A O 1
ATOM 1489 N N . ALA A 1 190 ? -31.955 0.131 20.062 1.00 65.12 190 ALA A N 1
ATOM 1490 C CA . ALA A 1 190 ? -33.322 -0.285 20.360 1.00 65.12 190 ALA A CA 1
ATOM 1491 C C . ALA A 1 190 ? -33.609 -1.802 20.221 1.00 65.12 190 ALA A C 1
ATOM 1493 O O . ALA A 1 190 ? -34.695 -2.239 20.588 1.00 65.12 190 ALA A O 1
ATOM 1494 N N . LYS A 1 191 ? -32.686 -2.629 19.691 1.00 61.03 191 LYS A N 1
ATOM 1495 C CA . LYS A 1 191 ? -32.953 -4.042 19.307 1.00 61.03 191 LYS A CA 1
ATOM 1496 C C . LYS A 1 191 ? -32.289 -5.128 20.188 1.00 61.03 191 LYS A C 1
ATOM 1498 O O . LYS A 1 191 ? -31.788 -6.119 19.668 1.00 61.03 191 LYS A O 1
ATOM 1503 N N . ALA A 1 192 ? -32.409 -4.998 21.511 1.00 52.75 192 ALA A N 1
ATOM 1504 C CA . ALA A 1 192 ? -32.082 -5.995 22.554 1.00 52.75 192 ALA A CA 1
ATOM 1505 C C . ALA A 1 192 ? -30.595 -6.223 22.936 1.00 52.75 192 ALA A C 1
ATOM 1507 O O . ALA A 1 192 ? -29.684 -6.166 22.106 1.00 52.75 192 ALA A O 1
ATOM 1508 N N . GLY A 1 193 ? -30.403 -6.548 24.228 1.00 67.06 193 GLY A N 1
ATOM 1509 C CA . GLY A 1 193 ? -29.148 -6.934 24.897 1.00 67.06 193 GLY A CA 1
ATOM 1510 C C . GLY A 1 193 ? -28.574 -5.872 25.850 1.00 67.06 193 GLY A C 1
ATOM 1511 O O . GLY A 1 193 ? -28.811 -4.679 25.666 1.00 67.06 193 GLY A O 1
ATOM 1512 N N . GLY A 1 194 ? -27.786 -6.304 26.846 1.00 77.00 194 GLY A N 1
ATOM 1513 C CA . GLY A 1 194 ? -26.992 -5.407 27.698 1.00 77.00 194 GLY A CA 1
ATOM 1514 C C . GLY A 1 194 ? -25.990 -4.580 26.881 1.00 77.00 194 GLY A C 1
ATOM 1515 O O . GLY A 1 194 ? -25.480 -5.037 25.853 1.00 77.00 194 GLY A O 1
ATOM 1516 N N . GLU A 1 195 ? -25.721 -3.346 27.316 1.00 74.69 195 GLU A N 1
ATOM 1517 C CA . GLU A 1 195 ? -24.974 -2.344 26.538 1.00 74.69 195 GLU A CA 1
ATOM 1518 C C . GLU A 1 195 ? -23.576 -2.823 26.107 1.00 74.69 195 GLU A C 1
ATOM 1520 O O . GLU A 1 195 ? -23.149 -2.595 24.968 1.00 74.69 195 GLU A O 1
ATOM 1525 N N . GLU A 1 196 ? -22.892 -3.555 26.984 1.00 76.75 196 GLU A N 1
ATOM 1526 C CA . GLU A 1 196 ? -21.548 -4.077 26.748 1.00 76.75 196 GLU A CA 1
ATOM 1527 C C . GLU A 1 196 ? -21.513 -5.181 25.683 1.00 76.75 196 GLU A C 1
ATOM 1529 O O . GLU A 1 196 ? -20.719 -5.113 24.736 1.00 76.75 196 GLU A O 1
ATOM 1534 N N . GLU A 1 197 ? -22.433 -6.145 25.755 1.00 79.38 197 GLU A N 1
ATOM 1535 C CA . GLU A 1 197 ? -22.535 -7.208 24.751 1.00 79.38 197 GLU A CA 1
ATOM 1536 C C . GLU A 1 197 ? -22.925 -6.628 23.384 1.00 79.38 197 GLU A C 1
ATOM 1538 O O . GLU A 1 197 ? -22.373 -7.017 22.347 1.00 79.38 197 GLU A O 1
ATOM 1543 N N . ARG A 1 198 ? -23.789 -5.601 23.358 1.00 75.38 198 ARG A N 1
ATOM 1544 C CA . ARG A 1 198 ? -24.124 -4.909 22.106 1.00 75.38 198 ARG A CA 1
ATOM 1545 C C . ARG A 1 198 ? -22.906 -4.210 21.504 1.00 75.38 198 ARG A C 1
ATOM 1547 O O . ARG A 1 198 ? -22.676 -4.305 20.294 1.00 75.38 198 ARG A O 1
ATOM 1554 N N . ARG A 1 199 ? -22.095 -3.537 22.326 1.00 76.50 199 ARG A N 1
ATOM 1555 C CA . ARG A 1 199 ? -20.855 -2.880 21.883 1.00 76.50 199 ARG A CA 1
ATOM 1556 C C . ARG A 1 199 ? -19.857 -3.895 21.327 1.00 76.50 199 ARG A C 1
ATOM 1558 O O . ARG A 1 199 ? -19.273 -3.654 20.268 1.00 76.50 199 ARG A O 1
ATOM 1565 N N . ARG A 1 200 ? -19.699 -5.044 21.988 1.00 79.50 200 ARG A N 1
ATOM 1566 C CA . ARG A 1 200 ? -18.830 -6.138 21.535 1.00 79.50 200 ARG A CA 1
ATOM 1567 C C . ARG A 1 200 ? -19.288 -6.703 20.191 1.00 79.50 200 ARG A C 1
ATOM 1569 O O . ARG A 1 200 ? -18.478 -6.831 19.270 1.00 79.50 200 ARG A O 1
ATOM 1576 N N . ARG A 1 201 ? -20.585 -6.982 20.037 1.00 80.00 201 ARG A N 1
ATOM 1577 C CA . ARG A 1 201 ? -21.171 -7.490 18.787 1.00 80.00 201 ARG A CA 1
ATOM 1578 C C . ARG A 1 201 ? -21.003 -6.512 17.625 1.00 80.00 201 ARG A C 1
ATOM 1580 O O . ARG A 1 201 ? -20.626 -6.920 16.524 1.00 80.00 201 ARG A O 1
ATOM 1587 N N . HIS A 1 202 ? -21.241 -5.224 17.868 1.00 79.56 202 HIS A N 1
ATOM 1588 C CA . HIS A 1 202 ? -21.067 -4.190 16.852 1.00 79.56 202 HIS A CA 1
ATOM 1589 C C . HIS A 1 202 ? -19.597 -4.080 16.416 1.00 79.56 202 HIS A C 1
ATOM 1591 O O . HIS A 1 202 ? -19.317 -4.150 15.222 1.00 79.56 202 HIS A O 1
ATOM 1597 N N . ARG A 1 203 ? -18.641 -4.044 17.358 1.00 81.94 203 ARG A N 1
ATOM 1598 C CA . ARG A 1 203 ? -17.195 -4.057 17.050 1.00 81.94 203 ARG A CA 1
ATOM 1599 C C . ARG A 1 203 ? -16.788 -5.251 16.190 1.00 81.94 203 ARG A C 1
ATOM 1601 O O . ARG A 1 203 ? -16.096 -5.079 15.191 1.00 81.94 203 ARG A O 1
ATOM 1608 N N . ARG A 1 204 ? -17.254 -6.455 16.538 1.00 86.12 204 ARG A N 1
ATOM 1609 C CA . ARG A 1 204 ? -16.998 -7.668 15.741 1.00 86.12 204 ARG A CA 1
ATOM 1610 C C . ARG A 1 204 ? -17.569 -7.545 14.331 1.00 86.12 204 ARG A C 1
ATOM 1612 O O . ARG A 1 204 ? -16.907 -7.926 13.373 1.00 86.12 204 ARG A O 1
ATOM 1619 N N . THR A 1 205 ? -18.756 -6.965 14.191 1.00 84.50 205 THR A N 1
ATOM 1620 C CA . THR A 1 205 ? -19.374 -6.736 12.878 1.00 84.50 205 THR A CA 1
ATOM 1621 C C . THR A 1 205 ? -18.551 -5.754 12.042 1.00 84.50 205 THR A C 1
ATOM 1623 O O . THR A 1 205 ? -18.233 -6.062 10.898 1.00 84.50 205 THR A O 1
ATOM 1626 N N . VAL A 1 206 ? -18.133 -4.623 12.621 1.00 85.12 206 VAL A N 1
ATOM 1627 C CA . VAL A 1 206 ? -17.271 -3.629 11.955 1.00 85.12 206 VAL A CA 1
ATOM 1628 C C . VAL A 1 206 ? -15.967 -4.264 11.468 1.00 85.12 206 VAL A C 1
ATOM 1630 O O . VAL A 1 206 ? -15.609 -4.097 10.305 1.00 85.12 206 VAL A O 1
ATOM 1633 N N . LEU A 1 207 ? -15.290 -5.040 12.322 1.00 89.00 207 LEU A N 1
ATOM 1634 C CA . LEU A 1 207 ? -14.051 -5.744 11.967 1.00 89.00 207 LEU A CA 1
ATOM 1635 C C . LEU A 1 207 ? -14.256 -6.758 10.844 1.00 89.00 207 LEU A C 1
ATOM 1637 O O . LEU A 1 207 ? -13.459 -6.811 9.910 1.00 89.00 207 LEU A O 1
ATOM 1641 N N . GLY A 1 208 ? -15.316 -7.563 10.934 1.00 90.12 208 GLY A N 1
ATOM 1642 C CA . GLY A 1 208 ? -15.624 -8.567 9.923 1.00 90.12 208 GLY A CA 1
ATOM 1643 C C . GLY A 1 208 ? -15.886 -7.924 8.567 1.00 90.12 208 GLY A C 1
ATOM 1644 O O . GLY A 1 208 ? -15.371 -8.396 7.558 1.00 90.12 208 GLY A O 1
ATOM 1645 N N . VAL A 1 209 ? -16.638 -6.820 8.545 1.00 86.44 209 VAL A N 1
ATOM 1646 C CA . VAL A 1 209 ? -16.957 -6.086 7.314 1.00 86.44 209 VAL A CA 1
ATOM 1647 C C . VAL A 1 209 ? -15.707 -5.412 6.743 1.00 86.44 209 VAL A C 1
ATOM 1649 O O . VAL A 1 209 ? -15.461 -5.513 5.545 1.00 86.44 209 VAL A O 1
ATOM 1652 N N . ALA A 1 210 ? -14.881 -4.788 7.587 1.00 89.19 210 ALA A N 1
ATOM 1653 C CA . ALA A 1 210 ? -13.608 -4.191 7.183 1.00 89.19 210 ALA A CA 1
ATOM 1654 C C . ALA A 1 210 ? -12.674 -5.222 6.522 1.00 89.19 210 ALA A C 1
ATOM 1656 O O . ALA A 1 210 ? -12.137 -4.979 5.442 1.00 89.19 210 ALA A O 1
ATOM 1657 N N . LEU A 1 211 ? -12.523 -6.399 7.140 1.00 92.31 211 LEU A N 1
ATOM 1658 C CA . LEU A 1 211 ? -11.712 -7.494 6.599 1.00 92.31 211 LEU A CA 1
ATOM 1659 C C . LEU A 1 211 ? -12.290 -8.075 5.318 1.00 92.31 211 LEU A C 1
ATOM 1661 O O . LEU A 1 211 ? -11.540 -8.416 4.405 1.00 92.31 211 LEU A O 1
ATOM 1665 N N . PHE A 1 212 ? -13.612 -8.179 5.241 1.00 90.06 212 PHE A N 1
ATOM 1666 C CA . PHE A 1 212 ? -14.276 -8.634 4.036 1.00 90.06 212 PHE A CA 1
ATOM 1667 C C . PHE A 1 212 ? -14.029 -7.669 2.872 1.00 90.06 212 PHE A C 1
ATOM 1669 O O . PHE A 1 212 ? -13.618 -8.125 1.812 1.00 90.06 212 PHE A O 1
ATOM 1676 N N . PHE A 1 213 ? -14.166 -6.352 3.074 1.00 86.44 213 PHE A N 1
ATOM 1677 C CA . PHE A 1 213 ? -13.841 -5.355 2.043 1.00 86.44 213 PHE A CA 1
ATOM 1678 C C . PHE A 1 213 ? -12.367 -5.352 1.648 1.00 86.44 213 PHE A C 1
ATOM 1680 O O . PHE A 1 213 ? -12.058 -5.119 0.485 1.00 86.44 213 PHE A O 1
ATOM 1687 N N . TYR A 1 214 ? -11.463 -5.623 2.590 1.00 90.94 214 TYR A N 1
ATOM 1688 C CA . TYR A 1 214 ? -10.043 -5.763 2.286 1.00 90.94 214 TYR A CA 1
ATOM 1689 C C . TYR A 1 214 ? -9.776 -6.967 1.372 1.00 90.94 214 TYR A C 1
ATOM 1691 O O . TYR A 1 214 ? -9.149 -6.829 0.324 1.00 90.94 214 TYR A O 1
ATOM 1699 N N . ILE A 1 215 ? -10.282 -8.147 1.749 1.00 91.56 215 ILE A N 1
ATOM 1700 C CA . ILE A 1 215 ? -10.052 -9.389 1.001 1.00 91.56 215 ILE A CA 1
ATOM 1701 C C . ILE A 1 215 ? -10.792 -9.360 -0.339 1.00 91.56 215 ILE A C 1
ATOM 1703 O O . ILE A 1 215 ? -10.221 -9.741 -1.352 1.00 91.56 215 ILE A O 1
ATOM 1707 N N . ALA A 1 216 ? -12.035 -8.890 -0.373 1.00 85.44 216 ALA A N 1
ATOM 1708 C CA . ALA A 1 216 ? -12.871 -8.840 -1.571 1.00 85.44 216 ALA A CA 1
ATOM 1709 C C . ALA A 1 216 ? -12.798 -7.488 -2.308 1.00 85.44 216 ALA A C 1
ATOM 1711 O O . ALA A 1 216 ? -13.728 -7.134 -3.025 1.00 85.44 216 ALA A O 1
ATOM 1712 N N . SER A 1 217 ? -11.730 -6.706 -2.116 1.00 82.94 217 SER A N 1
ATOM 1713 C CA . SER A 1 217 ? -11.594 -5.383 -2.740 1.00 82.94 217 SER A CA 1
ATOM 1714 C C . SER A 1 217 ? -11.601 -5.479 -4.272 1.00 82.94 217 SER A C 1
ATOM 1716 O O . SER A 1 217 ? -10.972 -6.401 -4.798 1.00 82.94 217 SER A O 1
ATOM 1718 N N . PRO A 1 218 ? -12.189 -4.518 -5.011 1.00 73.38 218 PRO A N 1
ATOM 1719 C CA . PRO A 1 218 ? -12.084 -4.461 -6.477 1.00 73.38 218 PRO A CA 1
ATOM 1720 C C . PRO A 1 218 ? -10.628 -4.329 -6.956 1.00 73.38 218 PRO A C 1
ATOM 1722 O O . PRO A 1 218 ? -10.283 -4.772 -8.046 1.00 73.38 218 PRO A O 1
ATOM 1725 N N . ALA A 1 219 ? -9.724 -3.806 -6.115 1.00 76.69 219 ALA A N 1
ATOM 1726 C CA . ALA A 1 219 ? -8.290 -3.777 -6.401 1.00 76.69 219 ALA A CA 1
ATOM 1727 C C . ALA A 1 219 ? -7.628 -5.174 -6.363 1.00 76.69 219 ALA A C 1
ATOM 1729 O O . ALA A 1 219 ? -6.442 -5.294 -6.663 1.00 76.69 219 ALA A O 1
ATOM 1730 N N . SER A 1 220 ? -8.367 -6.239 -6.020 1.00 82.06 220 SER A N 1
ATOM 1731 C CA . SER A 1 220 ? -7.832 -7.603 -5.907 1.00 82.06 220 SER A CA 1
ATOM 1732 C C . SER A 1 220 ? -7.294 -8.164 -7.222 1.00 82.06 220 SER A C 1
ATOM 1734 O O . SER A 1 220 ? -6.452 -9.058 -7.172 1.00 82.06 220 SER A O 1
ATOM 1736 N N . ILE A 1 221 ? -7.696 -7.634 -8.382 1.00 83.00 221 ILE A N 1
ATOM 1737 C CA . ILE A 1 221 ? -7.090 -8.019 -9.667 1.00 83.00 221 ILE A CA 1
ATOM 1738 C C . ILE A 1 221 ? -5.570 -7.776 -9.662 1.00 83.00 221 ILE A C 1
ATOM 1740 O O . ILE A 1 221 ? -4.802 -8.656 -10.035 1.00 83.00 221 ILE A O 1
ATOM 1744 N N . PHE A 1 222 ? -5.116 -6.665 -9.071 1.00 86.06 222 PHE A N 1
ATOM 1745 C CA . PHE A 1 222 ? -3.695 -6.325 -8.909 1.00 86.06 222 PHE A CA 1
ATOM 1746 C C . PHE A 1 222 ? -2.965 -7.185 -7.872 1.00 86.06 222 PHE A C 1
ATOM 1748 O O . PHE A 1 222 ? -1.774 -7.010 -7.643 1.00 86.06 222 PHE A O 1
ATOM 1755 N N . THR A 1 223 ? -3.677 -8.107 -7.221 1.00 86.44 223 THR A N 1
ATOM 1756 C CA . THR A 1 223 ? -3.083 -9.092 -6.310 1.00 86.44 223 THR A CA 1
ATOM 1757 C C . THR A 1 223 ? -2.898 -10.461 -6.949 1.00 86.44 223 THR A C 1
ATOM 1759 O O . THR A 1 223 ? -2.379 -11.365 -6.295 1.00 86.44 223 THR A O 1
ATOM 1762 N N . ILE A 1 224 ? -3.329 -10.608 -8.208 1.00 84.44 224 ILE A N 1
ATOM 1763 C CA . ILE A 1 224 ? -3.146 -11.825 -8.996 1.00 84.44 224 ILE A CA 1
ATOM 1764 C C . ILE A 1 224 ? -2.335 -11.612 -10.275 1.00 84.44 224 ILE A C 1
ATOM 1766 O O . ILE A 1 224 ? -1.585 -12.513 -10.646 1.00 84.44 224 ILE A O 1
ATOM 1770 N N . VAL A 1 225 ? -2.420 -10.438 -10.911 1.00 81.50 225 VAL A N 1
ATOM 1771 C CA . VAL A 1 225 ? -1.488 -10.059 -11.986 1.00 81.50 225 VAL A CA 1
ATOM 1772 C C . VAL A 1 225 ? -0.122 -9.691 -11.402 1.00 81.50 225 VAL A C 1
ATOM 1774 O O . VAL A 1 225 ? -0.028 -9.353 -10.224 1.00 81.50 225 VAL A O 1
ATOM 1777 N N . SER A 1 226 ? 0.945 -9.782 -12.196 1.00 81.88 226 SER A N 1
ATOM 1778 C CA . SER A 1 226 ? 2.326 -9.560 -11.754 1.00 81.88 226 SER A CA 1
ATOM 1779 C C . SER A 1 226 ? 2.611 -8.086 -11.450 1.00 81.88 226 SER A C 1
ATOM 1781 O O . SER A 1 226 ? 3.192 -7.372 -12.265 1.00 81.88 226 SER A O 1
ATOM 1783 N N . TYR A 1 227 ? 2.195 -7.616 -10.272 1.00 88.06 227 TYR A N 1
ATOM 1784 C CA . TYR A 1 227 ? 2.218 -6.198 -9.919 1.00 88.06 227 TYR A CA 1
ATOM 1785 C C . TYR A 1 227 ? 2.826 -5.924 -8.538 1.00 88.06 227 TYR A C 1
ATOM 1787 O O . TYR A 1 227 ? 3.155 -6.810 -7.751 1.00 88.06 227 TYR A O 1
ATOM 1795 N N . THR A 1 228 ? 3.012 -4.642 -8.240 1.00 91.88 228 THR A N 1
ATOM 1796 C CA . THR A 1 228 ? 3.622 -4.144 -7.003 1.00 91.88 228 THR A CA 1
ATOM 1797 C C . THR A 1 228 ? 2.692 -4.101 -5.787 1.00 91.88 228 THR A C 1
ATOM 1799 O O . THR A 1 228 ? 3.196 -3.980 -4.669 1.00 91.88 228 THR A O 1
ATOM 1802 N N . GLU A 1 229 ? 1.365 -4.187 -5.936 1.00 91.62 229 GLU A N 1
ATOM 1803 C CA . GLU A 1 229 ? 0.404 -4.046 -4.828 1.00 91.62 229 GLU A CA 1
ATOM 1804 C C . GLU A 1 229 ? 0.630 -5.045 -3.693 1.00 91.62 229 GLU A C 1
ATOM 1806 O O . GLU A 1 229 ? 0.670 -4.582 -2.550 1.00 91.62 229 GLU A O 1
ATOM 1811 N N . PRO A 1 230 ? 0.801 -6.364 -3.930 1.00 93.69 230 PRO A N 1
ATOM 1812 C CA . PRO A 1 230 ? 0.967 -7.336 -2.847 1.00 93.69 230 PRO A CA 1
ATOM 1813 C C . PRO A 1 230 ? 2.220 -7.069 -2.018 1.00 93.69 230 PRO A C 1
ATOM 1815 O O . PRO A 1 230 ? 2.185 -7.156 -0.792 1.00 93.69 230 PRO A O 1
ATOM 1818 N N . PHE A 1 231 ? 3.309 -6.674 -2.678 1.00 95.19 231 PHE A N 1
ATOM 1819 C CA . PHE A 1 231 ? 4.562 -6.302 -2.026 1.00 95.19 231 PHE A CA 1
ATOM 1820 C C . PHE A 1 231 ? 4.392 -5.017 -1.222 1.00 95.19 231 PHE A C 1
ATOM 1822 O O . PHE A 1 231 ? 4.714 -4.982 -0.035 1.00 95.19 231 PHE A O 1
ATOM 1829 N N . TYR A 1 232 ? 3.826 -3.981 -1.847 1.00 95.94 232 TYR A N 1
ATOM 1830 C CA . TYR A 1 232 ? 3.585 -2.692 -1.212 1.00 95.94 232 TYR A CA 1
ATOM 1831 C C . TYR A 1 232 ? 2.716 -2.838 0.041 1.00 95.94 232 TYR A C 1
ATOM 1833 O O . TYR A 1 232 ? 3.127 -2.423 1.122 1.00 95.94 232 TYR A O 1
ATOM 1841 N N . VAL A 1 233 ? 1.557 -3.499 -0.063 1.00 95.38 233 VAL A N 1
ATOM 1842 C CA . VAL A 1 233 ? 0.647 -3.663 1.076 1.00 95.38 233 VAL A CA 1
ATOM 1843 C C . VAL A 1 233 ? 1.244 -4.543 2.168 1.00 95.38 233 VAL A C 1
ATOM 1845 O O . VAL A 1 233 ? 1.144 -4.187 3.341 1.00 95.38 233 VAL A O 1
ATOM 1848 N N . ALA A 1 234 ? 1.897 -5.658 1.826 1.00 96.81 234 ALA A N 1
ATOM 1849 C CA . ALA A 1 234 ? 2.488 -6.541 2.824 1.00 96.81 234 ALA A CA 1
ATOM 1850 C C . ALA A 1 234 ? 3.589 -5.826 3.615 1.00 96.81 234 ALA A C 1
ATOM 1852 O O . ALA A 1 234 ? 3.580 -5.863 4.846 1.00 96.81 234 ALA A O 1
ATOM 1853 N N . LEU A 1 235 ? 4.483 -5.112 2.929 1.00 97.81 235 LEU A N 1
ATOM 1854 C CA . LEU A 1 235 ? 5.575 -4.363 3.550 1.00 97.81 235 LEU A CA 1
ATOM 1855 C C . LEU A 1 235 ? 5.065 -3.165 4.359 1.00 97.81 235 LEU A C 1
ATOM 1857 O O . LEU A 1 235 ? 5.524 -2.946 5.483 1.00 97.81 235 LEU A O 1
ATOM 1861 N N . THR A 1 236 ? 4.074 -2.426 3.848 1.00 97.56 236 THR A N 1
ATOM 1862 C CA . THR A 1 236 ? 3.450 -1.326 4.591 1.00 97.56 236 THR A CA 1
ATOM 1863 C C . THR A 1 236 ? 2.773 -1.825 5.863 1.00 97.56 236 THR A C 1
ATOM 1865 O O . THR A 1 236 ? 3.063 -1.311 6.944 1.00 97.56 236 THR A O 1
ATOM 1868 N N . LEU A 1 237 ? 1.923 -2.854 5.784 1.00 96.69 237 LEU A N 1
ATOM 1869 C CA . LEU A 1 237 ? 1.234 -3.384 6.963 1.00 96.69 237 LEU A CA 1
ATOM 1870 C C . LEU A 1 237 ? 2.201 -4.057 7.946 1.00 96.69 237 LEU A C 1
ATOM 1872 O O . LEU A 1 237 ? 2.028 -3.905 9.155 1.00 96.69 237 LEU A O 1
ATOM 1876 N N . ALA A 1 238 ? 3.247 -4.736 7.466 1.00 97.19 238 ALA A N 1
ATOM 1877 C CA . ALA A 1 238 ? 4.317 -5.251 8.320 1.00 97.19 238 ALA A CA 1
ATOM 1878 C C . ALA A 1 238 ? 5.029 -4.113 9.068 1.00 97.19 238 ALA A C 1
ATOM 1880 O O . ALA A 1 238 ? 5.212 -4.199 10.283 1.00 97.19 238 ALA A O 1
ATOM 1881 N N . GLY A 1 239 ? 5.348 -3.011 8.383 1.00 97.00 239 GLY A N 1
ATOM 1882 C CA . GLY A 1 239 ? 5.909 -1.814 9.006 1.00 97.00 239 GLY A CA 1
ATOM 1883 C C . GLY A 1 239 ? 4.988 -1.225 10.076 1.00 97.00 239 GLY A C 1
ATOM 1884 O O . GLY A 1 239 ? 5.423 -0.956 11.198 1.00 97.00 239 GLY A O 1
ATOM 1885 N N . LEU A 1 240 ? 3.689 -1.109 9.786 1.00 94.31 240 LEU A N 1
ATOM 1886 C CA . LEU A 1 240 ? 2.696 -0.647 10.758 1.00 94.31 240 LEU A CA 1
ATOM 1887 C C . LEU A 1 240 ? 2.570 -1.592 11.959 1.00 94.31 240 LEU A C 1
ATOM 1889 O O . LEU A 1 240 ? 2.433 -1.108 13.083 1.00 94.31 240 LEU A O 1
ATOM 1893 N N . LEU A 1 241 ? 2.653 -2.912 11.767 1.00 94.44 241 LEU A N 1
ATOM 1894 C CA . LEU A 1 241 ? 2.681 -3.876 12.870 1.00 94.44 241 LEU A CA 1
ATOM 1895 C C . LEU A 1 241 ? 3.921 -3.680 13.740 1.00 94.44 241 LEU A C 1
ATOM 1897 O O . LEU A 1 241 ? 3.808 -3.575 14.959 1.00 94.44 241 LEU A O 1
ATOM 1901 N N . GLN A 1 242 ? 5.109 -3.589 13.143 1.00 95.19 242 GLN A N 1
ATOM 1902 C CA . GLN A 1 242 ? 6.337 -3.364 13.909 1.00 95.19 242 GLN A CA 1
ATOM 1903 C C . GLN A 1 242 ? 6.262 -2.056 14.705 1.00 95.19 242 GLN A C 1
ATOM 1905 O O . GLN A 1 242 ? 6.692 -2.003 15.858 1.00 95.19 242 GLN A O 1
ATOM 1910 N N . LEU A 1 243 ? 5.630 -1.031 14.130 1.00 91.88 243 LEU A N 1
ATOM 1911 C CA . LEU A 1 243 ? 5.438 0.267 14.759 1.00 91.88 243 LEU A CA 1
ATOM 1912 C C . LEU A 1 243 ? 4.444 0.241 15.933 1.00 91.88 243 LEU A C 1
ATOM 1914 O O . LEU A 1 243 ? 4.796 0.680 17.027 1.00 91.88 243 LEU A O 1
ATOM 1918 N N . HIS A 1 244 ? 3.221 -0.253 15.714 1.00 87.50 244 HIS A N 1
ATOM 1919 C CA . HIS A 1 244 ? 2.116 -0.165 16.684 1.00 87.50 244 HIS A CA 1
ATOM 1920 C C . HIS A 1 244 ? 2.057 -1.348 17.639 1.00 87.50 244 HIS A C 1
ATOM 1922 O O . HIS A 1 244 ? 1.659 -1.199 18.789 1.00 87.50 244 HIS A O 1
ATOM 1928 N N . VAL A 1 245 ? 2.417 -2.537 17.154 1.00 86.69 245 VAL A N 1
ATOM 1929 C CA . VAL A 1 245 ? 2.271 -3.787 17.903 1.00 86.69 245 VAL A CA 1
ATOM 1930 C C . VAL A 1 245 ? 3.529 -4.087 18.697 1.00 86.69 245 VAL A C 1
ATOM 1932 O O . VAL A 1 245 ? 3.449 -4.438 19.873 1.00 86.69 245 VAL A O 1
ATOM 1935 N N . LYS A 1 246 ? 4.687 -3.980 18.038 1.00 88.69 246 LYS A N 1
ATOM 1936 C CA . LYS A 1 246 ? 5.982 -4.386 18.600 1.00 88.69 246 LYS A CA 1
ATOM 1937 C C . LYS A 1 246 ? 6.805 -3.222 19.149 1.00 88.69 246 LYS A C 1
ATOM 1939 O O . LYS A 1 246 ? 7.764 -3.470 19.867 1.00 88.69 246 LYS A O 1
ATOM 1944 N N . GLY A 1 247 ? 6.460 -1.976 18.814 1.00 88.81 247 GLY A N 1
ATOM 1945 C CA . GLY A 1 247 ? 7.191 -0.791 19.265 1.00 88.81 247 GLY A CA 1
ATOM 1946 C C . GLY A 1 247 ? 8.617 -0.686 18.712 1.00 88.81 247 GLY A C 1
ATOM 1947 O O . GLY A 1 247 ? 9.457 -0.063 19.351 1.00 88.81 247 GLY A O 1
ATOM 1948 N N . ARG A 1 248 ? 8.898 -1.283 17.542 1.00 93.50 248 ARG A N 1
ATOM 1949 C CA . ARG A 1 248 ? 10.224 -1.350 16.899 1.00 93.50 248 ARG A CA 1
ATOM 1950 C C . ARG A 1 248 ? 10.304 -0.377 15.710 1.00 93.50 248 ARG A C 1
ATOM 1952 O O . ARG A 1 248 ? 10.052 -0.784 14.576 1.00 93.50 248 ARG A O 1
ATOM 1959 N N . PRO A 1 249 ? 10.622 0.913 15.932 1.00 91.94 249 PRO A N 1
ATOM 1960 C CA . PRO A 1 249 ? 10.525 1.948 14.899 1.00 91.94 249 PRO A CA 1
ATOM 1961 C C . PRO A 1 249 ? 11.510 1.775 13.742 1.00 91.94 249 PRO A C 1
ATOM 1963 O O . PRO A 1 249 ? 11.128 2.020 12.606 1.00 91.94 249 PRO A O 1
ATOM 1966 N N . ILE A 1 250 ? 12.735 1.314 14.005 1.00 94.25 250 ILE A N 1
ATOM 1967 C CA . ILE A 1 250 ? 13.748 1.122 12.957 1.00 94.25 250 ILE A CA 1
ATOM 1968 C C . ILE A 1 250 ? 13.381 -0.052 12.043 1.00 94.25 250 ILE A C 1
ATOM 1970 O O . ILE A 1 250 ? 13.431 0.079 10.825 1.00 94.25 250 ILE A O 1
ATOM 1974 N N . VAL A 1 251 ? 12.912 -1.169 12.610 1.00 96.88 251 VAL A N 1
ATOM 1975 C CA . VAL A 1 251 ? 12.406 -2.305 11.817 1.00 96.88 251 VAL A CA 1
ATOM 1976 C C . VAL A 1 251 ? 11.176 -1.884 11.010 1.00 96.88 251 VAL A C 1
ATOM 1978 O O . VAL A 1 251 ? 11.057 -2.231 9.838 1.00 96.88 251 VAL A O 1
ATOM 1981 N N . ALA A 1 252 ? 10.286 -1.081 11.604 1.00 96.88 252 ALA A N 1
ATOM 1982 C CA . ALA A 1 252 ? 9.162 -0.500 10.879 1.00 96.88 252 ALA A CA 1
ATOM 1983 C C . ALA A 1 252 ? 9.627 0.370 9.700 1.00 96.88 252 ALA A C 1
ATOM 1985 O O . ALA A 1 252 ? 9.103 0.222 8.600 1.00 96.88 252 ALA A O 1
ATOM 1986 N N . ALA A 1 253 ? 10.624 1.233 9.913 1.00 97.62 253 ALA A N 1
ATOM 1987 C CA . ALA A 1 253 ? 11.202 2.081 8.877 1.00 97.62 253 ALA A CA 1
ATOM 1988 C C . ALA A 1 253 ? 11.846 1.264 7.751 1.00 97.62 253 ALA A C 1
ATOM 1990 O O . ALA A 1 253 ? 11.659 1.604 6.590 1.00 97.62 253 ALA A O 1
ATOM 1991 N N . ALA A 1 254 ? 12.529 0.161 8.071 1.00 97.44 254 ALA A N 1
ATOM 1992 C CA . ALA A 1 254 ? 13.088 -0.746 7.073 1.00 97.44 254 ALA A CA 1
ATOM 1993 C C . ALA A 1 254 ? 11.987 -1.365 6.196 1.00 97.44 254 ALA A C 1
ATOM 1995 O O . ALA A 1 254 ? 12.051 -1.264 4.973 1.00 97.44 254 ALA A O 1
ATOM 1996 N N . CYS A 1 255 ? 10.928 -1.921 6.799 1.00 98.06 255 CYS A N 1
ATOM 1997 C CA . CYS A 1 255 ? 9.782 -2.444 6.045 1.00 98.06 255 CYS A CA 1
ATOM 1998 C C . CYS A 1 255 ? 9.131 -1.363 5.167 1.00 98.06 255 CYS A C 1
ATOM 2000 O O . CYS A 1 255 ? 8.820 -1.613 4.006 1.00 98.06 255 CYS A O 1
ATOM 2002 N N . LEU A 1 256 ? 8.949 -0.151 5.701 1.00 98.19 256 LEU A N 1
ATOM 2003 C CA . LEU A 1 256 ? 8.356 0.970 4.968 1.00 98.19 256 LEU A CA 1
ATOM 2004 C C . LEU A 1 256 ? 9.275 1.505 3.860 1.00 98.19 256 LEU A C 1
ATOM 2006 O O . LEU A 1 256 ? 8.778 1.913 2.819 1.00 98.19 256 LEU A O 1
ATOM 2010 N N . SER A 1 257 ? 10.595 1.447 4.037 1.00 98.25 257 SER A N 1
ATOM 2011 C CA . SER A 1 257 ? 11.571 1.770 2.994 1.00 98.25 257 SER A CA 1
ATOM 2012 C C . SER A 1 257 ? 11.485 0.766 1.845 1.00 98.25 257 SER A C 1
ATOM 2014 O O . SER A 1 257 ? 11.348 1.164 0.692 1.00 98.25 257 SER A O 1
ATOM 2016 N N . PHE A 1 258 ? 11.410 -0.538 2.134 1.00 97.94 258 PHE A N 1
ATOM 2017 C CA . PHE A 1 258 ? 11.128 -1.535 1.096 1.00 97.94 258 PHE A CA 1
ATOM 2018 C C . PHE A 1 258 ? 9.753 -1.326 0.442 1.00 97.94 258 PHE A C 1
ATOM 2020 O O . PHE A 1 258 ? 9.620 -1.528 -0.761 1.00 97.94 258 PHE A O 1
ATOM 2027 N N . ALA A 1 259 ? 8.741 -0.858 1.182 1.00 98.00 259 ALA A N 1
ATOM 2028 C CA . ALA A 1 259 ? 7.462 -0.476 0.583 1.00 98.00 259 ALA A CA 1
ATOM 2029 C C . ALA A 1 259 ? 7.621 0.706 -0.395 1.00 98.00 259 ALA A C 1
ATOM 2031 O O . ALA A 1 259 ? 7.049 0.666 -1.483 1.00 98.00 259 ALA A O 1
ATOM 2032 N N . THR A 1 260 ? 8.443 1.712 -0.065 1.00 98.19 260 THR A N 1
ATOM 2033 C CA . THR A 1 260 ? 8.837 2.777 -1.005 1.00 98.19 260 THR A CA 1
ATOM 2034 C C . THR A 1 260 ? 9.578 2.205 -2.210 1.00 98.19 260 THR A C 1
ATOM 2036 O O . THR A 1 260 ? 9.315 2.610 -3.332 1.00 98.19 260 THR A O 1
ATOM 2039 N N . ALA A 1 261 ? 10.463 1.226 -2.017 1.00 96.94 261 ALA A N 1
ATOM 2040 C CA . ALA A 1 261 ? 11.171 0.561 -3.109 1.00 96.94 261 ALA A CA 1
ATOM 2041 C C . ALA A 1 261 ? 10.261 -0.324 -3.985 1.00 96.94 261 ALA A C 1
ATOM 2043 O O . ALA A 1 261 ? 10.611 -0.580 -5.134 1.00 96.94 261 ALA A O 1
ATOM 2044 N N . ALA A 1 262 ? 9.109 -0.789 -3.486 1.00 95.38 262 ALA A N 1
ATOM 2045 C CA . ALA A 1 262 ? 8.069 -1.407 -4.315 1.00 95.38 262 ALA A CA 1
ATOM 2046 C C . ALA A 1 262 ? 7.323 -0.359 -5.144 1.00 95.38 262 ALA A C 1
ATOM 2048 O O . ALA A 1 262 ? 7.003 -0.604 -6.304 1.00 95.38 262 ALA A O 1
ATOM 2049 N N . ARG A 1 263 ? 7.001 0.789 -4.536 1.00 93.38 263 ARG A N 1
ATOM 2050 C CA . ARG A 1 263 ? 6.215 1.863 -5.153 1.00 93.38 263 ARG A CA 1
ATOM 2051 C C . ARG A 1 263 ? 6.587 3.215 -4.569 1.00 93.38 263 ARG A C 1
ATOM 2053 O O . ARG A 1 263 ? 6.596 3.376 -3.351 1.00 93.38 263 ARG A O 1
ATOM 2060 N N . SER A 1 264 ? 6.694 4.222 -5.431 1.00 94.25 264 SER A N 1
ATOM 2061 C CA . SER A 1 264 ? 6.902 5.628 -5.054 1.00 94.25 264 SER A CA 1
ATOM 2062 C C . SER A 1 264 ? 5.995 6.101 -3.908 1.00 94.25 264 SER A C 1
ATOM 2064 O O . SER A 1 264 ? 6.459 6.773 -2.991 1.00 94.25 264 SER A O 1
ATOM 2066 N N . ASN A 1 265 ? 4.727 5.671 -3.904 1.00 93.62 265 ASN A N 1
ATOM 2067 C CA . ASN A 1 265 ? 3.720 5.984 -2.883 1.00 93.62 265 ASN A CA 1
ATOM 2068 C C . ASN A 1 265 ? 4.125 5.610 -1.443 1.00 93.62 265 ASN A C 1
ATOM 2070 O O . ASN A 1 265 ? 3.566 6.161 -0.494 1.00 93.62 265 ASN A O 1
ATOM 2074 N N . GLY A 1 266 ? 5.089 4.703 -1.242 1.00 95.50 266 GLY A N 1
ATOM 2075 C CA . GLY A 1 266 ? 5.610 4.370 0.088 1.00 95.50 266 GLY A CA 1
ATOM 2076 C C . GLY A 1 266 ? 6.256 5.547 0.817 1.00 95.50 266 GLY A C 1
ATOM 2077 O O . GLY A 1 266 ? 6.206 5.585 2.048 1.00 95.50 266 GLY A O 1
ATOM 2078 N N . ILE A 1 267 ? 6.720 6.573 0.089 1.00 96.25 267 ILE A N 1
ATOM 2079 C CA . ILE A 1 267 ? 7.259 7.805 0.686 1.00 96.25 267 ILE A CA 1
ATOM 2080 C C . ILE A 1 267 ? 6.263 8.483 1.639 1.00 96.25 267 ILE A C 1
ATOM 2082 O O . ILE A 1 267 ? 6.658 9.117 2.615 1.00 96.25 267 ILE A O 1
ATOM 2086 N N . LEU A 1 268 ? 4.957 8.296 1.422 1.00 95.19 268 LEU A N 1
ATOM 2087 C CA . LEU A 1 268 ? 3.902 8.888 2.247 1.00 95.19 268 LEU A CA 1
ATOM 2088 C C . LEU A 1 268 ? 3.856 8.328 3.674 1.00 95.19 268 LEU A C 1
ATOM 2090 O O . LEU A 1 268 ? 3.199 8.911 4.535 1.00 95.19 268 LEU A O 1
ATOM 2094 N N . ALA A 1 269 ? 4.575 7.241 3.959 1.00 95.62 269 ALA A N 1
ATOM 2095 C CA . ALA A 1 269 ? 4.747 6.758 5.321 1.00 95.62 269 ALA A CA 1
ATOM 2096 C C . ALA A 1 269 ? 5.726 7.619 6.148 1.00 95.62 269 ALA A C 1
ATOM 2098 O O . ALA A 1 269 ? 5.662 7.599 7.377 1.00 95.62 269 ALA A O 1
ATOM 2099 N N . ALA A 1 270 ? 6.600 8.412 5.516 1.00 96.50 270 ALA A N 1
ATOM 2100 C CA . ALA A 1 270 ? 7.534 9.300 6.211 1.00 96.50 270 ALA A CA 1
ATOM 2101 C C . ALA A 1 270 ? 6.829 10.380 7.064 1.00 96.50 270 ALA A C 1
ATOM 2103 O O . ALA A 1 270 ? 7.076 10.420 8.275 1.00 96.50 270 ALA A O 1
ATOM 2104 N N . PRO A 1 271 ? 5.905 11.208 6.525 1.00 94.50 271 PRO A N 1
ATOM 2105 C CA . PRO A 1 271 ? 5.169 12.175 7.345 1.00 94.50 271 PRO A CA 1
ATOM 2106 C C . PRO A 1 271 ? 4.307 11.494 8.415 1.00 94.50 271 PRO A C 1
ATOM 2108 O O . PRO A 1 271 ? 4.165 12.020 9.518 1.00 94.50 271 PRO A O 1
ATOM 2111 N N . TYR A 1 272 ? 3.792 10.293 8.139 1.00 92.38 272 TYR A N 1
ATOM 2112 C CA . TYR A 1 272 ? 3.061 9.502 9.125 1.00 92.38 272 TYR A CA 1
ATOM 2113 C C . TYR A 1 272 ? 3.932 9.102 10.331 1.00 92.38 272 TYR A C 1
ATOM 2115 O O . TYR A 1 272 ? 3.495 9.232 11.476 1.00 92.38 272 TYR A O 1
ATOM 2123 N N . LEU A 1 273 ? 5.179 8.671 10.106 1.00 93.31 273 LEU A N 1
ATOM 2124 C CA . LEU A 1 273 ? 6.123 8.335 11.180 1.00 93.31 273 LEU A CA 1
ATOM 2125 C C . LEU A 1 273 ? 6.459 9.546 12.056 1.00 93.31 273 LEU A C 1
ATOM 2127 O O . LEU A 1 273 ? 6.512 9.414 13.283 1.00 93.31 273 LEU A O 1
ATOM 2131 N N . LEU A 1 274 ? 6.655 10.715 11.440 1.00 93.50 274 LEU A N 1
ATOM 2132 C CA . LEU A 1 274 ? 6.888 11.970 12.156 1.00 93.50 274 LEU A CA 1
ATOM 2133 C C . LEU A 1 274 ? 5.670 12.339 13.006 1.00 93.50 274 LEU A C 1
ATOM 2135 O O . LEU A 1 274 ? 5.800 12.566 14.211 1.00 93.50 274 LEU A O 1
ATOM 2139 N N . LEU A 1 275 ? 4.478 12.310 12.406 1.00 89.75 275 LEU A N 1
ATOM 2140 C CA . LEU A 1 275 ? 3.229 12.629 13.086 1.00 89.75 275 LEU A CA 1
ATOM 2141 C C . LEU A 1 275 ? 2.957 11.683 14.259 1.00 89.75 275 LEU A C 1
ATOM 2143 O O . LEU A 1 275 ? 2.598 12.134 15.347 1.00 89.75 275 LEU A O 1
ATOM 2147 N N . PHE A 1 276 ? 3.181 10.380 14.081 1.00 87.56 276 PHE A N 1
ATOM 2148 C CA . PHE A 1 276 ? 3.061 9.390 15.149 1.00 87.56 276 PHE A CA 1
ATOM 2149 C C . PHE A 1 276 ? 4.041 9.666 16.302 1.00 87.56 276 PHE A C 1
ATOM 2151 O O . PHE A 1 276 ? 3.676 9.549 17.475 1.00 87.56 276 PHE A O 1
ATOM 2158 N N . GLY A 1 277 ? 5.272 10.079 15.978 1.00 88.56 277 GLY A N 1
ATOM 2159 C CA . GLY A 1 277 ? 6.265 10.542 16.946 1.00 88.56 277 GLY A CA 1
ATOM 2160 C C . GLY A 1 277 ? 5.765 11.730 17.763 1.00 88.56 277 GLY A C 1
ATOM 2161 O O . GLY A 1 277 ? 5.684 11.637 18.986 1.00 88.56 277 GLY A O 1
ATOM 2162 N N . ILE A 1 278 ? 5.344 12.802 17.087 1.00 87.94 278 ILE A N 1
ATOM 2163 C CA . ILE A 1 278 ? 4.812 14.020 17.720 1.00 87.94 278 ILE A CA 1
ATOM 2164 C C . ILE A 1 278 ? 3.609 13.692 18.612 1.00 87.94 278 ILE A C 1
ATOM 2166 O O . ILE A 1 278 ? 3.530 14.140 19.754 1.00 87.94 278 ILE A O 1
ATOM 2170 N N . SER A 1 279 ? 2.701 12.848 18.126 1.00 83.94 279 SER A N 1
ATOM 2171 C CA . SER A 1 279 ? 1.516 12.393 18.861 1.00 83.94 279 SER A CA 1
ATOM 2172 C C . SER A 1 279 ? 1.880 11.664 20.157 1.00 83.94 279 SER A C 1
ATOM 2174 O O . SER A 1 279 ? 1.224 11.824 21.185 1.00 83.94 279 SER A O 1
ATOM 2176 N N . ARG A 1 280 ? 2.958 10.867 20.146 1.00 82.69 280 ARG A N 1
ATOM 2177 C CA . ARG A 1 280 ? 3.481 10.206 21.350 1.00 82.69 280 ARG A CA 1
ATOM 2178 C C . ARG A 1 280 ? 4.109 11.208 22.317 1.00 82.69 280 ARG A C 1
ATOM 2180 O O . ARG A 1 280 ? 3.841 11.114 23.510 1.00 82.69 280 ARG A O 1
ATOM 2187 N N . LEU A 1 281 ? 4.879 12.169 21.810 1.00 85.81 281 LEU A N 1
ATOM 2188 C CA . LEU A 1 281 ? 5.524 13.207 22.620 1.00 85.81 281 LEU A CA 1
ATOM 2189 C C . LEU A 1 281 ? 4.509 14.117 23.319 1.00 85.81 281 LEU A C 1
ATOM 2191 O O . LEU A 1 281 ? 4.654 14.397 24.503 1.00 85.81 281 LEU A O 1
ATOM 2195 N N . ARG A 1 282 ? 3.432 14.513 22.632 1.00 82.94 282 ARG A N 1
ATOM 2196 C CA . ARG A 1 282 ? 2.353 15.341 23.208 1.00 82.94 282 ARG A CA 1
ATOM 2197 C C . ARG A 1 282 ? 1.625 14.675 24.375 1.00 82.94 282 ARG A C 1
ATOM 2199 O O . ARG A 1 282 ? 1.016 15.368 25.183 1.00 82.94 282 ARG A O 1
ATOM 2206 N N . ARG A 1 283 ? 1.663 13.342 24.453 1.00 78.69 283 ARG A N 1
ATOM 2207 C CA . ARG A 1 283 ? 1.035 12.561 25.528 1.00 78.69 283 ARG A CA 1
ATOM 2208 C C . ARG A 1 283 ? 1.932 12.386 26.755 1.00 78.69 283 ARG A C 1
ATOM 2210 O O . ARG A 1 283 ? 1.455 11.863 27.762 1.00 78.69 283 ARG A O 1
ATOM 2217 N N . LEU A 1 284 ? 3.195 12.812 26.695 1.00 81.12 284 LEU A N 1
ATOM 2218 C CA . LEU A 1 284 ? 4.080 12.822 27.857 1.00 81.12 284 LEU A CA 1
ATOM 2219 C C . LEU A 1 284 ? 3.635 13.937 28.813 1.00 81.12 284 LEU A C 1
ATOM 2221 O O . LEU A 1 284 ? 3.642 15.115 28.457 1.00 81.12 284 LEU A O 1
ATOM 2225 N N . LYS A 1 285 ? 3.203 13.544 30.016 1.00 81.94 285 LYS A N 1
ATOM 2226 C CA . LYS A 1 285 ? 2.859 14.473 31.105 1.00 81.94 285 LYS A CA 1
ATOM 2227 C C . LYS A 1 285 ? 4.072 14.830 31.964 1.00 81.94 285 LYS A C 1
ATOM 2229 O O . LYS A 1 285 ? 4.116 15.930 32.500 1.00 81.94 285 LYS A O 1
ATOM 2234 N N . ASP A 1 286 ? 5.031 13.913 32.069 1.00 84.62 286 ASP A N 1
ATOM 2235 C CA . ASP A 1 286 ? 6.274 14.121 32.807 1.00 84.62 286 ASP A CA 1
ATOM 2236 C C . ASP A 1 286 ? 7.192 15.111 32.067 1.00 84.62 286 ASP A C 1
ATOM 2238 O O . ASP A 1 286 ? 7.336 15.054 30.842 1.00 84.62 286 ASP A O 1
ATOM 2242 N N . ARG A 1 287 ? 7.779 16.038 32.828 1.00 83.50 287 ARG A N 1
ATOM 2243 C CA . ARG A 1 287 ? 8.680 17.104 32.365 1.00 83.50 287 ARG A CA 1
ATOM 2244 C C . ARG A 1 287 ? 10.071 17.016 33.000 1.00 83.50 287 ARG A C 1
ATOM 2246 O O . ARG A 1 287 ? 10.851 17.951 32.860 1.00 83.50 287 ARG A O 1
ATOM 2253 N N . SER A 1 288 ? 10.386 15.911 33.675 1.00 88.75 288 SER A N 1
ATOM 2254 C CA . SER A 1 288 ? 11.722 15.631 34.202 1.00 88.75 288 SER A CA 1
ATOM 2255 C C . SER A 1 288 ? 12.800 15.676 33.105 1.00 88.75 288 SER A C 1
ATOM 2257 O O . SER A 1 288 ? 12.524 15.441 31.926 1.00 88.75 288 SER A O 1
ATOM 2259 N N . VAL A 1 289 ? 14.058 15.935 33.482 1.00 86.25 289 VAL A N 1
ATOM 2260 C CA . VAL A 1 289 ? 15.202 15.923 32.544 1.00 86.25 289 VAL A CA 1
ATOM 2261 C C . VAL A 1 289 ? 15.299 14.577 31.813 1.00 86.25 289 VAL A C 1
ATOM 2263 O O . VAL A 1 289 ? 15.515 14.541 30.602 1.00 86.25 289 VAL A O 1
ATOM 2266 N N . ALA A 1 290 ? 15.040 13.472 32.518 1.00 87.25 290 ALA A N 1
ATOM 2267 C CA . ALA A 1 290 ? 14.975 12.136 31.932 1.00 87.25 290 ALA A CA 1
ATOM 2268 C C . ALA A 1 290 ? 13.844 12.006 30.892 1.00 87.25 290 ALA A C 1
ATOM 2270 O O . ALA A 1 290 ? 14.056 11.442 29.816 1.00 87.25 290 ALA A O 1
ATOM 2271 N N . ALA A 1 291 ? 12.662 12.574 31.161 1.00 86.25 291 ALA A N 1
ATOM 2272 C CA . ALA A 1 291 ? 11.559 12.602 30.202 1.00 86.25 291 ALA A CA 1
ATOM 2273 C C . ALA A 1 291 ? 11.882 13.451 28.962 1.00 86.25 291 ALA A C 1
ATOM 2275 O O . ALA A 1 291 ? 11.532 13.057 27.847 1.00 86.25 291 ALA A O 1
ATOM 2276 N N . VAL A 1 292 ? 12.587 14.576 29.125 1.00 86.56 292 VAL A N 1
ATOM 2277 C CA . VAL A 1 292 ? 13.047 15.418 28.008 1.00 86.56 292 VAL A CA 1
ATOM 2278 C C . VAL A 1 292 ? 14.084 14.683 27.155 1.00 86.56 292 VAL A C 1
ATOM 2280 O O . VAL A 1 292 ? 13.943 14.640 25.932 1.00 86.56 292 VAL A O 1
ATOM 2283 N N . ALA A 1 293 ? 15.074 14.033 27.769 1.00 87.88 293 ALA A N 1
ATOM 2284 C CA . ALA A 1 293 ? 16.057 13.221 27.050 1.00 87.88 293 ALA A CA 1
ATOM 2285 C C . ALA A 1 293 ? 15.388 12.062 26.285 1.00 87.88 293 ALA A C 1
ATOM 2287 O O . ALA A 1 293 ? 15.662 11.844 25.102 1.00 87.88 293 ALA A O 1
ATOM 2288 N N . GLY A 1 294 ? 14.432 11.370 26.915 1.00 88.88 294 GLY A N 1
ATOM 2289 C CA . GLY A 1 294 ? 13.624 10.339 26.262 1.00 88.88 294 GLY A CA 1
ATOM 2290 C C . GLY A 1 294 ? 12.778 10.882 25.104 1.00 88.88 294 GLY A C 1
ATOM 2291 O O . GLY A 1 294 ? 12.664 10.236 24.060 1.00 88.88 294 GLY A O 1
ATOM 2292 N N . ALA A 1 295 ? 12.223 12.088 25.243 1.00 89.00 295 ALA A N 1
ATOM 2293 C CA . ALA A 1 295 ? 11.484 12.766 24.183 1.00 89.00 295 ALA A CA 1
ATOM 2294 C C . ALA A 1 295 ? 12.378 13.111 22.981 1.00 89.00 295 ALA A C 1
ATOM 2296 O O . ALA A 1 295 ? 11.986 12.852 21.841 1.00 89.00 295 ALA A O 1
ATOM 2297 N N . LEU A 1 296 ? 13.587 13.627 23.222 1.00 89.94 296 LEU A N 1
ATOM 2298 C CA . LEU A 1 296 ? 14.577 13.900 22.176 1.00 89.94 296 LEU A CA 1
ATOM 2299 C C . LEU A 1 296 ? 15.004 12.617 21.462 1.00 89.94 296 LEU A C 1
ATOM 2301 O O . LEU A 1 296 ? 15.036 12.589 20.234 1.00 89.94 296 LEU A O 1
ATOM 2305 N N . HIS A 1 297 ? 15.238 11.533 22.204 1.00 91.50 297 HIS A N 1
ATOM 2306 C CA . HIS A 1 297 ? 15.536 10.231 21.613 1.00 91.50 297 HIS A CA 1
ATOM 2307 C C . HIS A 1 297 ? 14.389 9.743 20.715 1.00 91.50 297 HIS A C 1
ATOM 2309 O O . HIS A 1 297 ? 14.613 9.351 19.569 1.00 91.50 297 HIS A O 1
ATOM 2315 N N . VAL A 1 298 ? 13.140 9.822 21.190 1.00 90.44 298 VAL A N 1
ATOM 2316 C CA . VAL A 1 298 ? 11.966 9.479 20.376 1.00 90.44 298 VAL A CA 1
ATOM 2317 C C . VAL A 1 298 ? 11.891 10.364 19.133 1.00 90.44 298 VAL A C 1
ATOM 2319 O O . VAL A 1 298 ? 11.657 9.833 18.053 1.00 90.44 298 VAL A O 1
ATOM 2322 N N . ALA A 1 299 ? 12.105 11.676 19.241 1.00 92.56 299 ALA A N 1
ATOM 2323 C CA . ALA A 1 299 ? 12.101 12.579 18.093 1.00 92.56 299 ALA A CA 1
ATOM 2324 C C . ALA A 1 299 ? 13.192 12.208 17.072 1.00 92.56 299 ALA A C 1
ATOM 2326 O O . ALA A 1 299 ? 12.882 12.011 15.896 1.00 92.56 299 ALA A O 1
ATOM 2327 N N . ALA A 1 300 ? 14.434 12.017 17.524 1.00 94.12 300 ALA A N 1
ATOM 2328 C CA . ALA A 1 300 ? 15.570 11.652 16.682 1.00 94.12 300 ALA A CA 1
ATOM 2329 C C . ALA A 1 300 ? 15.328 10.330 15.941 1.00 94.12 300 ALA A C 1
ATOM 2331 O O . ALA A 1 300 ? 15.445 10.269 14.718 1.00 94.12 300 ALA A O 1
ATOM 2332 N N . VAL A 1 301 ? 14.876 9.288 16.650 1.00 94.88 301 VAL A N 1
ATOM 2333 C CA . VAL A 1 301 ? 14.542 7.991 16.043 1.00 94.88 301 VAL A CA 1
ATOM 2334 C C . VAL A 1 301 ? 13.456 8.138 14.975 1.00 94.88 301 VAL A C 1
ATOM 2336 O O . VAL A 1 301 ? 13.497 7.440 13.962 1.00 94.88 301 VAL A O 1
ATOM 2339 N N . ARG A 1 302 ? 12.485 9.041 15.157 1.00 93.88 302 ARG A N 1
ATOM 2340 C CA . ARG A 1 302 ? 11.397 9.271 14.189 1.00 93.88 302 ARG A CA 1
ATOM 2341 C C . ARG A 1 302 ? 11.877 10.014 12.953 1.00 93.88 302 ARG A C 1
ATOM 2343 O O . ARG A 1 302 ? 11.472 9.635 11.858 1.00 93.88 302 ARG A O 1
ATOM 2350 N N . VAL A 1 303 ? 12.758 10.997 13.119 1.00 95.38 303 VAL A N 1
ATOM 2351 C CA . VAL A 1 303 ? 13.407 11.703 12.006 1.00 95.38 303 VAL A CA 1
ATOM 2352 C C . VAL A 1 303 ? 14.264 10.739 11.190 1.00 95.38 303 VAL A C 1
ATOM 2354 O O . VAL A 1 303 ? 14.088 10.658 9.978 1.00 95.38 303 VAL A O 1
ATOM 2357 N N . ILE A 1 304 ? 15.101 9.929 11.847 1.00 95.88 304 ILE A N 1
ATOM 2358 C CA . ILE A 1 304 ? 15.914 8.899 11.181 1.00 95.88 304 ILE A CA 1
ATOM 2359 C C . ILE A 1 304 ? 15.013 7.902 10.446 1.00 95.88 304 ILE A C 1
ATOM 2361 O O . ILE A 1 304 ? 15.226 7.621 9.270 1.00 95.88 304 ILE A O 1
ATOM 2365 N N . SER A 1 305 ? 13.958 7.412 11.106 1.00 96.50 305 SER A N 1
ATOM 2366 C CA . SER A 1 305 ? 12.995 6.483 10.500 1.00 96.50 305 SER A CA 1
ATOM 2367 C C . SER A 1 305 ? 12.330 7.073 9.251 1.00 96.50 305 SER A C 1
ATOM 2369 O O . SER A 1 305 ? 12.196 6.381 8.247 1.00 96.50 305 SER A O 1
ATOM 2371 N N . ALA A 1 306 ? 11.923 8.344 9.294 1.00 96.94 306 ALA A N 1
ATOM 2372 C CA . ALA A 1 306 ? 11.342 9.032 8.144 1.00 96.94 306 ALA A CA 1
ATOM 2373 C C . ALA A 1 306 ? 12.366 9.206 7.011 1.00 96.94 306 ALA A C 1
ATOM 2375 O O . ALA A 1 306 ? 12.039 8.948 5.855 1.00 96.94 306 ALA A O 1
ATOM 2376 N N . GLY A 1 307 ? 13.614 9.555 7.343 1.00 96.50 307 GLY A N 1
ATOM 2377 C CA . GLY A 1 307 ? 14.718 9.622 6.386 1.00 96.50 307 GLY A CA 1
ATOM 2378 C C . GLY A 1 307 ? 14.940 8.293 5.660 1.00 96.50 307 GLY A C 1
ATOM 2379 O O . GLY A 1 307 ? 14.966 8.272 4.432 1.00 96.50 307 GLY A O 1
ATOM 2380 N N . LEU A 1 308 ? 14.991 7.177 6.399 1.00 96.38 308 LEU A N 1
ATOM 2381 C CA . LEU A 1 308 ? 15.144 5.827 5.836 1.00 96.38 308 LEU A CA 1
ATOM 2382 C C . LEU A 1 308 ? 14.036 5.471 4.831 1.00 96.38 308 LEU A C 1
ATOM 2384 O O . LEU A 1 308 ? 14.311 4.854 3.801 1.00 96.38 308 LEU A O 1
ATOM 2388 N N . VAL A 1 309 ? 12.791 5.873 5.100 1.00 97.94 309 VAL A N 1
ATOM 2389 C CA . VAL A 1 309 ? 11.646 5.640 4.199 1.00 97.94 309 VAL A CA 1
ATOM 2390 C C . VAL A 1 309 ? 11.778 6.411 2.884 1.00 97.94 309 VAL A C 1
ATOM 2392 O O . VAL A 1 309 ? 11.332 5.922 1.844 1.00 97.94 309 VAL A O 1
ATOM 2395 N N . CYS A 1 310 ? 12.403 7.588 2.910 1.00 97.56 310 CYS A N 1
ATOM 2396 C CA . CYS A 1 310 ? 12.576 8.438 1.735 1.00 97.56 310 CYS A CA 1
ATOM 2397 C C . CYS A 1 310 ? 13.742 8.016 0.823 1.00 97.56 310 CYS A C 1
ATOM 2399 O O . CYS A 1 310 ? 13.751 8.410 -0.345 1.00 97.56 310 CYS A O 1
ATOM 2401 N N . ILE A 1 311 ? 14.705 7.225 1.322 1.00 96.19 311 ILE A N 1
ATOM 2402 C CA . ILE A 1 311 ? 15.925 6.852 0.579 1.00 96.19 311 ILE A CA 1
ATOM 2403 C C . ILE A 1 311 ? 15.616 6.304 -0.823 1.00 96.19 311 ILE A C 1
ATOM 2405 O O . ILE A 1 311 ? 16.156 6.860 -1.781 1.00 96.19 311 ILE A O 1
ATOM 2409 N N . PRO A 1 312 ? 14.746 5.287 -1.009 1.00 96.81 312 PRO A N 1
ATOM 2410 C CA . PRO A 1 312 ? 14.534 4.711 -2.337 1.00 96.81 312 PRO A CA 1
ATOM 2411 C C . PRO A 1 312 ? 13.931 5.714 -3.321 1.00 96.81 312 PRO A C 1
ATOM 2413 O O . PRO A 1 312 ? 14.317 5.743 -4.485 1.00 96.81 312 PRO A O 1
ATOM 2416 N N . TYR A 1 313 ? 13.032 6.583 -2.850 1.00 97.38 313 TYR A N 1
ATOM 2417 C CA . TYR A 1 313 ? 12.421 7.618 -3.683 1.00 97.38 313 TYR A CA 1
ATOM 2418 C C . TYR A 1 313 ? 13.453 8.614 -4.191 1.00 97.38 313 TYR A C 1
ATOM 2420 O O . TYR A 1 313 ? 13.540 8.861 -5.395 1.00 97.38 313 TYR A O 1
ATOM 2428 N N . PHE A 1 314 ? 14.271 9.153 -3.291 1.00 96.69 314 PHE A N 1
ATOM 2429 C CA . PHE A 1 314 ? 15.287 10.121 -3.679 1.00 96.69 314 PHE A CA 1
ATOM 2430 C C . PHE A 1 314 ? 16.416 9.494 -4.500 1.00 96.69 314 PHE A C 1
ATOM 2432 O O . PHE A 1 314 ? 16.899 10.132 -5.431 1.00 96.69 314 PHE A O 1
ATOM 2439 N N . ALA A 1 315 ? 16.780 8.237 -4.233 1.00 93.88 315 ALA A N 1
ATOM 2440 C CA . ALA A 1 315 ? 17.760 7.507 -5.031 1.00 93.88 315 ALA A CA 1
ATOM 2441 C C . ALA A 1 315 ? 17.303 7.342 -6.489 1.00 93.88 315 ALA A C 1
ATOM 2443 O O . ALA A 1 315 ? 18.061 7.670 -7.398 1.00 93.88 315 ALA A O 1
ATOM 2444 N N . VAL A 1 316 ? 16.055 6.911 -6.719 1.00 93.12 316 VAL A N 1
ATOM 2445 C CA . VAL A 1 316 ? 15.487 6.764 -8.074 1.00 93.12 316 VAL A CA 1
ATOM 2446 C C . VAL A 1 316 ? 15.436 8.111 -8.800 1.00 93.12 316 VAL A C 1
ATOM 2448 O O . VAL A 1 316 ? 15.853 8.195 -9.950 1.00 93.12 316 VAL A O 1
ATOM 2451 N N . ASN A 1 317 ? 15.001 9.178 -8.122 1.00 94.19 317 ASN A N 1
ATOM 2452 C CA . ASN A 1 317 ? 14.949 10.531 -8.691 1.00 94.19 317 ASN A CA 1
ATOM 2453 C C . ASN A 1 317 ? 16.340 11.051 -9.081 1.00 94.19 317 ASN A C 1
ATOM 2455 O O . ASN A 1 317 ? 16.528 11.564 -10.183 1.00 94.19 317 ASN A O 1
ATOM 2459 N N . LYS A 1 318 ? 17.328 10.882 -8.194 1.00 90.44 318 LYS A N 1
ATOM 2460 C CA . LYS A 1 318 ? 18.716 11.276 -8.452 1.00 90.44 318 LYS A CA 1
ATOM 2461 C C . LYS A 1 318 ? 19.314 10.482 -9.610 1.00 90.44 318 LYS A C 1
ATOM 2463 O O . LYS A 1 318 ? 19.981 11.071 -10.452 1.00 90.44 318 LYS A O 1
ATOM 2468 N N . LEU A 1 319 ? 19.062 9.174 -9.668 1.00 89.56 319 LEU A N 1
ATOM 2469 C CA . LEU A 1 319 ? 19.564 8.304 -10.731 1.00 89.56 319 LEU A CA 1
ATOM 2470 C C . LEU A 1 319 ? 18.934 8.648 -12.089 1.00 89.56 319 LEU A C 1
ATOM 2472 O O . LEU A 1 319 ? 19.650 8.732 -13.080 1.00 89.56 319 LEU A O 1
ATOM 2476 N N . ALA A 1 320 ? 17.621 8.895 -12.124 1.00 89.00 320 ALA A N 1
ATOM 2477 C CA . ALA A 1 320 ? 16.912 9.346 -13.320 1.00 89.00 320 ALA A CA 1
ATOM 2478 C C . ALA A 1 320 ? 17.480 10.676 -13.833 1.00 89.00 320 ALA A C 1
ATOM 2480 O O . ALA A 1 320 ? 17.831 10.800 -15.003 1.00 89.00 320 ALA A O 1
ATOM 2481 N N . PHE A 1 321 ? 17.630 11.656 -12.938 1.00 86.62 321 PHE A N 1
ATOM 2482 C CA . PHE A 1 321 ? 18.159 12.970 -13.289 1.00 86.62 321 PHE A CA 1
ATOM 2483 C C . PHE A 1 321 ? 19.611 12.892 -13.771 1.00 86.62 321 PHE A C 1
ATOM 2485 O O . PHE A 1 321 ? 19.955 13.497 -14.779 1.00 86.62 321 PHE A O 1
ATOM 2492 N N . ALA A 1 322 ? 20.462 12.120 -13.093 1.00 83.62 322 ALA A N 1
ATOM 2493 C CA . ALA A 1 322 ? 21.850 11.932 -13.507 1.00 83.62 322 ALA A CA 1
ATOM 2494 C C . ALA A 1 322 ? 21.964 11.265 -14.885 1.00 83.62 322 ALA A C 1
ATOM 2496 O O . ALA A 1 322 ? 22.896 11.559 -15.622 1.00 83.62 322 ALA A O 1
ATOM 2497 N N . ARG A 1 323 ? 21.020 10.386 -15.239 1.00 82.12 323 ARG A N 1
ATOM 2498 C CA . ARG A 1 323 ? 21.041 9.670 -16.516 1.00 82.12 323 ARG A CA 1
ATOM 2499 C C . ARG A 1 323 ? 20.513 10.496 -17.689 1.00 82.12 323 ARG A C 1
ATOM 2501 O O . ARG A 1 323 ? 21.057 10.378 -18.778 1.00 82.12 323 ARG A O 1
ATOM 2508 N N . PHE A 1 324 ? 19.466 11.295 -17.479 1.00 79.81 324 PHE A N 1
ATOM 2509 C CA . PHE A 1 324 ? 18.770 11.990 -18.574 1.00 79.81 324 PHE A CA 1
ATOM 2510 C C . PHE A 1 324 ? 18.930 13.513 -18.576 1.00 79.81 324 PHE A C 1
ATOM 2512 O O . PHE A 1 324 ? 18.668 14.141 -19.596 1.00 79.81 324 PHE A O 1
ATOM 2519 N N . CYS A 1 325 ? 19.344 14.116 -17.459 1.00 77.06 325 CYS A N 1
ATOM 2520 C CA . CYS A 1 325 ? 19.387 15.573 -17.297 1.00 77.06 325 CYS A CA 1
ATOM 2521 C C . CYS A 1 325 ? 20.759 16.133 -16.914 1.00 77.06 325 CYS A C 1
ATOM 2523 O O . CYS A 1 325 ? 21.004 17.318 -17.139 1.00 77.06 325 CYS A O 1
ATOM 2525 N N . ALA A 1 326 ? 21.660 15.333 -16.337 1.00 64.25 326 ALA A N 1
ATOM 2526 C CA . ALA A 1 326 ? 23.022 15.790 -16.098 1.00 64.25 326 ALA A CA 1
ATOM 2527 C C . ALA A 1 326 ? 23.775 15.856 -17.433 1.00 64.25 326 ALA A C 1
ATOM 2529 O O . ALA A 1 326 ? 23.891 14.860 -18.145 1.00 64.25 326 ALA A O 1
ATOM 2530 N N . VAL A 1 327 ? 24.284 17.042 -17.767 1.00 53.41 327 VAL A N 1
ATOM 2531 C CA . VAL A 1 327 ? 25.202 17.232 -18.891 1.00 53.41 327 VAL A CA 1
ATOM 2532 C C . VAL A 1 327 ? 26.466 16.441 -18.574 1.00 53.41 327 VAL A C 1
ATOM 2534 O O . VAL A 1 327 ? 27.222 16.805 -17.676 1.00 53.41 327 VAL A O 1
ATOM 2537 N N . VAL A 1 328 ? 26.682 15.336 -19.281 1.00 47.78 328 VAL A N 1
ATOM 2538 C CA . VAL A 1 328 ? 28.007 14.726 -19.351 1.00 47.78 328 VAL A CA 1
ATOM 2539 C C . VAL A 1 328 ? 28.809 15.620 -20.292 1.00 47.78 328 VAL A C 1
ATOM 2541 O O . VAL A 1 328 ? 28.572 15.603 -21.498 1.00 47.78 328 VAL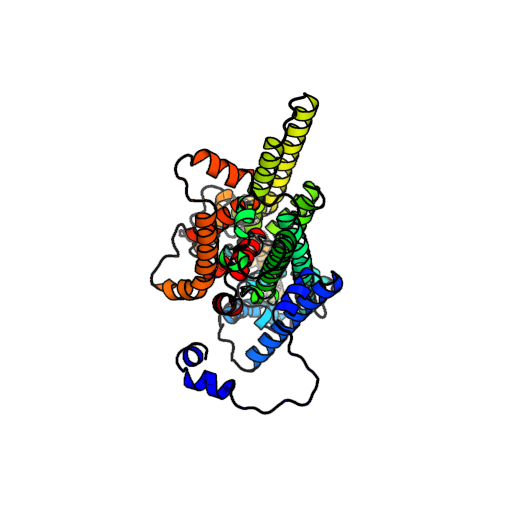 A O 1
ATOM 2544 N N . GLU A 1 329 ? 29.709 16.446 -19.757 1.00 42.34 329 GLU A N 1
ATOM 2545 C CA . GLU A 1 329 ? 30.801 16.983 -20.573 1.00 42.34 329 GLU A CA 1
ATOM 2546 C C . GLU A 1 329 ? 31.579 15.774 -21.115 1.00 42.34 329 GLU A C 1
ATOM 2548 O O . GLU A 1 329 ? 32.137 14.988 -20.342 1.00 42.34 329 GLU A O 1
ATOM 2553 N N . GLU A 1 330 ? 31.539 15.557 -22.435 1.00 46.72 330 GLU A N 1
ATOM 2554 C CA . GLU A 1 330 ? 32.393 14.564 -23.095 1.00 46.72 330 GLU A CA 1
ATOM 2555 C C . GLU A 1 330 ? 33.848 14.910 -22.734 1.00 46.72 330 GLU A C 1
ATOM 2557 O O . GLU A 1 330 ? 34.316 16.011 -23.031 1.00 46.72 330 GLU A O 1
ATOM 2562 N N . SER A 1 331 ? 34.583 14.000 -22.080 1.00 46.12 331 SER A N 1
ATOM 2563 C CA . SER A 1 331 ? 36.021 14.217 -21.908 1.00 46.12 331 SER A CA 1
ATOM 2564 C C . SER A 1 331 ? 36.682 14.164 -23.293 1.00 46.12 331 SER A C 1
ATOM 2566 O O . SER A 1 331 ? 36.286 13.318 -24.104 1.00 46.12 331 SER A O 1
ATOM 2568 N N . PRO A 1 332 ? 37.703 14.992 -23.587 1.00 54.22 332 PRO A N 1
ATOM 2569 C CA . PRO A 1 332 ? 38.400 14.980 -24.880 1.00 54.22 332 PRO A CA 1
ATOM 2570 C C . PRO A 1 332 ? 38.839 13.571 -25.319 1.00 54.22 332 PRO A C 1
ATOM 2572 O O . PRO A 1 332 ? 38.708 13.199 -26.479 1.00 54.22 332 PRO A O 1
ATOM 2575 N N . GLN A 1 333 ? 39.224 12.736 -24.352 1.00 52.09 333 GLN A N 1
ATOM 2576 C CA . GLN A 1 333 ? 39.612 11.336 -24.546 1.00 52.09 333 GLN A CA 1
ATOM 2577 C C . GLN A 1 333 ? 38.482 10.462 -25.117 1.00 52.09 333 GLN A C 1
ATOM 2579 O O . GLN A 1 333 ? 38.730 9.575 -25.925 1.00 52.09 333 GLN A O 1
ATOM 2584 N N . SER A 1 334 ? 37.227 10.694 -24.721 1.00 51.66 334 SER A N 1
ATOM 2585 C CA . SER A 1 334 ? 36.085 9.921 -25.238 1.00 51.66 334 SER A CA 1
ATOM 2586 C C . SER A 1 334 ? 35.760 10.250 -26.700 1.00 51.66 334 SER A C 1
ATOM 2588 O O . SER A 1 334 ? 35.387 9.360 -27.465 1.00 51.66 334 SER A O 1
ATOM 2590 N N . LEU A 1 335 ? 35.986 11.503 -27.107 1.00 58.66 335 LEU A N 1
ATOM 2591 C CA . LEU A 1 335 ? 35.888 11.951 -28.497 1.00 58.66 335 LEU A CA 1
ATOM 2592 C C . LEU A 1 335 ? 37.025 11.387 -29.358 1.00 58.66 335 LEU A C 1
ATOM 2594 O O . LEU A 1 335 ? 36.767 10.942 -30.477 1.00 58.66 335 LEU A O 1
ATOM 2598 N N . GLU A 1 336 ? 38.249 11.340 -28.828 1.00 60.62 336 GLU A N 1
ATOM 2599 C CA . GLU A 1 336 ? 39.407 10.739 -29.503 1.00 60.62 336 GLU A CA 1
ATOM 2600 C C . GLU A 1 336 ? 39.235 9.234 -29.729 1.00 60.62 336 GLU A C 1
ATOM 2602 O O . GLU A 1 336 ? 39.468 8.758 -30.837 1.00 60.62 336 GLU A O 1
ATOM 2607 N N . ILE A 1 337 ? 38.755 8.486 -28.729 1.00 57.91 337 ILE A N 1
ATOM 2608 C CA . ILE A 1 337 ? 38.500 7.041 -28.868 1.00 57.91 337 ILE A CA 1
ATOM 2609 C C . ILE A 1 337 ? 37.433 6.782 -29.941 1.00 57.91 337 ILE A C 1
ATOM 2611 O O . ILE A 1 337 ? 37.607 5.911 -30.794 1.00 57.91 337 ILE A O 1
ATOM 2615 N N . ALA A 1 338 ? 36.348 7.562 -29.952 1.00 56.03 338 ALA A N 1
ATOM 2616 C CA . ALA A 1 338 ? 35.299 7.431 -30.962 1.00 56.03 338 ALA A CA 1
ATOM 2617 C C . ALA A 1 338 ? 35.786 7.817 -32.373 1.00 56.03 338 ALA A C 1
ATOM 2619 O O . ALA A 1 338 ? 35.385 7.196 -33.357 1.00 56.03 338 ALA A O 1
ATOM 2620 N N . ALA A 1 339 ? 36.649 8.831 -32.488 1.00 66.00 339 ALA A N 1
ATOM 2621 C CA . ALA A 1 339 ? 37.279 9.209 -33.751 1.00 66.00 339 ALA A CA 1
ATOM 2622 C C . ALA A 1 339 ? 38.252 8.129 -34.251 1.00 66.00 339 ALA A C 1
ATOM 2624 O O . ALA A 1 339 ? 38.228 7.794 -35.433 1.00 66.00 339 ALA A O 1
ATOM 2625 N N . TRP A 1 340 ? 39.041 7.533 -33.353 1.00 68.06 340 TRP A N 1
ATOM 2626 C CA . TRP A 1 340 ? 39.967 6.447 -33.670 1.00 68.06 340 TRP A CA 1
ATOM 2627 C C . TRP A 1 340 ? 39.239 5.189 -34.158 1.00 68.06 340 TRP A C 1
ATOM 2629 O O . TRP A 1 340 ? 39.650 4.592 -35.152 1.00 68.06 340 TRP A O 1
ATOM 2639 N N . ILE A 1 341 ? 38.121 4.818 -33.525 1.00 61.62 341 ILE A N 1
ATOM 2640 C CA . ILE A 1 341 ? 37.299 3.672 -33.950 1.00 61.62 341 ILE A CA 1
ATOM 2641 C C . ILE A 1 341 ? 36.735 3.895 -35.360 1.00 61.62 341 ILE A C 1
ATOM 2643 O O . ILE A 1 341 ? 36.857 3.007 -36.203 1.00 61.62 341 ILE A O 1
ATOM 2647 N N . ARG A 1 342 ? 36.186 5.086 -35.648 1.00 63.31 342 ARG A N 1
ATOM 2648 C CA . ARG A 1 342 ? 35.678 5.431 -36.989 1.00 63.31 342 ARG A CA 1
ATOM 2649 C C . ARG A 1 342 ? 36.782 5.415 -38.047 1.00 63.31 342 ARG A C 1
ATOM 2651 O O . ARG A 1 342 ? 36.633 4.754 -39.066 1.00 63.31 342 ARG A O 1
ATOM 2658 N N . ALA A 1 343 ? 37.922 6.043 -37.760 1.00 68.38 343 ALA A N 1
ATOM 2659 C CA . ALA A 1 343 ? 39.069 6.052 -38.666 1.00 68.38 343 ALA A CA 1
ATOM 2660 C C . ALA A 1 343 ? 39.615 4.638 -38.939 1.00 68.38 343 ALA A C 1
ATOM 2662 O O . ALA A 1 343 ? 40.020 4.329 -40.058 1.00 68.38 343 ALA A O 1
ATOM 2663 N N . THR A 1 344 ? 39.593 3.758 -37.934 1.00 63.09 344 THR A N 1
ATOM 2664 C CA . THR A 1 344 ? 40.018 2.359 -38.080 1.00 63.09 344 THR A CA 1
ATOM 2665 C C . THR A 1 344 ? 39.0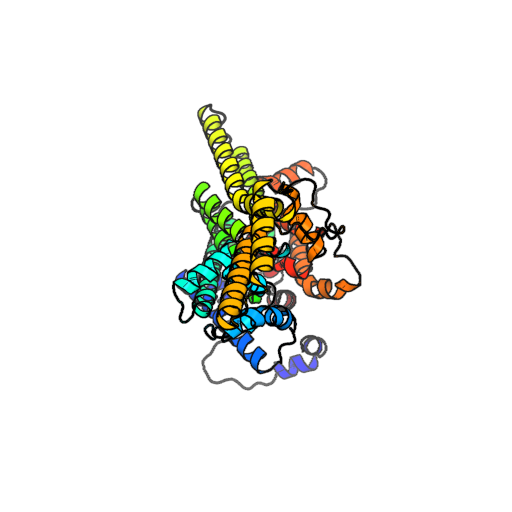29 1.560 -38.933 1.00 63.09 344 THR A C 1
ATOM 2667 O O . THR A 1 344 ? 39.453 0.773 -39.776 1.00 63.09 344 THR A O 1
ATOM 2670 N N . ALA A 1 345 ? 37.721 1.777 -38.769 1.00 59.31 345 ALA A N 1
ATOM 2671 C CA . ALA A 1 345 ? 36.700 1.142 -39.602 1.00 59.31 345 ALA A CA 1
ATOM 2672 C C . ALA A 1 345 ? 36.820 1.563 -41.081 1.00 59.31 345 ALA A C 1
ATOM 2674 O O . ALA A 1 345 ? 36.821 0.702 -41.965 1.00 59.31 345 ALA A O 1
ATOM 2675 N N . ASP A 1 346 ? 37.021 2.859 -41.338 1.00 65.25 346 ASP A N 1
ATOM 2676 C CA . ASP A 1 346 ? 37.203 3.409 -42.687 1.00 65.25 346 ASP A CA 1
ATOM 2677 C C . ASP A 1 346 ? 38.497 2.904 -43.351 1.00 65.25 346 ASP A C 1
ATOM 2679 O O . ASP A 1 346 ? 38.513 2.614 -44.548 1.00 65.25 346 ASP A O 1
ATOM 2683 N N . ALA A 1 347 ? 39.574 2.720 -42.579 1.00 65.44 347 ALA A N 1
ATOM 2684 C CA . ALA A 1 347 ? 40.845 2.191 -43.077 1.00 65.44 347 ALA A CA 1
ATOM 2685 C C . ALA A 1 347 ? 40.789 0.697 -43.450 1.00 65.44 347 ALA A C 1
ATOM 2687 O O . ALA A 1 347 ? 41.566 0.247 -44.294 1.00 65.44 347 ALA A O 1
ATOM 2688 N N . ILE A 1 348 ? 39.888 -0.084 -42.842 1.00 61.72 348 ILE A N 1
ATOM 2689 C CA . ILE A 1 348 ? 39.746 -1.524 -43.118 1.00 61.72 348 ILE A CA 1
ATOM 2690 C C . ILE A 1 348 ? 38.740 -1.798 -44.254 1.00 61.72 348 ILE A C 1
ATOM 2692 O O . ILE A 1 348 ? 38.802 -2.847 -44.903 1.00 61.72 348 ILE A O 1
ATOM 2696 N N . ALA A 1 349 ? 37.853 -0.846 -44.559 1.00 56.19 349 ALA A N 1
ATOM 2697 C CA . ALA A 1 349 ? 36.864 -0.946 -45.634 1.00 56.19 349 ALA A CA 1
ATOM 2698 C C . ALA A 1 349 ? 37.422 -1.346 -47.028 1.00 56.19 349 ALA A C 1
ATOM 2700 O O . ALA A 1 349 ? 36.724 -2.094 -47.720 1.00 56.19 349 ALA A O 1
ATOM 2701 N N . PRO A 1 350 ? 38.650 -0.960 -47.449 1.00 59.72 350 PRO A N 1
ATOM 2702 C CA . PRO A 1 350 ? 39.209 -1.333 -48.755 1.00 59.72 350 PRO A CA 1
ATOM 2703 C C . PRO A 1 350 ? 39.836 -2.742 -48.834 1.00 59.72 350 PRO A C 1
ATOM 2705 O O . PRO A 1 350 ? 40.415 -3.088 -49.864 1.00 59.72 350 PRO A O 1
ATOM 2708 N N . ALA A 1 351 ? 39.795 -3.562 -47.775 1.00 57.78 351 ALA A N 1
ATOM 2709 C CA . ALA A 1 351 ? 40.522 -4.835 -47.743 1.00 57.78 351 ALA A CA 1
ATOM 2710 C C . ALA A 1 351 ? 39.984 -5.871 -48.760 1.00 57.78 351 ALA A C 1
ATOM 2712 O O . ALA A 1 351 ? 38.835 -6.300 -48.703 1.00 57.78 351 ALA A O 1
ATOM 2713 N N . SER A 1 352 ? 40.861 -6.357 -49.645 1.00 50.47 352 SER A N 1
ATOM 2714 C CA . SER A 1 352 ? 40.562 -7.218 -50.807 1.00 50.47 352 SER A CA 1
ATOM 2715 C C . SER A 1 352 ? 40.142 -8.668 -50.501 1.00 50.47 352 SER A C 1
ATOM 2717 O O . SER A 1 352 ? 39.937 -9.457 -51.425 1.00 50.47 352 SER A O 1
ATOM 2719 N N . ARG A 1 353 ? 40.005 -9.058 -49.224 1.00 60.72 353 ARG A N 1
ATOM 2720 C CA . ARG A 1 353 ? 39.617 -10.421 -48.813 1.00 60.72 353 ARG A CA 1
ATOM 2721 C C . ARG A 1 353 ? 38.285 -10.411 -48.040 1.00 60.72 353 ARG A C 1
ATOM 2723 O O . ARG A 1 353 ? 38.256 -9.952 -46.896 1.00 60.72 353 ARG A O 1
ATOM 2730 N N . PRO A 1 354 ? 37.200 -10.997 -48.588 1.00 61.38 354 PRO A N 1
ATOM 2731 C CA . PRO A 1 354 ? 35.834 -10.851 -48.062 1.00 61.38 354 PRO A CA 1
ATOM 2732 C C . PRO A 1 354 ? 35.596 -11.489 -46.682 1.00 61.38 354 PRO A C 1
ATOM 2734 O O . PRO A 1 354 ? 34.613 -11.170 -46.012 1.00 61.38 354 PRO A O 1
ATOM 2737 N N . THR A 1 355 ? 36.467 -12.398 -46.238 1.00 57.62 355 THR A N 1
ATOM 2738 C CA . THR A 1 355 ? 36.402 -13.026 -44.905 1.00 57.62 355 THR A CA 1
ATOM 2739 C C . THR A 1 355 ? 36.984 -12.117 -43.821 1.00 57.62 355 THR A C 1
ATOM 2741 O O . THR A 1 355 ? 36.385 -11.962 -42.760 1.00 57.62 355 THR A O 1
ATOM 2744 N N . LEU A 1 356 ? 38.110 -11.458 -44.117 1.00 53.84 356 LEU A N 1
ATOM 2745 C CA . LEU A 1 356 ? 38.744 -10.465 -43.242 1.00 53.84 356 LEU A CA 1
ATOM 2746 C C . LEU A 1 356 ? 37.888 -9.203 -43.139 1.00 53.84 356 LEU A C 1
ATOM 2748 O O . LEU A 1 356 ? 37.717 -8.677 -42.047 1.00 53.84 356 LEU A O 1
ATOM 2752 N N . GLN A 1 357 ? 37.274 -8.782 -44.247 1.00 58.88 357 GLN A N 1
ATOM 2753 C CA . GLN A 1 357 ? 36.332 -7.665 -44.262 1.00 58.88 357 GLN A CA 1
ATOM 2754 C C . GLN A 1 357 ? 35.103 -7.948 -43.383 1.00 58.88 357 GLN A C 1
ATOM 2756 O O . GLN A 1 357 ? 34.700 -7.094 -42.603 1.00 58.88 357 GLN A O 1
ATOM 2761 N N . ARG A 1 358 ? 34.544 -9.168 -43.427 1.00 58.31 358 ARG A N 1
ATOM 2762 C CA . ARG A 1 358 ? 33.419 -9.562 -42.559 1.00 58.31 358 ARG A CA 1
ATOM 2763 C C . ARG A 1 358 ? 33.790 -9.639 -41.080 1.00 58.31 358 ARG A C 1
ATOM 2765 O O . ARG A 1 358 ? 33.014 -9.170 -40.257 1.00 58.31 358 ARG A O 1
ATOM 2772 N N . MET A 1 359 ? 34.959 -10.185 -40.742 1.00 54.41 359 MET A N 1
ATOM 2773 C CA . MET A 1 359 ? 35.449 -10.214 -39.356 1.00 54.41 359 MET A CA 1
ATOM 2774 C C . MET A 1 359 ? 35.763 -8.811 -38.830 1.00 54.41 359 MET A C 1
ATOM 2776 O O . MET A 1 359 ? 35.447 -8.501 -37.686 1.00 54.41 359 MET A O 1
ATOM 2780 N N . ALA A 1 360 ? 36.343 -7.945 -39.662 1.00 53.81 360 ALA A N 1
ATOM 2781 C CA . ALA A 1 360 ? 36.630 -6.567 -39.297 1.00 53.81 360 ALA A CA 1
ATOM 2782 C C . ALA A 1 360 ? 35.358 -5.729 -39.152 1.00 53.81 360 ALA A C 1
ATOM 2784 O O . ALA A 1 360 ? 35.243 -4.991 -38.185 1.00 53.81 360 ALA A O 1
ATOM 2785 N N . LEU A 1 361 ? 34.375 -5.887 -40.045 1.00 57.69 361 LEU A N 1
ATOM 2786 C CA . LEU A 1 361 ? 33.068 -5.241 -39.920 1.00 57.69 361 LEU A CA 1
ATOM 2787 C C . LEU A 1 361 ? 32.286 -5.775 -38.717 1.00 57.69 361 LEU A C 1
ATOM 2789 O O . LEU A 1 361 ? 31.638 -4.990 -38.037 1.00 57.69 361 LEU A O 1
ATOM 2793 N N . SER A 1 362 ? 32.368 -7.073 -38.391 1.00 55.22 362 SER A N 1
ATOM 2794 C CA . SER A 1 362 ? 31.729 -7.601 -37.179 1.00 55.22 362 SER A CA 1
ATOM 2795 C C . SER A 1 362 ? 32.437 -7.137 -35.910 1.00 55.22 362 SER A C 1
ATOM 2797 O O . SER A 1 362 ? 31.773 -6.865 -34.917 1.00 55.22 362 SER A O 1
ATOM 2799 N N . ALA A 1 363 ? 33.769 -7.030 -35.922 1.00 53.53 363 ALA A N 1
ATOM 2800 C CA . ALA A 1 363 ? 34.550 -6.492 -34.813 1.00 53.53 363 ALA A CA 1
ATOM 2801 C C . ALA A 1 363 ? 34.332 -4.982 -34.649 1.00 53.53 363 ALA A C 1
ATOM 2803 O O . ALA A 1 363 ? 34.193 -4.529 -33.521 1.00 53.53 363 ALA A O 1
ATOM 2804 N N . ALA A 1 364 ? 34.222 -4.226 -35.745 1.00 53.16 364 ALA A N 1
ATOM 2805 C CA . ALA A 1 364 ? 33.871 -2.809 -35.748 1.00 53.16 364 ALA A CA 1
ATOM 2806 C C . ALA A 1 364 ? 32.430 -2.597 -35.280 1.00 53.16 364 ALA A C 1
ATOM 2808 O O . ALA A 1 364 ? 32.219 -1.768 -34.414 1.00 53.16 364 ALA A O 1
ATOM 2809 N N . ALA A 1 365 ? 31.465 -3.404 -35.731 1.00 53.94 365 ALA A N 1
ATOM 2810 C CA . ALA A 1 365 ? 30.087 -3.365 -35.238 1.00 53.94 365 ALA A CA 1
ATOM 2811 C C . ALA A 1 365 ? 29.988 -3.788 -33.765 1.00 53.94 365 ALA A C 1
ATOM 2813 O O . ALA A 1 365 ? 29.196 -3.233 -33.015 1.00 53.94 365 ALA A O 1
ATOM 2814 N N . SER A 1 366 ? 30.813 -4.739 -33.317 1.00 49.62 366 SER A N 1
ATOM 2815 C CA . SER A 1 366 ? 30.893 -5.129 -31.903 1.00 49.62 366 SER A CA 1
ATOM 2816 C C . SER A 1 366 ? 31.573 -4.052 -31.062 1.00 49.62 366 SER A C 1
ATOM 2818 O O . SER A 1 366 ? 31.145 -3.801 -29.945 1.00 49.62 366 SER A O 1
ATOM 2820 N N . ALA A 1 367 ? 32.609 -3.395 -31.584 1.00 50.22 367 ALA A N 1
ATOM 2821 C CA . ALA A 1 367 ? 33.287 -2.281 -30.938 1.00 50.22 367 ALA A CA 1
ATOM 2822 C C . ALA A 1 367 ? 32.402 -1.036 -30.916 1.00 50.22 367 ALA A C 1
ATOM 2824 O O . ALA A 1 367 ? 32.384 -0.356 -29.908 1.00 50.22 367 ALA A O 1
ATOM 2825 N N . GLU A 1 368 ? 31.629 -0.775 -31.966 1.00 51.00 368 GLU A N 1
ATOM 2826 C CA . GLU A 1 368 ? 30.625 0.280 -32.039 1.00 51.00 368 GLU A CA 1
ATOM 2827 C C . GLU A 1 368 ? 29.437 -0.049 -31.140 1.00 51.00 368 GLU A C 1
ATOM 2829 O O . GLU A 1 368 ? 28.962 0.850 -30.485 1.00 51.00 368 GLU A O 1
ATOM 2834 N N . TYR A 1 369 ? 29.029 -1.311 -30.981 1.00 45.91 369 TYR A N 1
ATOM 2835 C CA . TYR A 1 369 ? 28.008 -1.731 -30.010 1.00 45.91 369 TYR A CA 1
ATOM 2836 C C . TYR A 1 369 ? 28.509 -1.691 -28.557 1.00 45.91 369 TYR A C 1
ATOM 2838 O O . TYR A 1 369 ? 27.765 -1.340 -27.648 1.00 45.91 369 TYR A O 1
ATOM 2846 N N . VAL A 1 370 ? 29.776 -2.030 -28.303 1.00 47.75 370 VAL A N 1
ATOM 2847 C CA . VAL A 1 370 ? 30.415 -1.895 -26.982 1.00 47.75 370 VAL A CA 1
ATOM 2848 C C . VAL A 1 370 ? 30.652 -0.424 -26.665 1.00 47.75 370 VAL A C 1
ATOM 2850 O O . VAL A 1 370 ? 30.397 -0.001 -25.541 1.00 47.75 370 VAL A O 1
ATOM 2853 N N . LEU A 1 371 ? 31.076 0.366 -27.651 1.00 46.22 371 LEU A N 1
ATOM 2854 C CA . LEU A 1 371 ? 31.212 1.808 -27.546 1.00 46.22 371 LEU A CA 1
ATOM 2855 C C . LEU A 1 371 ? 29.838 2.442 -27.396 1.00 46.22 371 LEU A C 1
ATOM 2857 O O . LEU A 1 371 ? 29.721 3.274 -26.531 1.00 46.22 371 LEU A O 1
ATOM 2861 N N . ASP A 1 372 ? 28.800 2.017 -28.107 1.00 43.88 372 ASP A N 1
ATOM 2862 C CA . ASP A 1 372 ? 27.407 2.452 -27.960 1.00 43.88 372 ASP A CA 1
ATOM 2863 C C . ASP A 1 372 ? 26.776 1.879 -26.692 1.00 43.88 372 ASP A C 1
ATOM 2865 O O . ASP A 1 372 ? 25.817 2.431 -26.206 1.00 43.88 372 ASP A O 1
ATOM 2869 N N . GLY A 1 373 ? 27.336 0.848 -26.059 1.00 40.91 373 GLY A N 1
ATOM 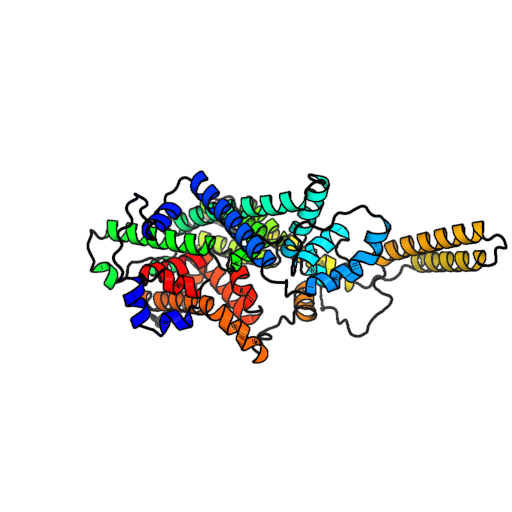2870 C CA . GLY A 1 373 ? 26.980 0.397 -24.711 1.00 40.91 373 GLY A CA 1
ATOM 2871 C C . GLY A 1 373 ? 27.633 1.253 -23.618 1.00 40.91 373 GLY A C 1
ATOM 2872 O O . GLY A 1 373 ? 26.972 1.665 -22.664 1.00 40.91 373 GLY A O 1
ATOM 2873 N N . MET A 1 374 ? 28.918 1.584 -23.783 1.00 40.38 374 MET A N 1
ATOM 2874 C CA . MET A 1 374 ? 29.696 2.474 -22.905 1.00 40.38 374 MET A CA 1
ATOM 2875 C C . MET A 1 374 ? 29.273 3.944 -23.054 1.00 40.38 374 MET A C 1
ATOM 2877 O O . MET A 1 374 ? 29.183 4.693 -22.077 1.00 40.38 374 MET A O 1
ATOM 2881 N N . LEU A 1 375 ? 28.950 4.339 -24.278 1.00 41.59 375 LEU A N 1
ATOM 2882 C CA . LEU A 1 375 ? 28.307 5.576 -24.667 1.00 41.59 375 LEU A CA 1
ATOM 2883 C C . LEU A 1 375 ? 26.805 5.470 -24.386 1.00 41.59 375 LEU A C 1
ATOM 2885 O O . LEU A 1 375 ? 26.281 6.431 -23.909 1.00 41.59 375 LEU A O 1
ATOM 2889 N N . SER A 1 376 ? 26.067 4.367 -24.426 1.00 40.84 376 SER A N 1
ATOM 2890 C CA . SER A 1 376 ? 24.663 4.350 -23.922 1.00 40.84 376 SER A CA 1
ATOM 2891 C C . SER A 1 376 ? 24.591 4.579 -22.406 1.00 40.84 376 SER A C 1
ATOM 2893 O O . SER A 1 376 ? 23.629 5.152 -21.887 1.00 40.84 376 SER A O 1
ATOM 2895 N N . THR A 1 377 ? 25.662 4.257 -21.672 1.00 40.09 377 THR A N 1
ATOM 2896 C CA . THR A 1 377 ? 25.839 4.727 -20.289 1.00 40.09 377 THR A CA 1
ATOM 2897 C C . THR A 1 377 ? 26.279 6.200 -20.153 1.00 40.09 377 THR A C 1
ATOM 2899 O O . THR A 1 377 ? 26.228 6.721 -19.041 1.00 40.09 377 THR A O 1
ATOM 2902 N N . LYS A 1 378 ? 26.665 6.898 -21.239 1.00 37.66 378 LYS A N 1
ATOM 2903 C CA . LYS A 1 378 ? 27.195 8.291 -21.259 1.00 37.66 378 LYS A CA 1
ATOM 2904 C C . LYS A 1 378 ? 26.700 9.249 -22.382 1.00 37.66 378 LYS A C 1
ATOM 2906 O O . LYS A 1 378 ? 27.069 10.414 -22.386 1.00 37.66 378 LYS A O 1
ATOM 2911 N N . ALA A 1 379 ? 25.868 8.810 -23.309 1.00 36.19 379 ALA A N 1
ATOM 2912 C CA . ALA A 1 379 ? 25.625 9.345 -24.655 1.00 36.19 379 ALA A CA 1
ATOM 2913 C C . ALA A 1 379 ? 24.207 9.001 -25.132 1.00 36.19 379 ALA A C 1
ATOM 2915 O O . ALA A 1 379 ? 23.923 8.938 -26.325 1.00 36.19 379 ALA A O 1
ATOM 2916 N N . VAL A 1 380 ? 23.257 8.968 -24.199 1.00 41.62 380 VAL A N 1
ATOM 2917 C CA . VAL A 1 380 ? 21.876 9.386 -24.497 1.00 41.62 380 VAL A CA 1
ATOM 2918 C C . VAL A 1 380 ? 21.846 10.920 -24.725 1.00 41.62 380 VAL A C 1
ATOM 2920 O O . VAL A 1 380 ? 20.952 11.614 -24.265 1.00 41.62 380 VAL A O 1
ATOM 2923 N N . SER A 1 381 ? 22.865 11.503 -25.375 1.00 44.53 381 SER A N 1
ATOM 2924 C CA . SER A 1 381 ? 23.060 12.959 -25.468 1.00 44.53 381 SER A CA 1
ATOM 2925 C C . SER A 1 381 ? 23.177 13.509 -26.891 1.00 44.53 381 SER A C 1
ATOM 2927 O O . SER A 1 381 ? 23.219 14.730 -27.043 1.00 44.53 381 SER A O 1
ATOM 2929 N N . ARG A 1 382 ? 23.179 12.679 -27.949 1.00 36.34 382 ARG A N 1
ATOM 2930 C CA . ARG A 1 382 ? 23.386 13.190 -29.322 1.00 36.34 382 ARG A CA 1
ATOM 2931 C C . ARG A 1 382 ? 22.145 13.447 -30.177 1.00 36.34 382 ARG A C 1
ATOM 2933 O O . ARG A 1 382 ? 22.277 14.098 -31.206 1.00 36.34 382 ARG A O 1
ATOM 2940 N N . THR A 1 383 ? 20.940 13.121 -29.720 1.00 35.53 383 THR A N 1
ATOM 2941 C CA . THR A 1 383 ? 19.713 13.720 -30.275 1.00 35.53 383 THR A CA 1
ATOM 2942 C C . THR A 1 383 ? 19.018 14.503 -29.183 1.00 35.53 383 THR A C 1
ATOM 2944 O O . THR A 1 383 ? 18.093 14.034 -28.524 1.00 35.53 383 THR A O 1
ATOM 2947 N N . ARG A 1 384 ? 19.514 15.722 -28.970 1.00 42.38 384 ARG A N 1
ATOM 2948 C CA . ARG A 1 384 ? 18.810 16.768 -28.238 1.00 42.38 384 ARG A CA 1
ATOM 2949 C C . ARG A 1 384 ? 17.558 17.106 -29.051 1.00 42.38 384 ARG A C 1
ATOM 2951 O O . ARG A 1 384 ? 17.561 18.066 -29.819 1.00 42.38 384 ARG A O 1
ATOM 2958 N N . ASP A 1 385 ? 16.511 16.294 -28.929 1.00 36.78 385 ASP A N 1
ATOM 2959 C CA . ASP A 1 385 ? 15.188 16.772 -29.280 1.00 36.78 385 ASP A CA 1
ATOM 2960 C C . ASP A 1 385 ? 14.934 17.960 -28.347 1.00 36.78 385 ASP A C 1
ATOM 2962 O O . ASP A 1 385 ? 14.933 17.836 -27.118 1.00 36.78 385 ASP A O 1
ATOM 2966 N N . ARG A 1 386 ? 14.853 19.157 -28.931 1.00 38.75 386 ARG A N 1
ATOM 2967 C CA . ARG A 1 386 ? 14.730 20.437 -28.215 1.00 38.75 386 ARG A CA 1
ATOM 2968 C C . ARG A 1 386 ? 13.403 20.547 -27.437 1.00 38.75 386 ARG A C 1
ATOM 2970 O O . ARG A 1 386 ? 13.116 21.599 -26.878 1.00 38.75 386 ARG A O 1
ATOM 2977 N N . SER A 1 387 ? 12.616 19.472 -27.387 1.00 47.00 387 SER A N 1
ATOM 2978 C CA . SER A 1 387 ? 11.362 19.306 -26.656 1.00 47.00 387 SER A CA 1
ATOM 2979 C C . SER A 1 387 ? 11.539 18.880 -25.181 1.00 47.00 387 SER A C 1
ATOM 2981 O O . SER A 1 387 ? 10.641 19.121 -24.372 1.00 47.00 387 SER A O 1
ATOM 2983 N N . HIS A 1 388 ? 12.682 18.299 -24.782 1.00 57.00 388 HIS A N 1
ATOM 2984 C CA . HIS A 1 388 ? 12.895 17.791 -23.415 1.00 57.00 388 HIS A CA 1
ATOM 2985 C C . HIS A 1 388 ? 13.390 18.878 -22.441 1.00 57.00 388 HIS A C 1
ATOM 2987 O O . HIS A 1 388 ? 14.589 19.084 -22.249 1.00 57.00 388 HIS A O 1
ATOM 2993 N N . SER A 1 389 ? 12.460 19.572 -21.776 1.00 68.50 389 SER A N 1
ATOM 2994 C CA . SER A 1 389 ? 12.780 20.487 -20.670 1.00 68.50 389 SER A CA 1
ATOM 2995 C C . SER A 1 389 ? 12.976 19.710 -19.362 1.00 68.50 389 SER A C 1
ATOM 2997 O O . SER A 1 389 ? 12.010 19.326 -18.707 1.00 68.50 389 SER A O 1
ATOM 2999 N N . CYS A 1 390 ? 14.230 19.456 -18.978 1.00 79.62 390 CYS A N 1
ATOM 3000 C CA . CYS A 1 390 ? 14.551 18.864 -17.678 1.00 79.62 390 CYS A CA 1
ATOM 3001 C C . CYS A 1 390 ? 14.078 19.747 -16.507 1.00 79.62 390 CYS A C 1
ATOM 3003 O O . CYS A 1 390 ? 14.152 20.977 -16.591 1.00 79.62 390 CYS A O 1
ATOM 3005 N N . PRO A 1 391 ? 13.636 19.148 -15.384 1.00 86.75 391 PRO A N 1
ATOM 3006 C CA . PRO A 1 391 ? 13.256 19.909 -14.202 1.00 86.75 391 PRO A CA 1
ATOM 3007 C C . PRO A 1 391 ? 14.472 20.650 -13.617 1.00 86.75 391 PRO A C 1
ATOM 3009 O O . PRO A 1 391 ? 15.608 20.212 -13.795 1.00 86.75 391 PRO A O 1
ATOM 3012 N N . PRO A 1 392 ? 14.265 21.739 -12.852 1.00 83.50 392 PRO A N 1
ATOM 3013 C CA . PRO A 1 392 ? 15.359 22.575 -12.342 1.00 83.50 392 PRO A CA 1
ATOM 3014 C C . PRO A 1 392 ? 16.294 21.846 -11.365 1.00 83.50 392 PRO A C 1
ATOM 3016 O O . PRO A 1 392 ? 17.403 22.303 -11.106 1.00 83.50 392 PRO A O 1
ATOM 3019 N N . ASN A 1 393 ? 15.852 20.732 -10.780 1.00 87.62 393 ASN A N 1
ATOM 3020 C CA . ASN A 1 393 ? 16.675 19.882 -9.932 1.00 87.62 393 ASN A CA 1
ATOM 3021 C C . ASN A 1 393 ? 16.158 18.438 -9.931 1.00 87.62 393 ASN A C 1
ATOM 3023 O O . ASN A 1 393 ? 15.024 18.150 -10.324 1.00 87.62 393 ASN A O 1
ATOM 3027 N N . TRP A 1 394 ? 16.987 17.536 -9.407 1.00 90.31 394 TRP A N 1
ATOM 3028 C CA . TRP A 1 394 ? 16.698 16.106 -9.359 1.00 90.31 394 TRP A CA 1
ATOM 3029 C C . TRP A 1 394 ? 15.474 15.735 -8.507 1.00 90.31 394 TRP A C 1
ATOM 3031 O O . TRP A 1 394 ? 14.876 14.694 -8.756 1.00 90.31 394 TRP A O 1
ATOM 3041 N N . LEU A 1 395 ? 15.043 16.567 -7.546 1.00 93.00 395 LEU A N 1
ATOM 3042 C CA . LEU A 1 395 ? 13.847 16.295 -6.728 1.00 93.00 395 LEU A CA 1
ATOM 3043 C C . LEU A 1 395 ? 12.552 16.358 -7.552 1.00 93.00 395 LEU A C 1
ATOM 3045 O O . LEU A 1 395 ? 11.560 15.721 -7.196 1.00 93.00 395 LEU A O 1
ATOM 3049 N N . GLY A 1 396 ? 12.554 17.134 -8.639 1.00 89.38 396 GLY A N 1
ATOM 3050 C CA . GLY A 1 396 ? 11.413 17.280 -9.541 1.00 89.38 396 GLY A CA 1
ATOM 3051 C C . GLY A 1 396 ? 11.242 16.128 -10.533 1.00 89.38 396 GLY A C 1
ATOM 3052 O O . GLY A 1 396 ? 10.180 16.031 -11.144 1.00 89.38 396 GLY A O 1
ATOM 3053 N N . MET A 1 397 ? 12.239 15.246 -10.670 1.00 91.31 397 MET A N 1
ATOM 3054 C CA . MET A 1 397 ? 12.323 14.272 -11.764 1.00 91.31 397 MET A CA 1
ATOM 3055 C C . MET A 1 397 ? 11.121 13.328 -11.826 1.00 91.31 397 MET A C 1
ATOM 3057 O O . MET A 1 397 ? 10.483 13.210 -12.864 1.00 91.31 397 MET A O 1
ATOM 3061 N N . TYR A 1 398 ? 10.728 12.712 -10.710 1.00 93.00 398 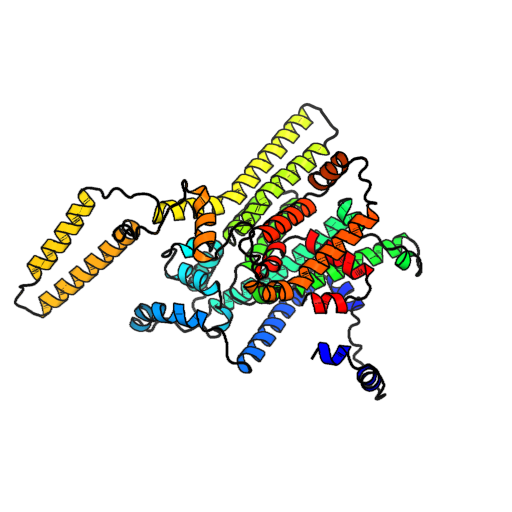TYR A N 1
ATOM 3062 C CA . TYR A 1 398 ? 9.569 11.816 -10.694 1.00 93.00 398 TYR A CA 1
ATOM 3063 C C . TYR A 1 398 ? 8.269 12.548 -11.047 1.00 93.00 398 TYR A C 1
ATOM 3065 O O . TYR A 1 398 ? 7.445 12.020 -11.786 1.00 93.00 398 TYR A O 1
ATOM 3073 N N . THR A 1 399 ? 8.079 13.774 -10.547 1.00 91.31 399 THR A N 1
ATOM 3074 C CA . THR A 1 399 ? 6.865 14.556 -10.851 1.00 91.31 399 THR A CA 1
ATOM 3075 C C . THR A 1 399 ? 6.801 14.913 -12.331 1.00 91.31 399 THR A C 1
ATOM 3077 O O . THR A 1 399 ? 5.726 14.906 -12.923 1.00 91.31 399 THR A O 1
ATOM 3080 N N . ASP A 1 400 ? 7.949 15.213 -12.922 1.00 90.50 400 ASP A N 1
ATOM 3081 C CA . ASP A 1 400 ? 8.067 15.553 -14.328 1.00 90.50 400 ASP A CA 1
ATOM 3082 C C . ASP A 1 400 ? 7.838 14.333 -15.240 1.00 90.50 400 ASP A C 1
ATOM 3084 O O . ASP A 1 400 ? 6.989 14.392 -16.126 1.00 90.50 400 ASP A O 1
ATOM 3088 N N . ILE A 1 401 ? 8.433 13.176 -14.922 1.00 90.75 401 ILE A N 1
ATOM 3089 C CA . ILE A 1 401 ? 8.147 11.887 -15.584 1.00 90.75 401 ILE A CA 1
ATOM 3090 C C . ILE A 1 401 ? 6.642 11.576 -15.550 1.00 90.75 401 ILE A C 1
ATOM 3092 O O . ILE A 1 401 ? 6.034 11.250 -16.570 1.00 90.75 401 ILE A O 1
ATOM 3096 N N . GLN A 1 402 ? 6.016 11.697 -14.374 1.00 91.44 402 GLN A N 1
ATOM 3097 C CA . GLN A 1 402 ? 4.581 11.461 -14.189 1.00 91.44 402 GLN A CA 1
ATOM 3098 C C . GLN A 1 402 ? 3.716 12.434 -15.002 1.00 91.44 402 GLN A C 1
ATOM 3100 O O . GLN A 1 402 ? 2.669 12.046 -15.524 1.00 91.44 402 GLN A O 1
ATOM 3105 N N . ARG A 1 403 ? 4.154 13.687 -15.148 1.00 89.38 403 ARG A N 1
ATOM 3106 C CA . ARG A 1 403 ? 3.465 14.689 -15.963 1.00 89.38 403 ARG A CA 1
ATOM 3107 C C . ARG A 1 403 ? 3.571 14.378 -17.453 1.00 89.38 403 ARG A C 1
ATOM 3109 O O . ARG A 1 403 ? 2.552 14.402 -18.130 1.00 89.38 403 ARG A O 1
ATOM 3116 N N . ARG A 1 404 ? 4.771 14.080 -17.956 1.00 85.56 404 ARG A N 1
ATOM 3117 C CA . ARG A 1 404 ? 5.019 13.868 -19.392 1.00 85.56 404 ARG A CA 1
ATOM 3118 C C . ARG A 1 404 ? 4.381 12.588 -19.920 1.00 85.56 404 ARG A C 1
ATOM 3120 O O . ARG A 1 404 ? 3.762 12.609 -20.974 1.00 85.56 404 ARG A O 1
ATOM 3127 N N . HIS A 1 405 ? 4.517 11.485 -19.184 1.00 87.25 405 HIS A N 1
ATOM 3128 C CA . HIS A 1 405 ? 4.093 10.170 -19.672 1.00 87.25 405 HIS A CA 1
ATOM 3129 C C . HIS A 1 405 ? 2.676 9.777 -19.240 1.00 87.25 405 HIS A C 1
ATOM 3131 O O . HIS A 1 405 ? 2.023 9.014 -19.942 1.00 87.25 405 HIS A O 1
ATOM 3137 N N . TRP A 1 406 ? 2.180 10.299 -18.111 1.00 88.00 406 TRP A N 1
ATOM 3138 C CA . TRP A 1 406 ? 0.840 9.973 -17.597 1.00 88.00 406 TRP A CA 1
ATOM 3139 C C . TRP A 1 406 ? -0.093 11.183 -17.490 1.00 88.00 406 TRP A C 1
ATOM 3141 O O . TRP A 1 406 ? -1.221 11.034 -17.017 1.00 88.00 406 TRP A O 1
ATOM 3151 N N . GLY A 1 407 ? 0.343 12.377 -17.907 1.00 86.56 407 GLY A N 1
ATOM 3152 C CA . GLY A 1 407 ? -0.477 13.591 -17.863 1.00 86.56 407 GLY A CA 1
ATOM 3153 C C . GLY A 1 407 ? -0.828 14.047 -16.445 1.00 86.56 407 GLY A C 1
ATOM 3154 O O . GLY A 1 407 ? -1.811 14.759 -16.260 1.00 86.56 407 GLY A O 1
ATOM 3155 N N . LEU A 1 408 ? -0.077 13.615 -15.424 1.00 86.88 408 LEU A N 1
ATOM 3156 C CA . LEU A 1 408 ? -0.422 13.889 -14.030 1.00 86.88 408 LEU A CA 1
ATOM 3157 C C . LEU A 1 408 ? -0.071 15.331 -13.639 1.00 86.88 408 LEU A C 1
ATOM 3159 O O . LEU A 1 408 ? 1.070 15.787 -13.726 1.00 86.88 408 LEU A O 1
ATOM 3163 N N . GLY A 1 409 ? -1.072 16.043 -13.137 1.00 84.56 409 GLY A N 1
ATOM 3164 C CA . GLY A 1 409 ? -0.975 17.423 -12.677 1.00 84.56 409 GLY A CA 1
ATOM 3165 C C . GLY A 1 409 ? -2.133 17.799 -11.757 1.00 84.56 409 GLY A C 1
ATOM 3166 O O . GLY A 1 409 ? -3.080 17.031 -11.578 1.00 84.56 409 GLY A O 1
ATOM 3167 N N . TRP A 1 410 ? -2.068 18.994 -11.174 1.00 89.38 410 TRP A N 1
ATOM 3168 C CA . TRP A 1 410 ? -3.137 19.520 -10.322 1.00 89.38 410 TRP A CA 1
ATOM 3169 C C . TRP A 1 410 ? -4.449 19.628 -11.095 1.00 89.38 410 TRP A C 1
ATOM 3171 O O . TRP A 1 410 ? -4.537 20.396 -12.045 1.00 89.38 410 TRP A O 1
ATOM 3181 N N . PHE A 1 411 ? -5.443 18.835 -10.698 1.00 86.44 411 PHE A N 1
ATOM 3182 C CA . PHE A 1 411 ? -6.772 18.741 -11.310 1.00 86.44 411 PHE A CA 1
ATOM 3183 C C . PHE A 1 411 ? -6.788 18.439 -12.819 1.00 86.44 411 PHE A C 1
ATOM 3185 O O . PHE A 1 411 ? -7.850 18.462 -13.431 1.00 86.44 411 PHE A O 1
ATOM 3192 N N . SER A 1 412 ? -5.643 18.060 -13.393 1.00 83.81 412 SER A N 1
ATOM 3193 C CA . SER A 1 412 ? -5.469 17.698 -14.811 1.00 83.81 412 SER A CA 1
ATOM 3194 C C . SER A 1 412 ? -6.456 16.640 -15.306 1.00 83.81 412 SER A C 1
ATOM 3196 O O . SER A 1 412 ? -6.805 16.616 -16.477 1.00 83.81 412 SER A O 1
ATOM 3198 N N . TYR A 1 413 ? -6.929 15.774 -14.409 1.00 85.38 413 TYR A N 1
ATOM 3199 C CA . TYR A 1 413 ? -7.809 14.668 -14.759 1.00 85.38 413 TYR A CA 1
ATOM 3200 C C . TYR A 1 413 ? -9.304 15.024 -14.816 1.00 85.38 413 TYR A C 1
ATOM 3202 O O . TYR A 1 413 ? -10.109 14.229 -15.310 1.00 85.38 413 TYR A O 1
ATOM 3210 N N . TYR A 1 414 ? -9.699 16.199 -14.313 1.00 85.38 414 TYR A N 1
ATOM 3211 C CA . TYR A 1 414 ? -11.099 16.633 -14.227 1.00 85.38 414 TYR A CA 1
ATOM 3212 C C . TYR A 1 414 ? -11.587 17.206 -15.555 1.00 85.38 414 TYR A C 1
ATOM 3214 O O . TYR A 1 414 ? -11.869 18.392 -15.695 1.00 85.38 414 TYR A O 1
ATOM 3222 N N . GLU A 1 415 ? -11.702 16.326 -16.537 1.00 87.00 415 GLU A N 1
ATOM 3223 C CA . GLU A 1 415 ? -12.136 16.654 -17.886 1.00 87.00 415 GLU A CA 1
ATOM 3224 C C . GLU A 1 415 ? -13.363 15.819 -18.248 1.00 87.00 415 GLU A C 1
ATOM 3226 O O . GLU A 1 415 ? -13.506 14.674 -17.809 1.00 87.00 415 GLU A O 1
ATOM 3231 N N . TRP A 1 416 ? -14.239 16.362 -19.096 1.00 85.38 416 TRP A N 1
ATOM 3232 C CA . TRP A 1 416 ? -15.488 15.692 -19.476 1.00 85.38 416 TRP A CA 1
ATOM 3233 C C . TRP A 1 416 ? -15.259 14.303 -20.091 1.00 85.38 416 TRP A C 1
ATOM 3235 O O . TRP A 1 416 ? -15.990 13.358 -19.793 1.00 85.38 416 TRP A O 1
ATOM 3245 N N . ARG A 1 417 ? -14.174 14.144 -20.866 1.00 87.50 417 ARG A N 1
ATOM 3246 C CA . ARG A 1 417 ? -13.763 12.859 -21.459 1.00 87.50 417 ARG A CA 1
ATOM 3247 C C . ARG A 1 417 ? -13.559 11.746 -20.428 1.00 87.50 417 ARG A C 1
ATOM 3249 O O . ARG A 1 417 ? -13.824 10.585 -20.728 1.00 87.50 417 ARG A O 1
ATOM 3256 N N . ASN A 1 418 ? -13.182 12.091 -19.197 1.00 86.75 418 ASN A N 1
ATOM 3257 C CA . ASN A 1 418 ? -12.928 11.131 -18.123 1.00 86.75 418 ASN A CA 1
ATOM 3258 C C . ASN A 1 418 ? -14.173 10.821 -17.279 1.00 86.75 418 ASN A C 1
ATOM 3260 O O . ASN A 1 418 ? -14.084 10.022 -16.347 1.00 86.75 418 ASN A O 1
ATOM 3264 N N . GLY A 1 419 ? -15.343 11.398 -17.590 1.00 84.44 419 GLY A N 1
ATOM 3265 C CA . GLY A 1 419 ? -16.569 11.239 -16.796 1.00 84.44 419 GLY A CA 1
ATOM 3266 C C . GLY A 1 419 ? -16.972 9.778 -16.546 1.00 84.44 419 GLY A C 1
ATOM 3267 O O . GLY A 1 419 ? -17.428 9.434 -15.454 1.00 84.44 419 GLY A O 1
ATOM 3268 N N . HIS A 1 420 ? -16.717 8.887 -17.509 1.00 82.56 420 HIS A N 1
ATOM 3269 C CA . HIS A 1 420 ? -16.953 7.448 -17.365 1.00 82.56 420 HIS A CA 1
ATOM 3270 C C . HIS A 1 420 ? -16.102 6.818 -16.247 1.00 82.56 420 HIS A C 1
ATOM 3272 O O . HIS A 1 420 ? -16.611 6.028 -15.452 1.00 82.56 420 HIS A O 1
ATOM 3278 N N . ASN A 1 421 ? -14.838 7.226 -16.107 1.00 84.06 421 ASN A N 1
ATOM 3279 C CA . ASN A 1 421 ? -13.950 6.738 -15.051 1.00 84.06 421 ASN A CA 1
ATOM 3280 C C . ASN A 1 421 ? -14.417 7.195 -13.665 1.00 84.06 421 ASN A C 1
ATOM 3282 O O . ASN A 1 421 ? -14.364 6.425 -12.706 1.00 84.06 421 ASN A O 1
ATOM 3286 N N . PHE A 1 422 ? -14.941 8.420 -13.556 1.00 83.62 422 PHE A N 1
ATOM 3287 C CA . PHE A 1 422 ? -15.544 8.903 -12.311 1.00 83.62 422 PHE A CA 1
ATOM 3288 C C . PHE A 1 422 ? -16.805 8.119 -11.943 1.00 83.62 422 PHE A C 1
ATOM 3290 O O . PHE A 1 422 ? -17.022 7.859 -10.762 1.00 83.62 422 PHE A O 1
ATOM 3297 N N . CYS A 1 423 ? -17.601 7.680 -12.923 1.00 80.25 423 CYS A N 1
ATOM 3298 C CA . CYS A 1 423 ? -18.756 6.815 -12.670 1.00 80.25 423 CYS A CA 1
ATOM 3299 C C . CYS A 1 423 ? -18.333 5.439 -12.137 1.00 80.25 423 CYS A C 1
ATOM 3301 O O . CYS A 1 423 ? -18.941 4.941 -11.192 1.00 80.25 423 CYS A O 1
ATOM 3303 N N . ILE A 1 424 ? -17.261 4.859 -12.690 1.00 76.25 424 ILE A N 1
ATOM 3304 C CA . ILE A 1 424 ? -16.690 3.585 -12.219 1.00 76.25 424 ILE A CA 1
ATOM 3305 C C . ILE A 1 424 ? -16.151 3.723 -10.788 1.00 76.25 424 ILE A C 1
ATOM 3307 O O . ILE A 1 424 ? -16.336 2.832 -9.965 1.00 76.25 424 ILE A O 1
ATOM 3311 N N . ALA A 1 425 ? -15.522 4.853 -10.459 1.00 75.19 425 ALA A N 1
ATOM 3312 C CA . ALA A 1 425 ? -14.966 5.091 -9.129 1.00 75.19 425 ALA A CA 1
ATOM 3313 C C . ALA A 1 425 ? -15.973 5.664 -8.111 1.00 75.19 425 ALA A C 1
ATOM 3315 O O . ALA A 1 425 ? -15.686 5.688 -6.912 1.00 75.19 425 ALA A O 1
ATOM 3316 N N . ALA A 1 426 ? -17.158 6.108 -8.546 1.00 75.69 426 ALA A N 1
ATOM 3317 C CA . ALA A 1 426 ? -18.184 6.716 -7.696 1.00 75.69 426 ALA A CA 1
ATOM 3318 C C . ALA A 1 426 ? -18.512 5.908 -6.427 1.00 75.69 426 ALA A C 1
ATOM 3320 O O . ALA A 1 426 ? -18.636 6.519 -5.363 1.00 75.69 426 ALA A O 1
ATOM 3321 N N . PRO A 1 427 ? -18.595 4.567 -6.461 1.00 73.19 427 PRO A N 1
ATOM 3322 C CA . PRO A 1 427 ? -18.880 3.785 -5.266 1.00 73.19 427 PRO A CA 1
ATOM 3323 C C . PRO A 1 427 ? -17.874 3.968 -4.130 1.00 73.19 427 PRO A C 1
ATOM 3325 O O . PRO A 1 427 ? -18.265 4.042 -2.963 1.00 73.19 427 PRO A O 1
ATOM 3328 N N . LEU A 1 428 ? -16.587 4.098 -4.466 1.00 72.69 428 LEU A N 1
ATOM 3329 C CA . LEU A 1 428 ? -15.526 4.377 -3.503 1.00 72.69 428 LEU A CA 1
ATOM 3330 C C . LEU A 1 428 ? -15.774 5.721 -2.812 1.00 72.69 428 LEU A C 1
ATOM 3332 O O . LEU A 1 428 ? -15.793 5.798 -1.582 1.00 72.69 428 LEU A O 1
ATOM 3336 N N . PHE A 1 429 ? -15.998 6.775 -3.600 1.00 73.88 429 PHE A N 1
ATOM 3337 C CA . PHE A 1 429 ? -16.220 8.123 -3.075 1.00 73.88 429 PHE A CA 1
ATOM 3338 C C . PHE A 1 429 ? -17.515 8.225 -2.281 1.00 73.88 429 PHE A C 1
ATOM 3340 O O . PHE A 1 429 ? -17.524 8.848 -1.223 1.00 73.88 429 PHE A O 1
ATOM 3347 N N . ILE A 1 430 ? -18.589 7.576 -2.735 1.00 73.88 430 ILE A N 1
ATOM 3348 C CA . ILE A 1 430 ? -19.860 7.504 -2.010 1.00 73.88 430 ILE A CA 1
ATOM 3349 C C . ILE A 1 430 ? -19.652 6.799 -0.668 1.00 73.88 430 ILE A C 1
ATOM 3351 O O . ILE A 1 430 ? -20.109 7.299 0.359 1.00 73.88 430 ILE A O 1
ATOM 3355 N N . GLY A 1 431 ? -18.923 5.680 -0.645 1.00 69.00 431 GLY A N 1
ATOM 3356 C CA . GLY A 1 431 ? -18.622 4.952 0.584 1.00 69.00 431 GLY A CA 1
ATOM 3357 C C . GLY A 1 431 ? -17.846 5.793 1.598 1.00 69.00 431 GLY A C 1
ATOM 3358 O O . GLY A 1 431 ? -18.232 5.873 2.768 1.00 69.00 431 GLY A O 1
ATOM 3359 N N . VAL A 1 432 ? -16.806 6.490 1.136 1.00 71.19 432 VAL A N 1
ATOM 3360 C CA . VAL A 1 432 ? -16.028 7.428 1.957 1.00 71.19 432 VAL A CA 1
ATOM 3361 C C . VAL A 1 432 ? -16.891 8.604 2.424 1.00 71.19 432 VAL A C 1
ATOM 3363 O O . VAL A 1 432 ? -16.871 8.942 3.605 1.00 71.19 432 VAL A O 1
ATOM 3366 N N . ALA A 1 433 ? -17.701 9.198 1.546 1.00 74.50 433 ALA A N 1
ATOM 3367 C CA . ALA A 1 433 ? -18.571 10.323 1.879 1.00 74.50 433 ALA A CA 1
ATOM 3368 C C . ALA A 1 433 ? -19.645 9.945 2.910 1.00 74.50 433 ALA A C 1
ATOM 3370 O O . ALA A 1 433 ? -19.906 10.715 3.836 1.00 74.50 433 ALA A O 1
ATOM 3371 N N . ILE A 1 434 ? -20.240 8.751 2.802 1.00 70.69 434 ILE A N 1
ATOM 3372 C CA . ILE A 1 434 ? -21.175 8.220 3.803 1.00 70.69 434 ILE A CA 1
ATOM 3373 C C . ILE A 1 434 ? -20.460 8.058 5.144 1.00 70.69 434 ILE A C 1
ATOM 3375 O O . ILE A 1 434 ? -20.977 8.531 6.157 1.00 70.69 434 ILE A O 1
ATOM 3379 N N . ALA A 1 435 ? -19.269 7.453 5.158 1.00 67.38 435 ALA A N 1
ATOM 3380 C CA . ALA A 1 435 ? -18.499 7.274 6.385 1.00 67.38 435 ALA A CA 1
ATOM 3381 C C . ALA A 1 435 ? -18.148 8.624 7.041 1.00 67.38 435 ALA A C 1
ATOM 3383 O O . ALA A 1 435 ? -18.377 8.807 8.237 1.00 67.38 435 ALA A O 1
ATOM 3384 N N . LEU A 1 436 ? -17.694 9.605 6.254 1.00 70.56 436 LEU A N 1
ATOM 3385 C CA . LEU A 1 436 ? -17.394 10.960 6.727 1.00 70.56 436 LEU A CA 1
ATOM 3386 C C . LEU A 1 436 ? -18.644 11.701 7.223 1.00 70.56 436 LEU A C 1
ATOM 3388 O O . LEU A 1 436 ? -18.587 12.380 8.246 1.00 70.56 436 LEU A O 1
ATOM 3392 N N . ARG A 1 437 ? -19.796 11.550 6.557 1.00 71.56 437 ARG A N 1
ATOM 3393 C CA . ARG A 1 437 ? -21.072 12.156 6.979 1.00 71.56 437 ARG A CA 1
ATOM 3394 C C . ARG A 1 437 ? -21.609 11.536 8.266 1.00 71.56 437 ARG A C 1
ATOM 3396 O O . ARG A 1 437 ? -22.143 12.238 9.122 1.00 71.56 437 ARG A O 1
ATOM 3403 N N . MET A 1 438 ? -21.514 10.216 8.407 1.00 64.56 438 MET A N 1
ATOM 3404 C CA . MET A 1 438 ? -21.883 9.533 9.649 1.00 64.56 438 MET A CA 1
ATOM 3405 C C . MET A 1 438 ? -21.032 10.032 10.808 1.00 64.56 438 MET A C 1
ATOM 3407 O O . MET A 1 438 ? -21.536 10.244 11.909 1.00 64.56 438 MET A O 1
ATOM 3411 N N . LEU A 1 439 ? -19.758 10.267 10.533 1.00 64.31 439 LEU A N 1
ATOM 3412 C CA . LEU A 1 439 ? -18.824 10.778 11.505 1.00 64.31 439 LEU A CA 1
ATOM 3413 C C . LEU A 1 439 ? -19.136 12.229 11.878 1.00 64.31 439 LEU A C 1
ATOM 3415 O O . LEU A 1 439 ? -19.316 12.516 13.060 1.00 64.31 439 LEU A O 1
ATOM 3419 N N . SER A 1 440 ? -19.324 13.118 10.898 1.00 66.94 440 SER A N 1
ATOM 3420 C CA . SER A 1 440 ? -19.641 14.531 11.150 1.00 66.94 440 SER A CA 1
ATOM 3421 C C . SER A 1 440 ? -20.920 14.719 11.973 1.00 66.94 440 SER A C 1
ATOM 3423 O O . SER A 1 440 ? -20.981 15.591 12.840 1.00 66.94 440 SER A O 1
ATOM 3425 N N . ARG A 1 441 ? -21.921 13.853 11.771 1.00 64.88 441 ARG A N 1
ATOM 3426 C CA . ARG A 1 441 ? -23.157 13.834 12.568 1.00 64.88 441 ARG A CA 1
ATOM 3427 C C . ARG A 1 441 ? -22.934 13.416 14.020 1.00 64.88 441 ARG A C 1
ATOM 3429 O O . ARG A 1 441 ? -23.524 14.018 14.907 1.00 64.88 441 ARG A O 1
ATOM 3436 N N . ARG A 1 442 ? -22.095 12.408 14.269 1.00 62.62 442 ARG A N 1
ATOM 3437 C CA . ARG A 1 442 ? -21.815 11.895 15.626 1.00 62.62 442 ARG A CA 1
ATOM 3438 C C . ARG A 1 442 ? -20.924 12.812 16.440 1.00 62.62 442 ARG A C 1
ATOM 3440 O O . ARG A 1 442 ? -21.050 12.890 17.652 1.00 62.62 442 ARG A O 1
ATOM 3447 N N . ILE A 1 443 ? -20.026 13.498 15.753 1.00 59.00 443 ILE A N 1
ATOM 3448 C CA . ILE A 1 443 ? -19.165 14.511 16.344 1.00 59.00 443 ILE A CA 1
ATOM 3449 C C . ILE A 1 443 ? -19.991 15.715 16.806 1.00 59.00 443 ILE A C 1
ATOM 3451 O O . ILE A 1 443 ? -19.589 16.392 17.748 1.00 59.00 443 ILE A O 1
ATOM 3455 N N . GLY A 1 444 ? -21.140 15.962 16.160 1.00 55.78 444 GLY A N 1
ATOM 3456 C CA . GLY A 1 444 ? -21.886 17.203 16.284 1.00 55.78 444 GLY A CA 1
ATOM 3457 C C . GLY A 1 444 ? -20.998 18.327 15.774 1.00 55.78 444 GLY A C 1
ATOM 3458 O O . GLY A 1 444 ? -20.125 18.787 16.499 1.00 55.78 444 GLY A O 1
ATOM 3459 N N . TRP A 1 445 ? -21.167 18.733 14.516 1.00 52.72 445 TRP A N 1
ATOM 3460 C CA . TRP A 1 445 ? -20.349 19.749 13.844 1.00 52.72 445 TRP A CA 1
ATOM 3461 C C . TRP A 1 445 ? -20.445 21.118 14.554 1.00 52.72 445 TRP A C 1
ATOM 3463 O O . TRP A 1 445 ? -21.104 22.046 14.098 1.00 52.72 445 TRP A O 1
ATOM 3473 N N . ARG A 1 446 ? -19.807 21.244 15.720 1.00 48.75 446 ARG A N 1
ATOM 3474 C CA . ARG A 1 446 ? -19.741 22.446 16.541 1.00 48.75 446 ARG A CA 1
ATOM 3475 C C . ARG A 1 446 ? -18.564 23.265 16.030 1.00 48.75 446 ARG A C 1
ATOM 3477 O O . ARG A 1 446 ? -17.431 23.097 16.472 1.00 48.75 446 ARG A O 1
ATOM 3484 N N . TRP A 1 447 ? -18.860 24.180 15.111 1.00 51.56 447 TRP A N 1
ATOM 3485 C CA . TRP A 1 447 ? -17.950 25.221 14.608 1.00 51.56 447 TRP A CA 1
ATOM 3486 C C . TRP A 1 447 ? -17.391 26.153 15.695 1.00 51.56 447 TRP A C 1
ATOM 3488 O O . TRP A 1 447 ? -16.566 27.009 15.404 1.00 51.56 447 TRP A O 1
ATOM 3498 N N . SER A 1 448 ? -17.794 25.994 16.957 1.00 56.41 448 SER A N 1
ATOM 3499 C CA . SER A 1 448 ? -17.425 26.914 18.028 1.00 56.41 448 SER A CA 1
ATOM 3500 C C . SER A 1 448 ? -15.944 26.862 18.425 1.00 56.41 448 SER A C 1
ATOM 3502 O O . SER A 1 448 ? -15.478 27.815 19.043 1.00 56.41 448 SER A O 1
ATOM 3504 N N . ARG A 1 449 ? -15.182 25.796 18.096 1.00 60.47 449 ARG A N 1
ATOM 3505 C CA . ARG A 1 449 ? -13.727 25.684 18.387 1.00 60.47 449 ARG A CA 1
ATOM 3506 C C . ARG A 1 449 ? -12.947 24.844 17.349 1.00 60.47 449 ARG A C 1
ATOM 3508 O O . ARG A 1 449 ? -12.461 23.761 17.695 1.00 60.47 449 ARG A O 1
ATOM 3515 N N . PRO A 1 450 ? -12.758 25.326 16.106 1.00 63.09 450 PRO A N 1
ATOM 3516 C CA . PRO A 1 450 ? -12.144 24.547 15.022 1.00 63.09 450 PRO A CA 1
ATOM 3517 C C . PRO A 1 450 ? -10.705 24.102 15.332 1.00 63.09 450 PRO A C 1
ATOM 3519 O O . PRO A 1 450 ? -10.328 22.974 15.024 1.00 63.09 450 PRO A O 1
ATOM 3522 N N . HIS A 1 451 ? -9.921 24.930 16.031 1.00 67.25 451 HIS A N 1
ATOM 3523 C CA . HIS A 1 451 ? -8.525 24.620 16.355 1.00 67.25 451 HIS A CA 1
ATOM 3524 C C . HIS A 1 451 ? -8.368 23.357 17.219 1.00 67.25 451 HIS A C 1
ATOM 3526 O O . HIS A 1 451 ? -7.534 22.509 16.918 1.00 67.25 451 HIS A O 1
ATOM 3532 N N . ARG A 1 452 ? -9.200 23.175 18.259 1.00 66.19 452 ARG A N 1
ATOM 3533 C CA . ARG A 1 452 ? -9.135 21.979 19.131 1.00 66.19 452 ARG A CA 1
ATOM 3534 C C . ARG A 1 452 ? -9.432 20.698 18.355 1.00 66.19 452 ARG A C 1
ATOM 3536 O O . ARG A 1 452 ? -8.846 19.649 18.617 1.00 66.19 452 ARG A O 1
ATOM 3543 N N . TRP A 1 453 ? -10.327 20.816 17.384 1.00 65.31 453 TRP A N 1
ATOM 3544 C CA . TRP A 1 453 ? -10.767 19.725 16.537 1.00 65.31 453 TRP A CA 1
ATOM 3545 C C . TRP A 1 453 ? -9.673 19.287 15.566 1.00 65.31 453 TRP A C 1
ATOM 3547 O O . TRP A 1 453 ? -9.318 18.112 15.523 1.00 65.31 453 TRP A O 1
ATOM 3557 N N . ILE A 1 454 ? -9.060 20.251 14.875 1.00 68.81 454 ILE A N 1
ATOM 3558 C CA . ILE A 1 454 ? -7.920 20.011 13.985 1.00 68.81 454 ILE A CA 1
ATOM 3559 C C . ILE A 1 454 ? -6.756 19.402 14.769 1.00 68.81 454 ILE A C 1
ATOM 3561 O O . ILE A 1 454 ? -6.192 18.400 14.340 1.00 68.81 454 ILE A O 1
ATOM 3565 N N . THR A 1 455 ? -6.435 19.933 15.955 1.00 68.50 455 THR A N 1
ATOM 3566 C CA . THR A 1 455 ? -5.360 19.360 16.774 1.00 68.50 455 THR A CA 1
ATOM 3567 C C . THR A 1 455 ? -5.651 17.925 17.204 1.00 68.50 455 THR A C 1
ATOM 3569 O O . THR A 1 455 ? -4.735 17.110 17.206 1.00 68.50 455 THR A O 1
ATOM 3572 N N . SER A 1 456 ? -6.904 17.591 17.524 1.00 67.31 456 SER A N 1
ATOM 3573 C CA . SER A 1 456 ? -7.261 16.223 17.906 1.00 67.31 456 SER A CA 1
ATOM 3574 C C . SER A 1 456 ? -7.235 15.275 16.705 1.00 67.31 456 SER A C 1
ATOM 3576 O O . SER A 1 456 ? -6.654 14.200 16.770 1.00 67.31 456 SER A O 1
ATOM 3578 N N . LEU A 1 457 ? -7.749 15.697 15.549 1.00 68.50 457 LEU A N 1
ATOM 3579 C CA . LEU A 1 457 ? -7.684 14.904 14.322 1.00 68.50 457 LEU A CA 1
ATOM 3580 C C . LEU A 1 457 ? -6.237 14.608 13.898 1.00 68.50 457 LEU A C 1
ATOM 3582 O O . LEU A 1 457 ? -5.914 13.478 13.540 1.00 68.50 457 LEU A O 1
ATOM 3586 N N . VAL A 1 458 ? -5.367 15.618 13.956 1.00 71.38 458 VAL A N 1
ATOM 3587 C CA . VAL A 1 458 ? -3.968 15.514 13.526 1.00 71.38 458 VAL A CA 1
ATOM 3588 C C . VAL A 1 458 ? -3.145 14.695 14.522 1.00 71.38 458 VAL A C 1
ATOM 3590 O O . VAL A 1 458 ? -2.465 13.754 14.123 1.00 71.38 458 VAL A O 1
ATOM 3593 N N . PHE A 1 459 ? -3.210 15.015 15.817 1.00 71.81 459 PHE A N 1
ATOM 3594 C CA . PHE A 1 459 ? -2.308 14.432 16.818 1.00 71.81 459 PHE A CA 1
ATOM 3595 C C . PHE A 1 459 ? -2.907 13.267 17.614 1.00 71.81 459 PHE A C 1
ATOM 3597 O O . PHE A 1 459 ? -2.159 12.464 18.170 1.00 71.81 459 PHE A O 1
ATOM 3604 N N . ASP A 1 460 ? -4.230 13.132 17.673 1.00 69.38 460 ASP A N 1
ATOM 3605 C CA . ASP A 1 460 ? -4.865 11.998 18.353 1.00 69.38 460 ASP A CA 1
ATOM 3606 C C . ASP A 1 460 ? -5.247 10.880 17.379 1.00 69.38 460 ASP A C 1
ATOM 3608 O O . ASP A 1 460 ? -5.450 9.761 17.836 1.00 69.38 460 ASP A O 1
ATOM 3612 N N . SER A 1 461 ? -5.274 11.136 16.060 1.00 74.12 461 SER A N 1
ATOM 3613 C CA . SER A 1 461 ? -5.573 10.125 15.033 1.00 74.12 461 SER A CA 1
ATOM 3614 C C . SER A 1 461 ? -4.620 10.164 13.821 1.00 74.12 461 SER A C 1
ATOM 3616 O O . SER A 1 461 ? -5.027 10.477 12.695 1.00 74.12 461 SER A O 1
ATOM 3618 N N . PRO A 1 462 ? -3.337 9.780 13.991 1.00 80.94 462 PRO A N 1
ATOM 3619 C CA . PRO A 1 462 ? -2.358 9.810 12.903 1.00 80.94 462 PRO A CA 1
ATOM 3620 C C . PRO A 1 462 ? -2.760 8.981 11.676 1.00 80.94 462 PRO A C 1
ATOM 3622 O O . PRO A 1 462 ? -2.428 9.360 10.555 1.00 80.94 462 PRO A O 1
ATOM 3625 N N . GLN A 1 463 ? -3.469 7.855 11.854 1.00 82.38 463 GLN A N 1
ATOM 3626 C CA . GLN A 1 463 ? -3.909 7.025 10.722 1.00 82.38 463 GLN A CA 1
ATOM 3627 C C . GLN A 1 463 ? -5.023 7.690 9.912 1.00 82.38 463 GLN A C 1
ATOM 3629 O O . GLN A 1 463 ? -5.013 7.607 8.686 1.00 82.38 463 GLN A O 1
ATOM 3634 N N . THR A 1 464 ? -5.951 8.384 10.571 1.00 79.44 464 THR A N 1
ATOM 3635 C CA . THR A 1 464 ? -6.966 9.175 9.869 1.00 79.44 464 THR A CA 1
ATOM 3636 C C . THR A 1 464 ? -6.323 10.343 9.140 1.00 79.44 464 THR A C 1
ATOM 3638 O O . THR A 1 464 ? -6.648 10.586 7.984 1.00 79.44 464 THR A O 1
ATOM 3641 N N . CYS A 1 465 ? -5.388 11.048 9.781 1.00 82.75 465 CYS A N 1
ATOM 3642 C CA . CYS A 1 465 ? -4.661 12.135 9.131 1.00 82.75 465 CYS A CA 1
ATOM 3643 C C . CYS A 1 465 ? -3.920 11.636 7.880 1.00 82.75 465 CYS A C 1
ATOM 3645 O O . CYS A 1 465 ? -4.015 12.252 6.820 1.00 82.75 465 CYS A O 1
ATOM 3647 N N . TRP A 1 466 ? -3.270 10.472 7.971 1.00 88.62 466 TRP A N 1
ATOM 3648 C CA . TRP A 1 466 ? -2.628 9.835 6.825 1.00 88.62 466 TRP A CA 1
ATOM 3649 C C . TRP A 1 466 ? -3.625 9.478 5.718 1.00 88.62 466 TRP A C 1
ATOM 3651 O O . TRP A 1 466 ? -3.386 9.819 4.562 1.00 88.62 466 TRP A O 1
ATOM 3661 N N . LEU A 1 467 ? -4.775 8.886 6.061 1.00 86.88 467 LEU A N 1
ATOM 3662 C CA . LEU A 1 467 ? -5.839 8.602 5.097 1.00 86.88 467 LEU A CA 1
ATOM 3663 C C . LEU A 1 467 ? -6.347 9.870 4.402 1.00 86.88 467 LEU A C 1
ATOM 3665 O O . LEU A 1 467 ? -6.491 9.878 3.186 1.00 86.88 467 LEU A O 1
ATOM 3669 N N . LEU A 1 468 ? -6.616 10.940 5.153 1.00 84.62 468 LEU A N 1
ATOM 3670 C CA . LEU A 1 468 ? -7.100 12.205 4.598 1.00 84.62 468 LEU A CA 1
ATOM 3671 C C . LEU A 1 468 ? -6.057 12.853 3.683 1.00 84.62 468 LEU A C 1
ATOM 3673 O O . LEU A 1 468 ? -6.416 13.355 2.621 1.00 84.62 468 LEU A O 1
ATOM 3677 N N . ALA A 1 469 ? -4.775 12.792 4.049 1.00 89.19 469 ALA A N 1
ATOM 3678 C CA . ALA A 1 469 ? -3.688 13.257 3.194 1.00 89.19 469 ALA A CA 1
ATOM 3679 C C . ALA A 1 469 ? -3.621 12.452 1.886 1.00 89.19 469 ALA A C 1
ATOM 3681 O O . ALA A 1 469 ? -3.524 13.038 0.809 1.00 89.19 469 ALA A O 1
ATOM 3682 N N . MET A 1 470 ? -3.744 11.121 1.958 1.00 91.00 470 MET A N 1
ATOM 3683 C CA . MET A 1 470 ? -3.813 10.271 0.767 1.00 91.00 470 MET A CA 1
ATOM 3684 C C . MET A 1 470 ? -5.050 10.596 -0.079 1.00 91.00 470 MET A C 1
ATOM 3686 O O . MET A 1 470 ? -4.926 10.836 -1.272 1.00 91.00 470 MET A O 1
ATOM 3690 N N . LEU A 1 471 ? -6.241 10.697 0.508 1.00 87.25 471 LEU A N 1
ATOM 3691 C CA . LEU A 1 471 ? -7.450 11.069 -0.233 1.00 87.25 471 LEU A CA 1
ATOM 3692 C C . LEU A 1 471 ? -7.329 12.455 -0.886 1.00 87.25 471 LEU A C 1
ATOM 3694 O O . LEU A 1 471 ? -7.778 12.628 -2.015 1.00 87.25 471 LEU A O 1
ATOM 3698 N N . GLY A 1 472 ? -6.677 13.416 -0.228 1.00 88.31 472 GLY A N 1
ATOM 3699 C CA . GLY A 1 472 ? -6.387 14.733 -0.798 1.00 88.31 472 GLY A CA 1
ATOM 3700 C C . GLY A 1 472 ? -5.435 14.670 -1.995 1.00 88.31 472 GLY A C 1
ATOM 3701 O O . GLY A 1 472 ? -5.706 15.277 -3.029 1.00 88.31 472 GLY A O 1
ATOM 3702 N N . ILE A 1 473 ? -4.351 13.893 -1.903 1.00 90.69 473 ILE A N 1
ATOM 3703 C CA . ILE A 1 473 ? -3.431 13.660 -3.032 1.00 90.69 473 ILE A CA 1
ATOM 3704 C C . ILE A 1 473 ? -4.165 12.968 -4.185 1.00 90.69 473 ILE A C 1
ATOM 3706 O O . ILE A 1 473 ? -4.055 13.393 -5.334 1.00 90.69 473 ILE A O 1
ATOM 3710 N N . ALA A 1 474 ? -4.950 11.938 -3.874 1.00 88.75 474 ALA A N 1
ATOM 3711 C CA . ALA A 1 474 ? -5.731 11.194 -4.848 1.00 88.75 474 ALA A CA 1
ATOM 3712 C C . ALA A 1 474 ? -6.719 12.095 -5.596 1.00 88.75 474 ALA A C 1
ATOM 3714 O O . ALA A 1 474 ? -6.774 12.068 -6.820 1.00 88.75 474 ALA A O 1
ATOM 3715 N N . ALA A 1 475 ? -7.452 12.935 -4.863 1.00 85.38 475 ALA A N 1
ATOM 3716 C CA . ALA A 1 475 ? -8.431 13.847 -5.434 1.00 85.38 475 ALA A CA 1
ATOM 3717 C C . ALA A 1 475 ? -7.801 14.969 -6.271 1.00 85.38 475 ALA A C 1
ATOM 3719 O O . ALA A 1 475 ? -8.485 15.537 -7.111 1.00 85.38 475 ALA A O 1
ATOM 3720 N N . THR A 1 476 ? -6.533 15.321 -6.051 1.00 87.75 476 THR A N 1
ATOM 3721 C CA . THR A 1 476 ? -5.910 16.484 -6.707 1.00 87.75 476 THR A CA 1
ATOM 3722 C C . THR A 1 476 ? -4.960 16.117 -7.835 1.00 87.75 476 THR A C 1
ATOM 3724 O O . THR A 1 476 ? -4.796 16.917 -8.751 1.00 87.75 476 THR A O 1
ATOM 3727 N N . ARG A 1 477 ? -4.299 14.956 -7.775 1.00 86.94 477 ARG A N 1
ATOM 3728 C CA . ARG A 1 477 ? -3.174 14.636 -8.669 1.00 86.94 477 ARG A CA 1
ATOM 3729 C C . ARG A 1 477 ? -3.194 13.237 -9.268 1.00 86.94 477 ARG A C 1
ATOM 3731 O O . ARG A 1 477 ? -2.270 12.920 -10.006 1.00 86.94 477 ARG A O 1
ATOM 3738 N N . MET A 1 478 ? -4.167 12.391 -8.934 1.00 86.50 478 MET A N 1
ATOM 3739 C CA . MET A 1 478 ? -4.210 11.015 -9.430 1.00 86.50 478 MET A CA 1
ATOM 3740 C C . MET A 1 478 ? -5.404 10.778 -10.342 1.00 86.50 478 MET A C 1
ATOM 3742 O O . MET A 1 478 ? -6.485 11.330 -10.140 1.00 86.50 478 MET A O 1
ATOM 3746 N N . HIS A 1 479 ? -5.211 9.875 -11.298 1.00 87.50 479 HIS A N 1
ATOM 3747 C CA . HIS A 1 479 ? -6.300 9.315 -12.084 1.00 87.50 479 HIS A CA 1
ATOM 3748 C C . HIS A 1 479 ? -7.253 8.543 -11.176 1.00 87.50 479 HIS A C 1
ATOM 3750 O O . HIS A 1 479 ? -6.840 7.775 -10.302 1.00 87.50 479 HIS A O 1
ATOM 3756 N N . VAL A 1 480 ? -8.551 8.735 -11.379 1.00 83.25 480 VAL A N 1
ATOM 3757 C CA . VAL A 1 480 ? -9.573 8.226 -10.460 1.00 83.25 480 VAL A CA 1
ATOM 3758 C C . VAL A 1 480 ? -9.570 6.687 -10.351 1.00 83.25 480 VAL A C 1
ATOM 3760 O O . VAL A 1 480 ? -9.883 6.130 -9.299 1.00 83.25 480 VAL A O 1
ATOM 3763 N N . GLN A 1 481 ? -9.127 5.990 -11.404 1.00 80.31 481 GLN A N 1
ATOM 3764 C CA . GLN A 1 481 ? -9.050 4.527 -11.471 1.00 80.31 481 GLN A CA 1
ATOM 3765 C C . GLN A 1 481 ? -8.001 3.937 -10.521 1.00 80.31 481 GLN A C 1
ATOM 3767 O O . GLN A 1 481 ? -8.127 2.786 -10.101 1.00 80.31 481 GLN A O 1
ATOM 3772 N N . VAL A 1 482 ? -6.962 4.699 -10.160 1.00 84.31 482 VAL A N 1
ATOM 3773 C CA . VAL A 1 482 ? -5.884 4.201 -9.288 1.00 84.31 482 VAL A CA 1
ATOM 3774 C C . VAL A 1 482 ? -6.102 4.527 -7.811 1.00 84.31 482 VAL A C 1
ATOM 3776 O O . VAL A 1 482 ? -5.372 4.019 -6.958 1.00 84.31 482 VAL A O 1
ATOM 3779 N N . VAL A 1 483 ? -7.135 5.308 -7.474 1.00 84.56 483 VAL A N 1
ATOM 3780 C CA . VAL A 1 483 ? -7.388 5.781 -6.102 1.00 84.56 483 VAL A CA 1
ATOM 3781 C C . VAL A 1 483 ? -7.611 4.624 -5.132 1.00 84.56 483 VAL A C 1
ATOM 3783 O O . VAL A 1 483 ? -7.017 4.614 -4.054 1.00 84.56 483 VAL A O 1
ATOM 3786 N N . THR A 1 484 ? -8.394 3.610 -5.515 1.00 81.19 484 THR A N 1
ATOM 3787 C CA . THR A 1 484 ? -8.624 2.429 -4.665 1.00 81.19 484 THR A CA 1
ATOM 3788 C C . THR A 1 484 ? -7.312 1.720 -4.331 1.00 81.19 484 THR A C 1
ATOM 3790 O O . THR A 1 484 ? -7.082 1.371 -3.177 1.00 81.19 484 THR A O 1
ATOM 3793 N N . ARG A 1 485 ? -6.427 1.550 -5.322 1.00 86.62 485 ARG A N 1
ATOM 3794 C CA . ARG A 1 485 ? -5.117 0.888 -5.173 1.00 86.62 485 ARG A CA 1
ATOM 3795 C C . ARG A 1 485 ? -4.174 1.709 -4.300 1.00 86.62 485 ARG A C 1
ATOM 3797 O O . ARG A 1 485 ? -3.368 1.155 -3.560 1.00 86.62 485 ARG A O 1
ATOM 3804 N N . PHE A 1 486 ? -4.298 3.031 -4.368 1.00 88.94 486 PHE A N 1
ATOM 3805 C CA . PHE A 1 486 ? -3.512 3.953 -3.569 1.00 88.94 486 PHE A CA 1
ATOM 3806 C C . PHE A 1 486 ? -3.875 3.884 -2.083 1.00 88.94 486 PHE A C 1
ATOM 3808 O O . PHE A 1 486 ? -2.990 3.697 -1.255 1.00 88.94 486 PHE A O 1
ATOM 3815 N N . VAL A 1 487 ? -5.164 3.956 -1.731 1.00 87.81 487 VAL A N 1
ATOM 3816 C CA . VAL A 1 487 ? -5.610 3.910 -0.321 1.00 87.81 487 VAL A CA 1
ATOM 3817 C C . VAL A 1 487 ? -5.690 2.492 0.257 1.00 87.81 487 VAL A C 1
ATOM 3819 O O . VAL A 1 487 ? -5.886 2.333 1.464 1.00 87.81 487 VAL A O 1
ATOM 3822 N N . PHE A 1 488 ? -5.484 1.465 -0.578 1.00 86.62 488 PHE A N 1
ATOM 3823 C CA . PHE A 1 488 ? -5.616 0.040 -0.248 1.00 86.62 488 PHE A CA 1
ATOM 3824 C C . PHE A 1 488 ? -4.812 -0.407 0.986 1.00 86.62 488 PHE A C 1
ATOM 3826 O O . PHE A 1 488 ? -5.165 -1.396 1.629 1.00 86.62 488 PHE A O 1
ATOM 3833 N N . VAL A 1 489 ? -3.744 0.312 1.337 1.00 90.56 489 VAL A N 1
ATOM 3834 C CA . VAL A 1 489 ? -2.826 -0.031 2.435 1.00 90.56 489 VAL A CA 1
ATOM 3835 C C . VAL A 1 489 ? -3.205 0.554 3.796 1.00 90.56 489 VAL A C 1
ATOM 3837 O O . VAL A 1 489 ? -2.564 0.228 4.793 1.00 90.56 489 VAL A O 1
ATOM 3840 N N . CYS A 1 490 ? -4.216 1.422 3.870 1.00 90.31 490 CYS A N 1
ATOM 3841 C CA . CYS A 1 490 ? -4.543 2.158 5.090 1.00 90.31 490 CYS A CA 1
ATOM 3842 C C . CYS A 1 490 ? -5.604 1.422 5.939 1.00 90.31 490 CYS A C 1
ATOM 3844 O O . CYS A 1 490 ? -6.751 1.314 5.505 1.00 90.31 490 CYS A O 1
ATOM 3846 N N . PRO A 1 491 ? -5.309 0.963 7.175 1.00 89.75 491 PRO A N 1
ATOM 3847 C CA . PRO A 1 491 ? -6.312 0.300 8.018 1.00 89.75 491 PRO A CA 1
ATOM 3848 C C . PRO A 1 491 ? -7.510 1.194 8.374 1.00 89.75 491 PRO A C 1
ATOM 3850 O O . PRO A 1 491 ? -8.646 0.719 8.408 1.00 89.75 491 PRO A O 1
ATOM 3853 N N . ALA A 1 492 ? -7.283 2.499 8.583 1.00 85.44 492 ALA A N 1
ATOM 3854 C CA . ALA A 1 492 ? -8.345 3.463 8.885 1.00 85.44 492 ALA A CA 1
ATOM 3855 C C . ALA A 1 492 ? -9.413 3.536 7.781 1.00 85.44 492 ALA A C 1
ATOM 3857 O O . ALA A 1 492 ? -10.594 3.707 8.081 1.00 85.44 492 ALA A O 1
ATOM 3858 N N . PHE A 1 493 ? -9.022 3.337 6.518 1.00 85.75 493 PHE A N 1
ATOM 3859 C CA . PHE A 1 493 ? -9.955 3.296 5.395 1.00 85.75 493 PHE A CA 1
ATOM 3860 C C . PHE A 1 493 ? -10.969 2.155 5.557 1.00 85.75 493 PHE A C 1
ATOM 3862 O O . PHE A 1 493 ? -12.177 2.384 5.508 1.00 85.75 493 PHE A O 1
ATOM 3869 N N . TYR A 1 494 ? -10.500 0.943 5.859 1.00 87.00 494 TYR A N 1
ATOM 3870 C CA . TYR A 1 494 ? -11.384 -0.210 6.050 1.00 87.00 494 TYR A CA 1
ATOM 3871 C C . TYR A 1 494 ? -12.215 -0.124 7.324 1.00 87.00 494 TYR A C 1
ATOM 3873 O O . TYR A 1 494 ? -13.345 -0.603 7.327 1.00 87.00 494 TYR A O 1
ATOM 3881 N N . LEU A 1 495 ? -11.713 0.509 8.389 1.00 83.88 495 LEU A N 1
ATOM 3882 C CA . LEU A 1 495 ? -12.519 0.766 9.589 1.00 83.88 495 LEU A CA 1
ATOM 3883 C C . LEU A 1 495 ? -13.696 1.695 9.296 1.00 83.88 495 LEU A C 1
ATOM 3885 O O . LEU A 1 495 ? -14.802 1.428 9.762 1.00 83.88 495 LEU A O 1
ATOM 3889 N N . LEU A 1 496 ? -13.483 2.746 8.501 1.00 79.56 496 LEU A N 1
ATOM 3890 C CA . LEU A 1 496 ? -14.549 3.658 8.083 1.00 79.56 496 LEU A CA 1
ATOM 3891 C C . LEU A 1 496 ? -15.601 2.944 7.224 1.00 79.56 496 LEU A C 1
ATOM 3893 O O . LEU A 1 496 ? -16.798 3.085 7.483 1.00 79.56 496 LEU A O 1
ATOM 3897 N N . LEU A 1 497 ? -15.170 2.124 6.260 1.00 79.62 497 LEU A N 1
ATOM 3898 C CA . LEU A 1 497 ? -16.087 1.301 5.463 1.00 79.62 497 LEU A CA 1
ATOM 3899 C C . LEU A 1 497 ? -16.811 0.253 6.321 1.00 79.62 497 LEU A C 1
ATOM 3901 O O . LEU A 1 497 ? -18.010 0.037 6.157 1.00 79.62 497 LEU A O 1
ATOM 3905 N N . GLY A 1 498 ? -16.107 -0.369 7.268 1.00 81.56 498 GLY A N 1
ATOM 3906 C CA . GLY A 1 498 ? -16.656 -1.339 8.213 1.00 81.56 498 GLY A CA 1
ATOM 3907 C C . GLY A 1 498 ? -17.734 -0.735 9.107 1.00 81.56 498 GLY A C 1
ATOM 3908 O O . GLY A 1 498 ? -18.798 -1.328 9.274 1.00 81.56 498 GLY A O 1
ATOM 3909 N N . ALA A 1 499 ? -17.490 0.468 9.628 1.00 77.06 499 ALA A N 1
ATOM 3910 C CA . ALA A 1 499 ? -18.439 1.239 10.425 1.00 77.06 499 ALA A CA 1
ATOM 3911 C C . ALA A 1 499 ? -19.696 1.614 9.626 1.00 77.06 499 ALA A C 1
ATOM 3913 O O . ALA A 1 499 ? -20.819 1.399 10.089 1.00 77.06 499 ALA A O 1
ATOM 3914 N N . ALA A 1 500 ? -19.516 2.122 8.402 1.00 73.88 500 ALA A N 1
ATOM 3915 C CA . ALA A 1 500 ? -20.626 2.457 7.513 1.00 73.88 500 ALA A CA 1
ATOM 3916 C C . ALA A 1 500 ? -21.445 1.212 7.128 1.00 73.88 500 ALA A C 1
ATOM 3918 O O . ALA A 1 500 ? -22.678 1.216 7.194 1.00 73.88 500 ALA A O 1
ATOM 3919 N N . GLY A 1 501 ? -20.762 0.117 6.784 1.00 74.12 501 GLY A N 1
ATOM 3920 C CA . GLY A 1 501 ? -21.383 -1.155 6.435 1.00 74.12 501 GLY A CA 1
ATOM 3921 C C . GLY A 1 501 ? -22.173 -1.759 7.596 1.00 74.12 501 GLY A C 1
ATOM 3922 O O . GLY A 1 501 ? -23.333 -2.129 7.401 1.00 74.12 501 GLY A O 1
ATOM 3923 N N . ALA A 1 502 ? -21.593 -1.791 8.802 1.00 72.50 502 ALA A N 1
ATOM 3924 C CA . ALA A 1 502 ? -22.245 -2.285 10.015 1.00 72.50 502 ALA A CA 1
ATOM 3925 C C . ALA A 1 502 ? -23.542 -1.527 10.324 1.00 72.50 502 ALA A C 1
ATOM 3927 O O . ALA A 1 502 ? -24.579 -2.163 10.494 1.00 72.50 502 ALA A O 1
ATOM 3928 N N . ALA A 1 503 ? -23.508 -0.192 10.288 1.00 67.00 503 ALA A N 1
ATOM 3929 C CA . ALA A 1 503 ? -24.672 0.638 10.593 1.00 67.00 503 ALA A CA 1
ATOM 3930 C C . ALA A 1 503 ? -25.807 0.527 9.559 1.00 67.00 503 ALA A C 1
ATOM 3932 O O . ALA A 1 503 ? -26.972 0.742 9.888 1.00 67.00 503 ALA A O 1
ATOM 3933 N N . SER A 1 504 ? -25.487 0.221 8.297 1.00 65.25 504 SER A N 1
ATOM 3934 C CA . SER A 1 504 ? -26.494 0.129 7.231 1.00 65.25 504 SER A CA 1
ATOM 3935 C C . SER A 1 504 ? -27.319 -1.163 7.270 1.00 65.25 504 SER A C 1
ATOM 3937 O O . SER A 1 504 ? -28.409 -1.206 6.697 1.00 65.25 504 SER A O 1
ATOM 3939 N N . GLY A 1 505 ? -26.779 -2.245 7.851 1.00 61.69 505 GLY A N 1
ATOM 3940 C CA . GLY A 1 505 ? -27.339 -3.602 7.772 1.00 61.69 505 GLY A CA 1
ATOM 3941 C C . GLY A 1 505 ? -27.468 -4.176 6.346 1.00 61.69 505 GLY A C 1
ATOM 3942 O O . GLY A 1 505 ? -27.927 -5.304 6.174 1.00 61.69 505 GLY A O 1
ATOM 3943 N N . LYS A 1 506 ? -27.067 -3.423 5.309 1.00 62.06 506 LYS A N 1
ATOM 3944 C CA . LYS A 1 506 ? -27.212 -3.743 3.879 1.00 62.06 506 LYS A CA 1
ATOM 3945 C C . LYS A 1 506 ? -25.847 -4.019 3.248 1.00 62.06 506 LYS A C 1
ATOM 3947 O O . LYS A 1 506 ? -25.486 -3.419 2.238 1.00 62.06 506 LYS A O 1
ATOM 3952 N N . TYR A 1 507 ? -25.109 -4.964 3.830 1.00 58.25 507 TYR A N 1
ATOM 3953 C CA . TYR A 1 507 ? -23.734 -5.320 3.447 1.00 58.25 507 TYR A CA 1
ATOM 3954 C C . TYR A 1 507 ? -23.561 -5.542 1.934 1.00 58.25 507 TYR A C 1
ATOM 3956 O O . TYR A 1 507 ? -22.605 -5.056 1.340 1.00 58.25 507 TYR A O 1
ATOM 3964 N N . TRP A 1 508 ? -24.531 -6.204 1.297 1.00 51.72 508 TRP A N 1
ATOM 3965 C CA . TRP A 1 508 ? -24.529 -6.479 -0.142 1.00 51.72 508 TRP A CA 1
ATOM 3966 C C . TRP A 1 508 ? -24.747 -5.248 -1.009 1.00 51.72 508 TRP A C 1
ATOM 3968 O O . TRP A 1 508 ? -24.165 -5.164 -2.078 1.00 51.72 508 TRP A O 1
ATOM 3978 N N . GLY A 1 509 ? -25.569 -4.297 -0.562 1.00 52.69 509 GLY A N 1
ATOM 3979 C CA . GLY A 1 509 ? -25.862 -3.097 -1.340 1.00 52.69 509 GLY A CA 1
ATOM 3980 C C . GLY A 1 509 ? -24.640 -2.196 -1.474 1.00 52.69 509 GLY A C 1
ATOM 3981 O O . GLY A 1 509 ? -24.481 -1.598 -2.523 1.00 52.69 509 GLY A O 1
ATOM 3982 N N . PHE A 1 510 ? -23.777 -2.176 -0.452 1.00 51.31 510 PHE A N 1
ATOM 3983 C CA . PHE A 1 510 ? -22.510 -1.443 -0.433 1.00 51.31 510 PHE A CA 1
ATOM 3984 C C . PHE A 1 510 ? -21.389 -2.229 -1.125 1.00 51.31 510 PHE A C 1
ATOM 3986 O O . PHE A 1 510 ? -20.575 -1.642 -1.823 1.00 51.31 510 PHE A O 1
ATOM 3993 N N . LEU A 1 511 ? -21.376 -3.563 -0.993 1.00 51.91 511 LEU A N 1
ATOM 3994 C CA . LEU A 1 511 ? -20.436 -4.436 -1.701 1.00 51.91 511 LEU A CA 1
ATOM 3995 C C . LEU A 1 511 ? -20.660 -4.440 -3.218 1.00 51.91 511 LEU A C 1
ATOM 3997 O O . LEU A 1 511 ? -19.688 -4.350 -3.937 1.00 51.91 511 LEU A O 1
ATOM 4001 N N . LEU A 1 512 ? -21.907 -4.500 -3.698 1.00 50.19 512 LEU A N 1
ATOM 4002 C CA . LEU A 1 512 ? -22.249 -4.416 -5.132 1.00 50.19 512 LEU A CA 1
ATOM 4003 C C . LEU A 1 512 ? -22.030 -3.026 -5.731 1.00 50.19 512 LEU A C 1
ATOM 4005 O O . LEU A 1 512 ? -22.094 -2.866 -6.943 1.00 50.19 512 LEU A O 1
ATOM 4009 N N . THR A 1 513 ? -21.887 -2.004 -4.885 1.00 50.94 513 THR A N 1
ATOM 4010 C CA . THR A 1 513 ? -21.360 -0.718 -5.343 1.00 50.94 513 THR A CA 1
ATOM 4011 C C . THR A 1 513 ? -19.834 -0.794 -5.362 1.00 50.94 513 THR A C 1
ATOM 4013 O O . THR A 1 513 ? -19.222 -0.373 -6.326 1.00 50.94 513 THR A O 1
ATOM 4016 N N . TYR A 1 514 ? -19.213 -1.323 -4.307 1.00 50.38 514 TYR A N 1
ATOM 4017 C CA . TYR A 1 514 ? -17.762 -1.331 -4.117 1.00 50.38 514 TYR A CA 1
ATOM 4018 C C . TYR A 1 514 ? -16.987 -2.320 -5.013 1.00 50.38 514 TYR A C 1
ATOM 4020 O O . TYR A 1 514 ? -15.814 -2.073 -5.261 1.00 50.38 514 TYR A O 1
ATOM 4028 N N . VAL A 1 515 ? -17.607 -3.410 -5.470 1.00 41.94 515 VAL A N 1
ATOM 4029 C CA . VAL A 1 515 ? -17.086 -4.451 -6.383 1.00 41.94 515 VAL A CA 1
ATOM 4030 C C . VAL A 1 515 ? -17.861 -4.374 -7.683 1.00 41.94 515 VAL A C 1
ATOM 4032 O O . VAL A 1 515 ? -17.203 -4.420 -8.743 1.00 41.94 515 VAL A O 1
#

InterPro domains:
  IPR007315 GPI mannosyltransferase 2 [PF04188] (51-146)
  IPR007315 GPI mannosyltransferase 2 [PF04188] (210-495)
  IPR007315 GPI mannosyltransferase 2 [PTHR12468] (43-500)

Secondary structure (DSSP, 8-state):
-HHHHHH-HHHHHHHH-------S------HHHHHHHHHHS-HHHHHHHHHHHHHHHHHHHHHHHHHSPP--THHHHHHHHHHHHHGGG---PPPS-GGGG-TTHHHHHHHHHH-S-SGGGGGS-THHHHHHHHHHHHSTT-HHHHHHHHHHHHHHHHHHHHHHHHHHHHHSS--HHHHHHTSPPHHHHTSSS-HHHHHHHHHHHHHHHHHHHHHT-GGGGGGTSS-SHHHHHHHHHHHHHHHHTS--HHHHHHHHHHHHHH-GGGGGHHHHHHHHHHHHHHT----SHHHHHHHHHHHHHHHHHHHHHHHHHHHHHHHHHHHHTS-----HHHHHHHHHHHHHHHHHTT-S-HHHHHHHHHHHHHHHHHHHHHHHTT-TTS---TT----SSGGGHHHHHHHHHH---TTTT--GGGHHHHHHHHHHHHHHHHHHHHHHHHH---TT-HHHHHHHHHHH-HHHHHHHHHHHHHHHHS-GGGHHHHHTT-HHHHHHHHHHHHHHS-HHHHHHHH-

Radius of gyration: 28.07 Å; chains: 1; bounding box: 83×59×85 Å

pLDDT: mean 74.66, std 19.35, range [26.31, 98.25]

Foldseek 3Di:
DVVVVVPDPPVVCVVVPDDDDPPDDDDDDDLVNLLLCLQPPDLVSLLVVLLVLLVVVVVVVVVVCVVDPDPDCVLVVLVVVVCPPPVVPPPDDDPPCVVLCDDCSSLLCCCLVPNDLDLLSLQFFCLLSVQLNVLCVVPVVCSPVVLQSVLSSLLSLLLSLLSVVLCCCQVPQNQVLLVLLQQADPVLVPPDDDPVVSSVVSSSLLSSLLSCCLSLFPCCVQSRRSALLSLLQSLQSVLVCCVRPVVNLQSSLQSLLSSCSSGVLSLLVLVLLQLQLVLVLVPDPDPDPVNVVVNVVSNVSSNVSSVSNCVSVLVSLQVSCCLQPDDDPQDVVLVVVVVVLVVQLVVLCPDPDVVSNVVSVVVSVVVVVVNCVVCSSVPVPPPPPVPDDDDPDSNCSSVVSCCPPVVWDFCSQVDPVCVVVCQLLVLLVVLVVLLVVSSCVSVPVPPPCVPVVVCSCRSSPSLSVSLVVLVVCCNTTHRSNCSCSSSSNRSSSSSSSSSSCSNVVCSPVSSVSRD